Protein AF-A0A537A6H0-F1 (afdb_monomer)

Nearest PDB structures (foldseek):
  7uwa-assembly1_m  TM=2.023E-01  e=3.540E+00  Citrus x limon
  7uwb-assembly1_j  TM=1.567E-01  e=5.713E+00  Citrus x limon

Solvent-accessible surface area (backbone atoms only — not comparable to full-atom values): 31037 Å² total; per-residue (Å²): 108,60,69,57,49,54,50,51,46,51,52,50,48,48,51,48,50,40,52,50,55,52,45,34,66,75,49,52,60,67,88,73,90,65,68,58,65,52,47,48,55,19,22,54,45,29,37,54,50,21,52,48,56,31,43,65,77,47,83,60,53,74,57,53,49,36,68,70,50,66,87,26,59,57,60,73,65,72,59,59,68,70,57,49,31,54,49,40,32,53,52,52,42,53,46,44,23,51,52,46,44,41,28,66,72,37,71,75,44,24,33,33,48,44,47,40,41,37,38,64,60,68,27,47,58,51,58,43,24,47,35,42,68,48,53,38,50,53,53,51,52,52,51,51,53,39,66,66,37,19,46,58,36,68,16,50,50,55,36,52,53,52,39,51,52,31,40,37,48,20,26,26,29,45,67,68,60,69,72,57,43,58,58,47,45,62,47,35,43,33,24,55,42,36,47,37,25,40,18,44,49,63,83,38,35,74,23,39,43,35,50,42,40,30,52,59,15,58,74,72,72,32,59,62,60,49,91,75,57,81,72,89,50,42,17,36,74,48,61,74,51,82,73,36,48,32,48,74,44,42,75,42,43,44,79,69,62,55,99,80,66,72,47,78,73,74,83,79,58,80,83,68,74,62,83,83,61,75,78,66,74,70,78,68,48,70,53,48,50,50,24,49,53,49,31,52,54,40,50,54,49,52,45,67,54,44,40,70,53,52,52,53,51,52,50,46,28,70,74,33,76,52,34,46,59,34,72,51,41,62,49,49,36,58,48,49,52,54,44,42,63,48,69,60,62,48,89,74,70,41,49,53,34,58,74,10,28,58,40,26,50,52,14,47,52,43,24,50,54,18,59,76,67,70,36,64,68,45,30,44,51,16,52,44,38,29,52,50,11,37,46,23,13,23,24,6,72,75,42,28,66,74,43,36,77,52,58,53,47,56,57,68,58,47,89,62,65,68,76,50,38,67,60,32,30,51,52,44,49,53,47,43,51,53,46,33,59,76,69,72,46,57,67,52,78,58,91,59,34,40,32,49,72,94,46,80,46,71,57,45,78,88,62,20,23,51,34,39,22,46,43,30,21,50,51,22,33,56,51,16,63,71,35,37,88,49,65,68,56,17,49,51,34,14,51,49,19,28,50,49,12,48,53,32,35,49,54,38,55,45,49,51,55,50,51,24,62,78,63,78,43,82,76,54,75,68,61,53,54,53,46,48,45,54,31,50,50,50,44,50,53,52,51,53,54,55,57,72,70,58,78,57,64,84,72,70,89,69,85,79,80,82,75,84,89,74,89,89,63,81,76,63,52,43,36,53,53,56,33,47,62,51,42,68,72,71,94

Foldseek 3Di:
DVLVLVLVLLCLLLVLLLVLLVVCQQAFQDDDPDQVLQQLQQLVLQLLLLVLLQCLVPVADLLRLLVPADAFQLVVVVDDPVVLLVVLLVVVQLVQLVLLLCCLVPLLSVLFCLLLQQDQAFALSSLSRTHSVNSNVVRVVSSVVCNHGSRHSVSVSVNSSLLSSLSSALRHSHDDDPVVCVVCLQFFRHVLQVVQCQAQDVLSVSASSGRGTSVSRVVVVRGDDSVPRDRPTGGHQPQNDSVSSHNVNSNCRSVVDDPPPHDPPDPPDPPPVPPPPPRLDDNQDPLRVQLSVLLVVLLVLLCVLLVVLVVVLSVCCSPPLLQVCLSVLSSLLSVLVSSCPRPLPPPQRAQADQPLLVQLLVLLVQLLVCVVVVNSLSNLVSSLSSSLSSNCRSRPDVNSVQSVLSSVSSNLSRPPLVVCQLVLLVLLQVLLVVLCVVVVFDWDDDRQWIDTPPDIDGSDSSLSLSSQLSNLLSVQLSLQSSFESDPVSSNVSSVVSNVLSSVLSSVLSNVQVVVCVVVVHHDDVVVSVSSVSVSVSVSSVVSSVVSVPDHGDDRDPDDDDDDDDDDDDPCSSVSSVSSSVSSVVSD

pLDDT: mean 84.79, std 14.66, range [31.36, 98.56]

Radius of gyration: 25.73 Å; Cα contacts (8 Å, |Δi|>4): 819; chains: 1; bounding box: 64×64×72 Å

Sequence (587 aa):
MTEEFETLYQLVFFTAAVALVLMERVRAWQRQPVRMARRWTSNIGLFLIGTVVTAVIIPVGIYAFAQRQPPGLMSELALPFAAQLVLTFLLLDFWRYWEHRWFHQVRLLWRFHLVHHSDTEIDVTTSERHHPLEFLLGTTAILVLIGTLGLPAQGIAVYLLAATVVTLYSHANLRLPASLDRRLGRLVVTPAVHAVHHSASQAQTDSNYGSVLTVWDRLFGTYVDPATARIRHFGLGYFHAPKDTGLVRVLQQPFLYRRDLRYRERDDGPVERDASVPSATRPMTERGRNALVGGLLGCVLVTLAMWPTLLELTSVWRSSEAYQYAWLVVPMVVYLLGWHYRQAGVPLDPQPDFSGVFVVLVAAACWGAAALMNIDVGRQFALALALQGVAMSTLGWRSYWRLFPTLALLFLMIPSGDLLQPALRLLTVEAIELFATAAHLPHSVEGFVVFIGAHRYIVVDECSGLAYVTLATFLGYCFGLLLYRSLSKVAALALFGAFLGVVCNVMRVNAIVLIDWLRDSQMDLTAHGNIQWIALFTILALLFYVLSRLRPDETPAVPVAAAPEQPYSLRRLAPVVAGLSMLLTVG

Mean predicted aligned error: 8.46 Å

Structure (mmCIF, N/CA/C/O backbone):
data_AF-A0A537A6H0-F1
#
_entry.id   AF-A0A537A6H0-F1
#
loop_
_atom_site.group_PDB
_atom_site.id
_atom_site.type_symbol
_atom_site.label_atom_id
_atom_site.label_alt_id
_atom_site.label_comp_id
_atom_site.label_asym_id
_atom_site.label_entity_id
_atom_site.label_seq_id
_atom_site.pdbx_PDB_ins_code
_atom_site.Cartn_x
_atom_site.Cartn_y
_atom_site.Cartn_z
_atom_site.occupancy
_atom_site.B_iso_or_equiv
_atom_site.auth_seq_id
_atom_site.auth_comp_id
_atom_site.auth_asym_id
_atom_site.auth_atom_id
_atom_site.pdbx_PDB_model_num
ATOM 1 N N . MET A 1 1 ? -11.079 2.388 -18.810 1.00 71.75 1 MET A N 1
ATOM 2 C CA . MET A 1 1 ? -11.852 1.617 -17.809 1.00 71.75 1 MET A CA 1
ATOM 3 C C . MET A 1 1 ? -10.975 0.887 -16.796 1.00 71.75 1 MET A C 1
ATOM 5 O O . MET A 1 1 ? -10.999 1.287 -15.644 1.00 71.75 1 MET A O 1
ATOM 9 N N . THR A 1 2 ? -10.192 -0.143 -17.159 1.00 83.62 2 THR A N 1
ATOM 10 C CA . THR A 1 2 ? -9.395 -0.914 -16.170 1.00 83.62 2 THR A CA 1
ATOM 11 C C . THR A 1 2 ? -8.423 -0.053 -15.388 1.00 83.62 2 THR A C 1
ATOM 13 O O . THR A 1 2 ? -8.506 0.019 -14.172 1.00 83.62 2 THR A O 1
ATOM 16 N N . GLU A 1 3 ? -7.550 0.661 -16.079 1.00 81.38 3 GLU A N 1
ATOM 17 C CA . GLU A 1 3 ? -6.560 1.482 -15.399 1.00 81.38 3 GLU A CA 1
ATOM 18 C C . GLU A 1 3 ? -7.185 2.644 -14.588 1.00 81.38 3 GLU A C 1
ATOM 20 O O . GLU A 1 3 ? -6.674 3.024 -13.534 1.00 81.38 3 GLU A O 1
ATOM 25 N N . GLU A 1 4 ? -8.310 3.207 -15.054 1.00 86.75 4 GLU A N 1
ATOM 26 C CA . GLU A 1 4 ? -9.067 4.237 -14.320 1.00 86.75 4 GLU A CA 1
ATOM 27 C C . GLU A 1 4 ? -9.617 3.680 -13.008 1.00 86.75 4 GLU A C 1
ATOM 29 O O . GLU A 1 4 ? -9.518 4.337 -11.972 1.00 86.75 4 GLU A O 1
ATOM 34 N N . PHE A 1 5 ? -10.145 2.454 -13.042 1.00 90.56 5 PHE A N 1
ATOM 35 C CA . PHE A 1 5 ? -10.594 1.758 -11.846 1.00 90.56 5 PHE A CA 1
ATOM 36 C C . PHE A 1 5 ? -9.437 1.480 -10.881 1.00 90.56 5 PHE A C 1
ATOM 38 O O . PHE A 1 5 ? -9.573 1.783 -9.701 1.00 90.56 5 PHE A O 1
ATOM 45 N N . GLU A 1 6 ? -8.296 0.975 -11.362 1.00 86.94 6 GLU A N 1
ATOM 46 C CA . GLU A 1 6 ? -7.123 0.721 -10.509 1.00 86.94 6 GLU A CA 1
ATOM 47 C C . GLU A 1 6 ? -6.662 2.001 -9.793 1.00 86.94 6 GLU A C 1
ATOM 49 O O . GLU A 1 6 ? -6.375 1.990 -8.598 1.00 86.94 6 GLU A O 1
ATOM 54 N N . THR A 1 7 ? -6.687 3.139 -10.492 1.00 85.06 7 THR A N 1
ATOM 55 C CA . THR A 1 7 ? -6.344 4.444 -9.897 1.00 85.06 7 THR A CA 1
ATOM 56 C C . THR A 1 7 ? -7.343 4.865 -8.833 1.00 85.06 7 THR A C 1
ATOM 58 O O . THR A 1 7 ? -6.954 5.312 -7.755 1.00 85.06 7 THR A O 1
ATOM 61 N N . LEU A 1 8 ? -8.638 4.722 -9.120 1.00 91.00 8 LEU A N 1
ATOM 62 C CA . LEU A 1 8 ? -9.687 5.021 -8.152 1.00 91.00 8 LEU A CA 1
ATOM 63 C C . LEU A 1 8 ? -9.554 4.128 -6.912 1.00 91.00 8 LEU A C 1
ATOM 65 O O . LEU A 1 8 ? -9.661 4.621 -5.792 1.00 91.00 8 LEU A O 1
ATOM 69 N N . TYR A 1 9 ? -9.283 2.837 -7.107 1.00 91.81 9 TYR A N 1
ATOM 70 C CA . TYR A 1 9 ? -9.078 1.878 -6.028 1.00 91.81 9 TYR A CA 1
ATOM 71 C C . TYR A 1 9 ? -7.876 2.259 -5.159 1.00 91.81 9 TYR A C 1
ATOM 73 O O . TYR A 1 9 ? -8.019 2.357 -3.941 1.00 91.81 9 TYR A O 1
ATOM 81 N N . GLN A 1 10 ? -6.723 2.554 -5.768 1.00 88.81 10 GLN A N 1
ATOM 82 C CA . GLN A 1 10 ? -5.527 3.020 -5.060 1.00 88.81 10 GLN A CA 1
ATOM 83 C C . GLN A 1 10 ? -5.805 4.308 -4.278 1.00 88.81 10 GLN A C 1
ATOM 85 O O . GLN A 1 10 ? -5.492 4.389 -3.089 1.00 88.81 10 GLN A O 1
ATOM 90 N N . LEU A 1 11 ? -6.451 5.294 -4.905 1.00 89.50 11 LEU A N 1
ATOM 91 C CA . LEU A 1 11 ? -6.796 6.554 -4.255 1.00 89.50 11 LEU A CA 1
ATOM 92 C C . LEU A 1 11 ? -7.689 6.327 -3.031 1.00 89.50 11 LEU A C 1
ATOM 94 O O . LEU A 1 11 ? -7.421 6.890 -1.970 1.00 89.50 11 LEU A O 1
ATOM 98 N N . VAL A 1 12 ? -8.729 5.501 -3.161 1.00 93.81 12 VAL A N 1
ATOM 99 C CA . VAL A 1 12 ? -9.641 5.164 -2.061 1.00 93.81 12 VAL A CA 1
ATOM 100 C C . VAL A 1 12 ? -8.904 4.418 -0.954 1.00 93.81 12 VAL A C 1
ATOM 102 O O . VAL A 1 12 ? -9.006 4.823 0.204 1.00 93.81 12 VAL A O 1
ATOM 105 N N . PHE A 1 13 ? -8.124 3.392 -1.295 1.00 92.81 13 PHE A N 1
ATOM 106 C CA . PHE A 1 13 ? -7.348 2.602 -0.341 1.00 92.81 13 PHE A CA 1
ATOM 107 C C . PHE A 1 13 ? -6.389 3.478 0.470 1.00 92.81 13 PHE A C 1
ATOM 109 O O . PHE A 1 13 ? -6.474 3.527 1.699 1.00 92.81 13 PHE A O 1
ATOM 116 N N . PHE A 1 14 ? -5.510 4.228 -0.200 1.00 89.56 14 PHE A N 1
ATOM 117 C CA . PHE A 1 14 ? -4.485 5.019 0.481 1.00 89.56 14 PHE A CA 1
ATOM 118 C C . PHE A 1 14 ? -5.076 6.194 1.256 1.00 89.56 14 PHE A C 1
ATOM 120 O O . PHE A 1 14 ? -4.621 6.484 2.364 1.00 89.56 14 PHE A O 1
ATOM 127 N N . THR A 1 15 ? -6.126 6.830 0.730 1.00 89.56 15 THR A N 1
ATOM 128 C CA . THR A 1 15 ? -6.819 7.920 1.429 1.00 89.56 15 THR A CA 1
ATOM 129 C C . THR A 1 15 ? -7.538 7.407 2.675 1.00 89.56 15 THR A C 1
ATOM 131 O O . THR A 1 15 ? -7.410 8.012 3.741 1.00 89.56 15 THR A O 1
ATOM 134 N N . ALA A 1 16 ? -8.251 6.278 2.579 1.00 93.69 16 ALA A N 1
ATOM 135 C CA . ALA A 1 16 ? -8.919 5.651 3.717 1.00 93.69 16 ALA A CA 1
ATOM 136 C C . ALA A 1 16 ? -7.905 5.193 4.774 1.00 93.69 16 ALA A C 1
ATOM 138 O O . ALA A 1 16 ? -8.075 5.503 5.954 1.00 93.69 16 ALA A O 1
ATOM 139 N N . ALA A 1 17 ? -6.817 4.537 4.361 1.00 91.06 17 ALA A N 1
ATOM 140 C CA . ALA A 1 17 ? -5.753 4.099 5.259 1.00 91.06 17 ALA A CA 1
ATOM 141 C C . ALA A 1 17 ? -5.116 5.286 5.999 1.00 91.06 17 ALA A C 1
ATOM 143 O O . ALA A 1 17 ? -5.022 5.271 7.227 1.00 91.06 17 ALA A O 1
ATOM 144 N N . VAL A 1 18 ? -4.744 6.355 5.282 1.00 88.88 18 VAL A N 1
ATOM 145 C CA . VAL A 1 18 ? -4.198 7.583 5.884 1.00 88.88 18 VAL A CA 1
ATOM 146 C C . VAL A 1 18 ? -5.191 8.202 6.865 1.00 88.88 18 VAL A C 1
ATOM 148 O O . VAL A 1 18 ? -4.820 8.497 8.003 1.00 88.88 18 VAL A O 1
ATOM 151 N N . ALA A 1 19 ? -6.450 8.375 6.459 1.00 90.25 19 ALA A N 1
ATOM 152 C CA . ALA A 1 19 ? -7.479 8.970 7.303 1.00 90.25 19 ALA A CA 1
ATOM 153 C C . ALA A 1 19 ? -7.689 8.165 8.593 1.00 90.25 19 ALA A C 1
ATOM 155 O O . ALA A 1 19 ? -7.696 8.737 9.684 1.00 90.25 19 ALA A O 1
ATOM 156 N N . LEU A 1 20 ? -7.797 6.839 8.494 1.00 90.75 20 LEU A N 1
ATOM 157 C CA . LEU A 1 20 ? -8.015 5.970 9.646 1.00 90.75 20 LEU A CA 1
ATOM 158 C C . LEU A 1 20 ? -6.798 5.936 10.572 1.00 90.75 20 LEU A C 1
ATOM 160 O O . LEU A 1 20 ? -6.969 6.099 11.779 1.00 90.75 20 LEU A O 1
ATOM 164 N N . VAL A 1 21 ? -5.575 5.846 10.038 1.00 86.00 21 VAL A N 1
ATOM 165 C CA . VAL A 1 21 ? -4.351 5.927 10.854 1.00 86.00 21 VAL A CA 1
ATOM 166 C C . VAL A 1 21 ? -4.297 7.260 11.604 1.00 86.00 21 VAL A C 1
ATOM 168 O O . VAL A 1 21 ? -3.993 7.279 12.798 1.00 86.00 21 VAL A O 1
ATOM 171 N N . LEU A 1 22 ? -4.629 8.381 10.950 1.00 83.44 22 LEU A N 1
ATOM 172 C CA . LEU A 1 22 ? -4.720 9.690 11.606 1.00 83.44 22 LEU A CA 1
ATOM 173 C C . LEU A 1 22 ? -5.781 9.693 12.714 1.00 83.44 22 LEU A C 1
ATOM 175 O O . LEU A 1 22 ? -5.514 10.175 13.817 1.00 83.44 22 LEU A O 1
ATOM 179 N N . MET A 1 23 ? -6.961 9.122 12.468 1.00 84.44 23 MET A N 1
ATOM 180 C CA . MET A 1 23 ? -8.025 9.021 13.471 1.00 84.44 23 MET A CA 1
ATOM 181 C C . MET A 1 23 ? -7.599 8.180 14.681 1.00 84.44 23 MET A C 1
ATOM 183 O O . MET A 1 23 ? -7.820 8.607 15.818 1.00 84.44 23 MET A O 1
ATOM 187 N N . GLU A 1 24 ? -6.924 7.047 14.472 1.00 82.69 24 GLU A N 1
ATOM 188 C CA . GLU A 1 24 ? -6.348 6.226 15.547 1.00 82.69 24 GLU A CA 1
ATOM 189 C C . GLU A 1 24 ? -5.327 7.019 16.373 1.00 82.69 24 GLU A C 1
ATOM 191 O O . GLU A 1 24 ? -5.193 6.826 17.588 1.00 82.69 24 GLU A O 1
ATOM 196 N N . ARG A 1 25 ? -4.610 7.968 15.749 1.00 73.44 25 ARG A N 1
ATOM 197 C CA . ARG A 1 25 ? -3.672 8.836 16.477 1.00 73.44 25 ARG A CA 1
ATOM 198 C C . ARG A 1 25 ? -4.387 9.812 17.401 1.00 73.44 25 ARG A C 1
ATOM 200 O O . ARG A 1 25 ? -3.869 10.077 18.489 1.00 73.44 25 ARG A O 1
ATOM 207 N N . VAL A 1 26 ? -5.558 10.311 17.010 1.00 72.12 26 VAL A N 1
ATOM 208 C CA . VAL A 1 26 ? -6.340 11.258 17.818 1.00 72.12 26 VAL A CA 1
ATOM 209 C C . VAL A 1 26 ? -7.152 10.542 18.899 1.00 72.12 26 VAL A C 1
ATOM 211 O O . VAL A 1 26 ? -7.203 11.022 20.032 1.00 72.12 26 VAL A O 1
ATOM 214 N N . ARG A 1 27 ? -7.795 9.412 18.572 1.00 73.25 27 ARG A N 1
ATOM 215 C CA . ARG A 1 27 ? -8.742 8.705 19.455 1.00 73.25 27 ARG A CA 1
ATOM 216 C C . ARG A 1 27 ? -8.605 7.181 19.371 1.00 73.25 27 ARG A C 1
ATOM 218 O O . ARG A 1 27 ? -9.544 6.494 18.981 1.00 73.25 27 ARG A O 1
ATOM 225 N N . ALA A 1 28 ? -7.453 6.660 19.789 1.00 75.38 28 ALA A N 1
ATOM 226 C CA . ALA A 1 28 ? -7.258 5.217 19.932 1.00 75.38 28 ALA A CA 1
ATOM 227 C C . ALA A 1 28 ? -8.234 4.624 20.963 1.00 75.38 28 ALA A C 1
ATOM 229 O O . ALA A 1 28 ? -8.355 5.146 22.076 1.00 75.38 28 ALA A O 1
ATOM 230 N N . TRP A 1 29 ? -8.900 3.524 20.610 1.00 72.38 29 TRP A N 1
ATOM 231 C CA . TRP A 1 29 ? -9.768 2.788 21.528 1.00 72.38 29 TRP A CA 1
ATOM 232 C C . TRP A 1 29 ? -8.960 2.017 22.574 1.00 72.38 29 TRP A C 1
ATOM 234 O O . TRP A 1 29 ? -9.229 2.134 23.773 1.00 72.38 29 TRP A O 1
ATOM 244 N N . GLN A 1 30 ? -7.972 1.244 22.131 1.00 66.19 30 GLN A N 1
ATOM 245 C CA . GLN A 1 30 ? -7.162 0.383 22.982 1.00 66.19 30 GLN A CA 1
ATOM 246 C C . GLN A 1 30 ? -5.690 0.798 22.984 1.00 66.19 30 GLN A C 1
ATOM 248 O O . GLN A 1 30 ? -5.160 1.369 22.026 1.00 66.19 30 GLN A O 1
ATOM 253 N N . ARG A 1 31 ? -5.032 0.537 24.116 1.00 64.75 31 ARG A N 1
ATOM 254 C CA . ARG A 1 31 ? -3.602 0.796 24.299 1.00 64.75 31 ARG A CA 1
ATOM 255 C C . ARG A 1 31 ? -2.819 -0.319 23.626 1.00 64.75 31 ARG A C 1
ATOM 257 O O . ARG A 1 31 ? -3.068 -1.465 23.953 1.00 64.75 31 ARG A O 1
ATOM 264 N N . GLN A 1 32 ? -1.831 0.046 22.813 1.00 62.31 32 GLN A N 1
ATOM 265 C CA . GLN A 1 32 ? -0.916 -0.902 22.181 1.00 62.31 32 GLN A CA 1
ATOM 266 C C . GLN A 1 32 ? 0.415 -0.972 22.958 1.00 62.31 32 GLN A C 1
ATOM 268 O O . GLN A 1 32 ? 1.260 -0.090 22.783 1.00 62.31 32 GLN A O 1
ATOM 273 N N . PRO A 1 33 ? 0.617 -1.956 23.856 1.00 51.16 33 PRO A N 1
ATOM 274 C CA . PRO A 1 33 ? 1.877 -2.193 24.570 1.00 51.16 33 PRO A CA 1
ATOM 275 C C . PRO A 1 33 ? 3.054 -2.621 23.679 1.00 51.16 33 PRO A C 1
ATOM 277 O O . PRO A 1 33 ? 4.206 -2.495 24.096 1.00 51.16 33 PRO A O 1
ATOM 280 N N . VAL A 1 34 ? 2.806 -3.139 22.473 1.00 56.81 34 VAL A N 1
ATOM 281 C CA . VAL A 1 34 ? 3.866 -3.669 21.600 1.00 56.81 34 VAL A CA 1
ATOM 282 C C . VAL A 1 34 ? 4.639 -2.544 20.894 1.00 56.81 34 VAL A C 1
ATOM 284 O O . VAL A 1 34 ? 4.089 -1.508 20.512 1.00 56.81 34 VAL A O 1
ATOM 287 N N . ARG A 1 35 ? 5.944 -2.761 20.669 1.00 61.41 35 ARG A N 1
ATOM 288 C CA . ARG A 1 35 ? 6.779 -1.914 19.798 1.00 61.41 35 ARG A CA 1
ATOM 289 C C . ARG A 1 35 ? 6.194 -1.899 18.379 1.00 61.41 35 ARG A C 1
ATOM 291 O O . ARG A 1 35 ? 6.427 -2.839 17.617 1.00 61.41 35 ARG A O 1
ATOM 298 N N . MET A 1 36 ? 5.470 -0.835 18.017 1.00 62.31 36 MET A N 1
ATOM 299 C CA . MET A 1 36 ? 4.779 -0.725 16.720 1.00 62.31 36 MET A CA 1
ATOM 300 C C . MET A 1 36 ? 5.713 -0.939 15.522 1.00 62.31 36 MET A C 1
ATOM 302 O O . MET A 1 36 ? 5.257 -1.493 14.529 1.00 62.31 36 MET A O 1
ATOM 306 N N . ALA A 1 37 ? 7.000 -0.574 15.614 1.00 61.09 37 ALA A N 1
ATOM 307 C CA . ALA A 1 37 ? 7.970 -0.781 14.538 1.00 61.09 37 ALA A CA 1
ATOM 308 C C . ALA A 1 3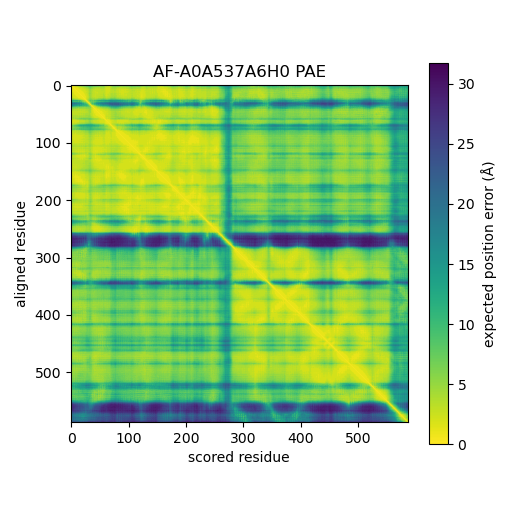7 ? 8.030 -2.243 14.085 1.00 61.09 37 ALA A C 1
ATOM 310 O O . ALA A 1 37 ? 7.923 -2.513 12.897 1.00 61.09 37 ALA A O 1
ATOM 311 N N . ARG A 1 38 ? 8.122 -3.202 15.017 1.00 68.69 38 ARG A N 1
ATOM 312 C CA . ARG A 1 38 ? 8.224 -4.632 14.676 1.00 68.69 38 ARG A CA 1
ATOM 313 C C . ARG A 1 38 ? 6.925 -5.209 14.103 1.00 68.69 38 ARG A C 1
ATOM 315 O O . ARG A 1 38 ? 6.953 -6.141 13.302 1.00 68.69 38 ARG A O 1
ATOM 322 N N . ARG A 1 39 ? 5.788 -4.678 14.547 1.00 77.38 39 ARG A N 1
ATOM 323 C CA . ARG A 1 39 ? 4.469 -5.132 14.104 1.00 77.38 39 ARG A CA 1
ATOM 324 C C . ARG A 1 39 ? 4.182 -4.635 12.690 1.00 77.38 39 ARG A C 1
ATOM 326 O O . ARG A 1 39 ? 3.891 -5.434 11.812 1.00 77.38 39 ARG A O 1
ATOM 333 N N . TRP A 1 40 ? 4.402 -3.348 12.439 1.00 76.62 40 TRP A N 1
ATOM 334 C CA . TRP A 1 40 ? 4.214 -2.758 11.116 1.00 76.62 40 TRP A CA 1
ATOM 335 C C . TRP A 1 40 ? 5.220 -3.282 10.091 1.00 76.62 40 TRP A C 1
ATOM 337 O O . TRP A 1 40 ? 4.825 -3.516 8.955 1.00 76.62 40 TRP A O 1
ATOM 347 N N . THR A 1 41 ? 6.482 -3.547 10.470 1.00 76.44 41 THR A N 1
ATOM 348 C CA . THR A 1 41 ? 7.429 -4.203 9.548 1.00 76.44 41 THR A CA 1
ATOM 349 C C . THR A 1 41 ? 6.914 -5.565 9.086 1.00 76.44 41 THR A C 1
ATOM 351 O O . THR A 1 41 ? 7.103 -5.930 7.930 1.00 76.44 41 THR A O 1
ATOM 354 N N . SER A 1 42 ? 6.241 -6.304 9.968 1.00 84.62 42 SER A N 1
ATOM 355 C CA . SER A 1 42 ? 5.688 -7.618 9.649 1.00 84.62 42 SER A CA 1
ATOM 356 C C . SER A 1 42 ? 4.384 -7.519 8.862 1.00 84.62 42 SER A C 1
ATOM 358 O O . SER A 1 42 ? 4.240 -8.237 7.883 1.00 84.62 42 SER A O 1
ATOM 360 N N . ASN A 1 43 ? 3.479 -6.606 9.219 1.00 88.94 43 ASN A N 1
ATOM 361 C CA . ASN A 1 43 ? 2.202 -6.425 8.519 1.00 88.94 43 ASN A CA 1
ATOM 362 C C . ASN A 1 43 ? 2.421 -5.877 7.097 1.00 88.94 43 ASN A C 1
ATOM 364 O O . ASN A 1 43 ? 1.952 -6.468 6.131 1.00 88.94 43 ASN A O 1
ATOM 368 N N . ILE A 1 44 ? 3.234 -4.824 6.944 1.00 82.38 44 ILE A N 1
ATOM 369 C CA . ILE A 1 44 ? 3.603 -4.282 5.624 1.00 82.38 44 ILE A CA 1
ATOM 370 C C . ILE A 1 44 ? 4.438 -5.300 4.839 1.00 82.38 44 ILE A C 1
ATOM 372 O O . ILE A 1 44 ? 4.252 -5.459 3.637 1.00 82.38 44 ILE A O 1
ATOM 376 N N . GLY A 1 45 ? 5.347 -6.019 5.506 1.00 83.81 45 GLY A N 1
ATOM 377 C CA . GLY A 1 45 ? 6.123 -7.082 4.870 1.00 83.81 45 GLY A CA 1
ATOM 378 C C . GLY A 1 45 ? 5.238 -8.192 4.302 1.00 83.81 45 GLY A C 1
ATOM 379 O O . GLY A 1 45 ? 5.441 -8.601 3.163 1.00 83.81 45 GLY A O 1
ATOM 380 N N . LEU A 1 46 ? 4.230 -8.644 5.053 1.00 90.81 46 LEU A N 1
ATOM 381 C CA . LEU A 1 46 ? 3.246 -9.620 4.582 1.00 90.81 46 LEU A CA 1
ATOM 382 C C . LEU A 1 46 ? 2.434 -9.092 3.400 1.00 90.81 46 LEU A C 1
ATOM 384 O O . LEU A 1 46 ? 2.317 -9.805 2.409 1.00 90.81 46 LEU A O 1
ATOM 388 N N . PHE A 1 47 ? 1.947 -7.852 3.474 1.00 89.62 47 PHE A N 1
ATOM 389 C CA . PHE A 1 47 ? 1.224 -7.204 2.380 1.00 89.62 47 PHE A CA 1
ATOM 390 C C . PHE A 1 47 ? 2.042 -7.175 1.081 1.00 89.62 47 PHE A C 1
ATOM 392 O O . PHE A 1 47 ? 1.575 -7.621 0.031 1.00 89.62 47 PHE A O 1
ATOM 399 N N . LEU A 1 48 ? 3.297 -6.711 1.152 1.00 85.56 48 LEU A N 1
ATOM 400 C CA . LEU A 1 48 ? 4.186 -6.630 -0.010 1.00 85.56 48 LEU A CA 1
ATOM 401 C C . LEU A 1 48 ? 4.505 -8.020 -0.574 1.00 85.56 48 LEU A C 1
ATOM 403 O O . LEU A 1 48 ? 4.398 -8.235 -1.778 1.00 85.56 48 LEU A O 1
ATOM 407 N N . ILE A 1 49 ? 4.854 -8.981 0.288 1.00 88.56 49 ILE A N 1
ATOM 408 C CA . ILE A 1 49 ? 5.151 -10.358 -0.131 1.00 88.56 49 ILE A CA 1
ATOM 409 C C . ILE A 1 49 ? 3.909 -11.010 -0.749 1.00 88.56 49 ILE A C 1
ATOM 411 O O . ILE A 1 49 ? 4.013 -11.633 -1.801 1.00 88.56 49 ILE A O 1
ATOM 415 N N . GLY A 1 50 ? 2.738 -10.859 -0.127 1.00 90.50 50 GLY A N 1
ATOM 416 C CA . GLY A 1 50 ? 1.472 -11.391 -0.625 1.00 90.50 50 GLY A CA 1
ATOM 417 C C . GLY A 1 50 ? 1.098 -10.815 -1.987 1.00 90.50 50 GLY A C 1
ATOM 418 O O . GLY A 1 50 ? 0.733 -11.574 -2.887 1.00 90.50 50 GLY A O 1
ATOM 419 N N . THR A 1 51 ? 1.255 -9.502 -2.162 1.00 86.69 51 THR A N 1
ATOM 420 C CA . THR A 1 51 ? 1.009 -8.812 -3.436 1.00 86.69 51 THR A CA 1
ATOM 421 C C . THR A 1 51 ? 1.928 -9.337 -4.532 1.00 86.69 51 THR A C 1
ATOM 423 O O . THR A 1 51 ? 1.446 -9.710 -5.597 1.00 86.69 51 THR A O 1
ATOM 426 N N . VAL A 1 52 ? 3.233 -9.451 -4.263 1.00 85.69 52 VAL A N 1
ATOM 427 C CA . VAL A 1 52 ? 4.197 -9.965 -5.247 1.00 85.69 52 VAL A CA 1
ATOM 428 C C . VAL A 1 52 ? 3.920 -11.428 -5.594 1.00 85.69 52 VAL A C 1
ATOM 430 O O . VAL A 1 52 ? 3.860 -11.768 -6.770 1.00 85.69 52 VAL A O 1
ATOM 433 N N . VAL A 1 53 ? 3.706 -12.298 -4.600 1.00 88.75 53 VAL A N 1
ATOM 434 C CA . VAL A 1 53 ? 3.393 -13.720 -4.838 1.00 88.75 53 VAL A CA 1
ATOM 435 C C . VAL A 1 53 ? 2.135 -13.865 -5.692 1.00 88.75 53 VAL A C 1
ATOM 437 O O . VAL A 1 53 ? 2.118 -14.655 -6.635 1.00 88.75 53 VAL A O 1
ATOM 440 N N . THR A 1 54 ? 1.098 -13.083 -5.393 1.00 87.75 54 THR A N 1
ATOM 441 C CA . THR A 1 54 ? -0.153 -13.114 -6.154 1.00 87.75 54 THR A CA 1
ATOM 442 C C . THR A 1 54 ? 0.050 -12.581 -7.568 1.00 87.75 54 THR A C 1
ATOM 444 O O . THR A 1 54 ? -0.400 -13.232 -8.499 1.00 87.75 54 THR A O 1
ATOM 447 N N . ALA A 1 55 ? 0.784 -11.481 -7.761 1.00 84.88 55 ALA A N 1
ATOM 448 C CA . ALA A 1 55 ? 1.058 -10.917 -9.085 1.00 84.88 55 ALA A CA 1
ATOM 449 C C . ALA A 1 55 ? 1.878 -11.858 -9.987 1.00 84.88 55 ALA A C 1
ATOM 451 O O . ALA A 1 55 ? 1.625 -11.926 -11.186 1.00 84.88 55 ALA A O 1
ATOM 452 N N . VAL A 1 56 ? 2.821 -12.621 -9.416 1.00 84.44 56 VAL A N 1
ATOM 453 C CA . VAL A 1 56 ? 3.597 -13.641 -10.150 1.00 84.44 56 VAL A CA 1
ATOM 454 C C . VAL A 1 56 ? 2.703 -14.777 -10.645 1.00 84.44 56 VAL A C 1
ATOM 456 O O . VAL A 1 56 ? 2.872 -15.257 -11.762 1.00 84.44 56 VAL A O 1
ATOM 459 N N . ILE A 1 57 ? 1.785 -15.251 -9.799 1.00 87.19 57 ILE A N 1
ATOM 460 C CA . ILE A 1 57 ? 0.971 -16.442 -10.088 1.00 87.19 57 ILE A CA 1
ATOM 461 C C . ILE A 1 57 ? -0.288 -16.074 -10.885 1.00 87.19 57 ILE A C 1
ATOM 463 O O . ILE A 1 57 ? -0.744 -16.845 -11.727 1.00 87.19 57 ILE A O 1
ATOM 467 N N . ILE A 1 58 ? -0.844 -14.893 -10.627 1.00 88.50 58 ILE A N 1
ATOM 468 C CA . ILE A 1 58 ? -2.075 -14.357 -11.203 1.00 88.50 58 ILE A CA 1
ATOM 469 C C . ILE A 1 58 ? -1.759 -12.958 -11.762 1.00 88.50 58 ILE A C 1
ATOM 471 O O . ILE A 1 58 ? -2.028 -11.949 -11.105 1.00 88.50 58 ILE A O 1
ATOM 475 N N . PRO A 1 59 ? -1.209 -12.860 -12.987 1.00 86.25 59 PRO A N 1
ATOM 476 C CA . PRO A 1 59 ? -0.790 -11.591 -13.590 1.00 86.25 59 PRO A CA 1
ATOM 477 C C . PRO A 1 59 ? -1.979 -10.809 -14.180 1.00 86.25 59 PRO A C 1
ATOM 479 O O . PRO A 1 59 ? -1.903 -10.218 -15.258 1.00 86.25 59 PRO A O 1
ATOM 482 N N . VAL A 1 60 ? -3.131 -10.846 -13.507 1.00 86.88 60 VAL A N 1
ATOM 483 C CA . VAL A 1 60 ? -4.350 -10.147 -13.911 1.00 86.88 60 VAL A CA 1
ATOM 484 C C . VAL A 1 60 ? -5.132 -9.702 -12.678 1.00 86.88 60 VAL A C 1
ATOM 486 O O . VAL A 1 60 ? -5.461 -10.503 -11.806 1.00 86.88 60 VAL A O 1
ATOM 489 N N . GLY A 1 61 ? -5.446 -8.407 -12.608 1.00 89.06 61 GLY A N 1
ATOM 490 C CA . GLY A 1 61 ? -6.291 -7.858 -11.548 1.00 89.06 61 GLY A CA 1
ATOM 491 C C . GLY A 1 61 ? -7.736 -8.351 -11.653 1.00 89.06 61 GLY A C 1
ATOM 492 O O . GLY A 1 61 ? -8.226 -8.642 -12.745 1.00 89.06 61 GLY A O 1
ATOM 493 N N . ILE A 1 62 ? -8.449 -8.397 -10.525 1.00 93.00 62 ILE A N 1
ATOM 494 C CA . ILE A 1 62 ? -9.828 -8.911 -10.442 1.00 93.00 62 ILE A CA 1
ATOM 495 C C . ILE A 1 62 ? -10.770 -8.178 -11.411 1.00 93.00 62 ILE A C 1
ATOM 497 O O . ILE A 1 62 ? -11.521 -8.810 -12.156 1.00 93.00 62 ILE A O 1
ATOM 501 N N . TYR A 1 63 ? -10.701 -6.846 -11.452 1.00 93.56 63 TYR A N 1
ATOM 502 C CA . TYR A 1 63 ? -11.519 -6.045 -12.364 1.00 93.56 63 TYR A CA 1
ATOM 503 C C . TYR A 1 63 ? -11.121 -6.253 -13.832 1.00 93.56 63 TYR A C 1
ATOM 505 O O . TYR A 1 63 ? -11.981 -6.405 -14.699 1.00 93.56 63 TYR A O 1
ATOM 513 N N . ALA A 1 64 ? -9.816 -6.316 -14.116 1.00 92.81 64 ALA A N 1
ATOM 514 C CA . ALA A 1 64 ? -9.301 -6.583 -15.458 1.00 92.81 64 ALA A CA 1
ATOM 515 C C . ALA A 1 64 ? -9.742 -7.957 -15.982 1.00 92.81 64 ALA A C 1
ATOM 517 O O . ALA A 1 64 ? -10.099 -8.084 -17.152 1.00 92.81 64 ALA A O 1
ATOM 518 N N . PHE A 1 65 ? -9.744 -8.971 -15.114 1.00 93.94 65 PHE A N 1
ATOM 519 C CA . PHE A 1 65 ? -10.242 -10.302 -15.427 1.00 93.94 65 PHE A CA 1
ATOM 520 C C . PHE A 1 65 ? -11.729 -10.258 -15.775 1.00 93.94 65 PHE A C 1
ATOM 522 O O . PHE A 1 65 ? -12.106 -10.755 -16.833 1.00 93.94 65 PHE A O 1
ATOM 529 N N . ALA A 1 66 ? -12.549 -9.609 -14.942 1.00 93.38 66 ALA A N 1
ATOM 530 C CA . ALA A 1 66 ? -13.989 -9.481 -15.160 1.00 93.38 66 ALA A CA 1
ATOM 531 C C . ALA A 1 66 ? -14.339 -8.781 -16.482 1.00 93.38 66 ALA A C 1
ATOM 533 O O . ALA A 1 66 ? -15.237 -9.216 -17.192 1.00 93.38 66 ALA A O 1
ATOM 534 N N . GLN A 1 67 ? -13.594 -7.736 -16.849 1.00 93.12 67 GLN A N 1
ATOM 535 C CA . GLN A 1 67 ? -13.777 -7.004 -18.110 1.00 93.12 67 GLN A CA 1
ATOM 536 C C . GLN A 1 67 ? -13.514 -7.853 -19.359 1.00 93.12 67 GLN A C 1
ATOM 538 O O . GLN A 1 67 ? -14.007 -7.528 -20.435 1.00 93.12 67 GLN A O 1
ATOM 543 N N . ARG A 1 68 ? -12.697 -8.903 -19.230 1.00 91.44 68 ARG A N 1
ATOM 544 C CA . ARG A 1 68 ? -12.346 -9.816 -20.325 1.00 91.44 68 ARG A CA 1
ATOM 545 C C . ARG A 1 68 ? -13.249 -11.048 -20.373 1.00 91.44 68 ARG A C 1
ATOM 547 O O . ARG A 1 68 ? -13.118 -11.835 -21.307 1.00 91.44 68 ARG A O 1
ATOM 554 N N . GLN A 1 69 ? -14.115 -11.246 -19.377 1.00 87.31 69 GLN A N 1
ATOM 555 C CA . GLN A 1 69 ? -15.006 -12.401 -19.353 1.00 87.31 69 GLN A CA 1
ATOM 556 C C . GLN A 1 69 ? -16.117 -12.256 -20.400 1.00 87.31 69 GLN A C 1
ATOM 558 O O . GLN A 1 69 ? -16.629 -11.150 -20.605 1.00 87.31 69 GLN A O 1
ATOM 563 N N . PRO A 1 70 ? -16.532 -13.362 -21.043 1.00 84.62 70 PRO A N 1
ATOM 564 C CA . PRO A 1 70 ? -17.764 -13.367 -21.815 1.00 84.62 70 PRO A CA 1
ATOM 565 C C . PRO A 1 70 ? -18.975 -13.124 -20.893 1.00 84.62 70 PRO A C 1
ATOM 567 O O . PRO A 1 70 ? -18.886 -13.346 -19.680 1.00 84.62 70 PRO A O 1
ATOM 570 N N . PRO A 1 71 ? -20.127 -12.700 -21.442 1.00 80.50 71 PRO A N 1
ATOM 571 C CA . PRO A 1 71 ? -21.376 -12.675 -20.687 1.00 80.50 71 PRO A CA 1
ATOM 572 C C . PRO A 1 71 ? -21.661 -14.065 -20.096 1.00 80.50 71 PRO A C 1
ATOM 574 O O . PRO A 1 71 ? -21.592 -15.060 -20.815 1.00 80.50 71 PRO A O 1
ATOM 577 N N . GLY A 1 72 ? -21.941 -14.140 -18.792 1.00 83.25 72 GLY A N 1
ATOM 578 C CA . GLY A 1 72 ? -22.288 -15.396 -18.112 1.00 83.25 72 GLY A CA 1
ATOM 579 C C . GLY A 1 72 ? -23.707 -15.388 -17.552 1.00 83.25 72 GLY A C 1
ATOM 580 O O . GLY A 1 72 ? -24.540 -14.582 -17.971 1.00 83.25 72 GLY A O 1
ATOM 581 N N . LEU A 1 73 ? -23.968 -16.247 -16.562 1.00 86.44 73 LEU A N 1
ATOM 582 C CA . LEU A 1 73 ? -25.296 -16.467 -15.969 1.00 86.44 73 LEU A CA 1
ATOM 583 C C . LEU A 1 73 ? -26.012 -15.173 -15.553 1.00 86.44 73 LEU A C 1
ATOM 585 O O . LEU A 1 73 ? -27.219 -15.051 -15.741 1.00 86.44 73 LEU A O 1
ATOM 589 N N . MET A 1 74 ? -25.289 -14.177 -15.028 1.00 87.88 74 MET A N 1
ATOM 590 C CA . MET A 1 74 ? -25.884 -12.889 -14.642 1.00 87.88 74 MET A CA 1
ATOM 591 C C . MET A 1 74 ? -26.547 -12.160 -15.822 1.00 87.88 74 MET A C 1
ATOM 593 O O . MET A 1 74 ? -27.576 -11.506 -15.650 1.00 87.88 74 MET A O 1
ATOM 597 N N . SER A 1 75 ? -25.972 -12.277 -17.021 1.00 83.12 75 SER A N 1
ATOM 598 C CA . SER A 1 75 ? -26.502 -11.647 -18.232 1.00 83.12 75 SER A CA 1
ATOM 599 C C . SER A 1 75 ? -27.769 -12.336 -18.752 1.00 83.12 75 SER A C 1
ATOM 601 O O . SER A 1 75 ? -28.643 -11.669 -19.304 1.00 83.12 75 SER A O 1
ATOM 603 N N . GLU A 1 76 ? -27.920 -13.640 -18.498 1.00 87.50 76 GLU A N 1
ATOM 604 C CA . GLU A 1 76 ? -29.090 -14.433 -18.900 1.00 87.50 76 GLU A CA 1
ATOM 605 C C . GLU A 1 76 ? -30.341 -14.105 -18.076 1.00 87.50 76 GLU A C 1
ATOM 607 O O . GLU A 1 76 ? -31.462 -14.263 -18.555 1.00 87.50 76 GLU A O 1
ATOM 612 N N . LEU A 1 77 ? -30.173 -13.589 -16.852 1.00 88.44 77 LEU A N 1
ATOM 613 C CA . LEU A 1 77 ? -31.288 -13.231 -15.968 1.00 88.44 77 LEU A CA 1
ATOM 614 C C . LEU A 1 77 ? -32.110 -12.030 -16.468 1.00 88.44 77 LEU A C 1
ATOM 616 O O . LEU A 1 77 ? -33.141 -11.717 -15.872 1.00 88.44 77 LEU A O 1
ATOM 620 N N . ALA A 1 78 ? -31.650 -11.333 -17.516 1.00 88.38 78 ALA A N 1
ATOM 621 C CA . ALA A 1 78 ? -32.314 -10.175 -18.123 1.00 88.38 78 ALA A CA 1
ATOM 622 C C . ALA A 1 78 ? -32.742 -9.087 -17.110 1.00 88.38 78 ALA A C 1
ATOM 624 O O . ALA A 1 78 ? -33.701 -8.344 -17.325 1.00 88.38 78 ALA A O 1
ATOM 625 N N . LEU A 1 79 ? -32.026 -8.980 -15.985 1.00 92.38 79 LEU A N 1
ATOM 626 C CA . LEU A 1 79 ? -32.307 -7.999 -14.942 1.00 92.38 79 LEU A CA 1
ATOM 627 C C . LEU A 1 79 ? -31.881 -6.593 -15.388 1.00 92.38 79 LEU A C 1
ATOM 629 O O . LEU A 1 79 ? -30.861 -6.455 -16.074 1.00 92.38 79 LEU A O 1
ATOM 633 N N . PRO A 1 80 ? -32.567 -5.530 -14.924 1.00 94.88 80 PRO A N 1
ATOM 634 C CA . PRO A 1 80 ? -32.071 -4.168 -15.076 1.00 94.88 80 PRO A CA 1
ATOM 635 C C . PRO A 1 80 ? -30.649 -4.043 -14.523 1.00 94.88 80 PRO A C 1
ATOM 637 O O . PRO A 1 80 ? -30.340 -4.606 -13.471 1.00 94.88 80 PRO A O 1
ATOM 640 N N . PHE A 1 81 ? -29.793 -3.263 -15.185 1.00 91.75 81 PHE A N 1
ATOM 641 C CA . PHE A 1 81 ? -28.375 -3.155 -14.822 1.00 91.75 81 PHE A CA 1
ATOM 642 C C . PHE A 1 81 ? -28.156 -2.814 -13.338 1.00 91.75 81 PHE A C 1
ATOM 644 O O . PHE A 1 81 ? -27.345 -3.450 -12.673 1.00 91.75 81 PHE A O 1
ATOM 651 N N . ALA A 1 82 ? -28.952 -1.899 -12.773 1.00 95.00 82 ALA A N 1
ATOM 652 C CA . ALA A 1 82 ? -28.891 -1.562 -11.348 1.00 95.00 82 ALA A CA 1
ATOM 653 C C . ALA A 1 82 ? -29.127 -2.778 -10.427 1.00 95.00 82 ALA A C 1
ATOM 655 O O . ALA A 1 82 ? -28.441 -2.928 -9.416 1.00 95.00 82 ALA A O 1
ATOM 656 N N . ALA A 1 83 ? -30.052 -3.672 -10.787 1.00 95.44 83 ALA A N 1
ATOM 657 C CA . ALA A 1 83 ? -30.304 -4.898 -10.035 1.00 95.44 83 ALA A CA 1
ATOM 658 C C . ALA A 1 83 ? -29.136 -5.889 -10.162 1.00 95.44 83 ALA A C 1
ATOM 660 O O . ALA A 1 83 ? -28.782 -6.525 -9.172 1.00 95.44 83 ALA A O 1
ATOM 661 N N . GLN A 1 84 ? -28.481 -5.964 -11.328 1.00 93.75 84 GLN A N 1
ATOM 662 C CA . GLN A 1 84 ? -27.263 -6.768 -11.498 1.00 93.75 84 GLN A CA 1
ATOM 663 C C . GLN A 1 84 ? -26.118 -6.261 -10.613 1.00 93.75 84 GLN A C 1
ATOM 665 O O . GLN A 1 84 ? -25.412 -7.072 -10.015 1.00 93.75 84 GLN A O 1
ATOM 670 N N . LEU A 1 85 ? -25.943 -4.939 -10.479 1.00 94.81 85 LEU A N 1
ATOM 671 C CA . LEU A 1 85 ? -24.923 -4.357 -9.596 1.00 94.81 85 LEU A CA 1
ATOM 672 C C . LEU A 1 85 ? -25.172 -4.721 -8.130 1.00 94.81 85 LEU A C 1
ATOM 674 O O . LEU A 1 85 ? -24.260 -5.188 -7.450 1.00 94.81 85 LEU A O 1
ATOM 678 N N . VAL A 1 86 ? -26.411 -4.550 -7.656 1.00 96.38 86 VAL A N 1
ATOM 679 C CA . VAL A 1 86 ? -26.796 -4.895 -6.278 1.00 96.38 86 VAL A CA 1
ATOM 680 C C . VAL A 1 86 ? -26.641 -6.393 -6.029 1.00 96.38 86 VAL A C 1
ATOM 682 O O . VAL A 1 86 ? -26.071 -6.788 -5.016 1.00 96.38 86 VAL A O 1
ATOM 685 N N . LEU A 1 87 ? -27.095 -7.237 -6.957 1.00 96.31 87 LEU A N 1
ATOM 686 C CA . LEU A 1 87 ? -26.975 -8.685 -6.819 1.00 96.31 87 LEU A CA 1
ATOM 687 C C . LEU A 1 87 ? -25.509 -9.132 -6.831 1.00 96.31 87 LEU A C 1
ATOM 689 O O . LEU A 1 87 ? -25.124 -9.948 -6.003 1.00 96.31 87 LEU A O 1
ATOM 693 N N . THR A 1 88 ? -24.676 -8.551 -7.698 1.00 96.25 88 THR A N 1
ATOM 694 C CA . THR A 1 88 ? -23.223 -8.793 -7.718 1.00 96.25 88 THR A CA 1
ATOM 695 C C . THR A 1 88 ? -22.592 -8.443 -6.377 1.00 96.25 88 THR A C 1
ATOM 697 O O . THR A 1 88 ? -21.869 -9.257 -5.813 1.00 96.25 88 THR A O 1
ATOM 700 N N . PHE A 1 89 ? -22.910 -7.267 -5.832 1.00 97.81 89 PHE A N 1
ATOM 701 C CA . PHE A 1 89 ? -22.421 -6.844 -4.524 1.00 97.81 89 PHE A CA 1
ATOM 702 C C . PHE A 1 89 ? -22.801 -7.843 -3.424 1.00 97.81 89 PHE A C 1
ATOM 704 O O . PHE A 1 89 ? -21.946 -8.270 -2.652 1.00 97.81 89 PHE A O 1
ATOM 711 N N . LEU A 1 90 ? -24.076 -8.239 -3.365 1.00 97.88 90 LEU A N 1
ATOM 712 C CA . LEU A 1 90 ? -24.574 -9.166 -2.349 1.00 97.88 90 LEU A CA 1
ATOM 713 C C . LEU A 1 90 ? -23.978 -10.568 -2.501 1.00 97.88 90 LEU A C 1
ATOM 715 O O . LEU A 1 90 ? -23.643 -11.180 -1.493 1.00 97.88 90 LEU A O 1
ATOM 719 N N . LEU A 1 91 ? -23.819 -11.068 -3.730 1.00 97.19 91 LEU A N 1
ATOM 720 C CA . LEU A 1 91 ? -23.208 -12.373 -3.999 1.00 97.19 91 LEU A CA 1
ATOM 721 C C . LEU A 1 91 ? -21.736 -12.406 -3.588 1.00 97.19 91 LEU A C 1
ATOM 723 O O . LEU A 1 91 ? -21.300 -13.381 -2.980 1.00 97.19 91 LEU A O 1
ATOM 727 N N . LEU A 1 92 ? -20.981 -11.347 -3.887 1.00 97.94 92 LEU A N 1
ATOM 728 C CA . LEU A 1 92 ? -19.580 -11.250 -3.482 1.00 97.94 92 LEU A CA 1
ATOM 729 C C . LEU A 1 92 ? -19.446 -11.131 -1.961 1.00 97.94 92 LEU A C 1
ATOM 731 O O . LEU A 1 92 ? -18.638 -11.843 -1.374 1.00 97.94 92 LEU A O 1
ATOM 735 N N . ASP A 1 93 ? -20.266 -10.310 -1.301 1.00 98.50 93 ASP A N 1
ATOM 736 C CA . ASP A 1 93 ? -20.228 -10.200 0.162 1.00 98.50 93 ASP A CA 1
ATOM 737 C C . ASP A 1 93 ? -20.650 -11.504 0.859 1.00 98.50 93 ASP A C 1
ATOM 739 O O . ASP A 1 93 ? -20.030 -11.929 1.834 1.00 98.50 93 ASP A O 1
ATOM 743 N N . PHE A 1 94 ? -21.663 -12.184 0.314 1.00 98.44 94 PHE A N 1
ATOM 744 C CA . PHE A 1 94 ? -22.089 -13.508 0.760 1.00 98.44 94 PHE A CA 1
ATOM 745 C C . PHE A 1 94 ? -20.979 -14.549 0.601 1.00 98.44 94 PHE A C 1
ATOM 747 O O . PHE A 1 94 ? -20.729 -15.334 1.517 1.00 98.44 94 PHE A O 1
ATOM 754 N N . TRP A 1 95 ? -20.293 -14.549 -0.546 1.00 98.06 95 TRP A N 1
ATOM 755 C CA . TRP A 1 95 ? -19.138 -15.410 -0.779 1.00 98.06 95 TRP A CA 1
ATOM 756 C C . TRP A 1 95 ? -18.046 -15.150 0.256 1.00 98.06 95 TRP A C 1
ATOM 758 O O . TRP A 1 95 ? -17.562 -16.090 0.882 1.00 98.06 95 TRP A O 1
ATOM 768 N N . ARG A 1 96 ? -17.704 -13.880 0.494 1.00 97.75 96 ARG A N 1
ATOM 769 C CA . ARG A 1 96 ? -16.670 -13.502 1.463 1.00 97.75 96 ARG A CA 1
ATOM 770 C C . ARG A 1 96 ? -17.025 -13.903 2.893 1.00 97.75 96 ARG A C 1
ATOM 772 O O . ARG A 1 96 ? -16.134 -14.341 3.614 1.00 97.75 96 ARG A O 1
ATOM 779 N N . TYR A 1 97 ? -18.299 -13.846 3.286 1.00 98.56 97 TYR A N 1
ATOM 780 C CA . TYR A 1 97 ? -18.758 -14.398 4.567 1.00 98.56 97 TYR A CA 1
ATOM 781 C C . TYR A 1 97 ? -18.455 -15.902 4.690 1.00 98.56 97 TYR A C 1
ATOM 783 O O . TYR A 1 97 ? -17.894 -16.348 5.693 1.00 98.56 97 TYR A O 1
ATOM 791 N N . TRP A 1 98 ? -18.811 -16.695 3.674 1.00 98.38 98 TRP A N 1
ATOM 792 C CA . TRP A 1 98 ? -18.597 -18.145 3.700 1.00 98.38 98 TRP A CA 1
ATOM 793 C C . TRP A 1 98 ? -17.131 -18.527 3.621 1.00 98.38 98 TRP A C 1
ATOM 795 O O . TRP A 1 98 ? -16.692 -19.396 4.370 1.00 98.38 98 TRP A O 1
ATOM 805 N N . GLU A 1 99 ? -16.378 -17.855 2.760 1.00 97.94 99 GLU A N 1
ATOM 806 C CA . GLU A 1 99 ? -14.939 -18.025 2.655 1.00 97.94 99 GLU A CA 1
ATOM 807 C C . GLU A 1 99 ? -14.276 -17.791 4.013 1.00 97.94 99 GLU A C 1
ATOM 809 O O . GLU A 1 99 ? -13.585 -18.675 4.519 1.00 97.94 99 GLU A O 1
ATOM 814 N N . HIS A 1 100 ? -14.565 -16.661 4.658 1.00 98.06 100 HIS A N 1
ATOM 815 C CA . HIS A 1 100 ? -14.034 -16.335 5.976 1.00 98.06 100 HIS A CA 1
ATOM 816 C C . HIS A 1 100 ? -14.421 -17.384 7.029 1.00 98.06 100 HIS A C 1
ATOM 818 O O . HIS A 1 100 ? -13.575 -17.890 7.770 1.00 98.06 100 HIS A O 1
ATOM 824 N N . ARG A 1 101 ? -15.685 -17.818 7.037 1.00 98.19 101 ARG A N 1
ATOM 825 C CA . ARG A 1 101 ? -16.146 -18.894 7.918 1.00 98.19 101 ARG A CA 1
ATOM 826 C C . ARG A 1 101 ? -15.417 -20.218 7.658 1.00 98.19 101 ARG A C 1
ATOM 828 O O . ARG A 1 101 ? -15.072 -20.918 8.611 1.00 98.19 101 ARG A O 1
ATOM 835 N N . TRP A 1 102 ? -15.136 -20.579 6.406 1.00 98.06 102 TRP A N 1
ATOM 836 C CA . TRP A 1 102 ? -14.343 -21.769 6.079 1.00 98.06 102 TRP A CA 1
ATOM 837 C C . TRP A 1 102 ? -12.892 -21.639 6.535 1.00 98.06 102 TRP A C 1
ATOM 839 O O . TRP A 1 102 ? -12.331 -22.630 7.007 1.00 98.06 102 TRP A O 1
ATOM 849 N N . PHE A 1 103 ? -12.308 -20.439 6.478 1.00 97.44 103 PHE A N 1
ATOM 850 C CA . PHE A 1 103 ? -10.989 -20.174 7.051 1.00 97.44 103 PHE A CA 1
ATOM 851 C C . PHE A 1 103 ? -10.929 -20.435 8.561 1.00 97.44 103 PHE A C 1
ATOM 853 O O . PHE A 1 103 ? -9.886 -20.857 9.047 1.00 97.44 103 PHE A O 1
ATOM 860 N N . HIS A 1 104 ? -12.038 -20.316 9.292 1.00 96.31 104 HIS A N 1
ATOM 861 C CA . HIS A 1 104 ? -12.108 -20.715 10.703 1.00 96.31 104 HIS A CA 1
ATOM 862 C C . HIS A 1 104 ? -12.401 -22.201 10.912 1.00 96.31 104 HIS A C 1
ATOM 864 O O . HIS A 1 104 ? -11.817 -22.849 11.780 1.00 96.31 104 HIS A O 1
ATOM 870 N N . GLN A 1 105 ? -13.315 -22.767 10.126 1.00 94.94 105 GLN A N 1
ATOM 871 C CA . GLN A 1 105 ? -13.829 -24.116 10.371 1.00 94.94 105 GLN A CA 1
ATOM 872 C C . GLN A 1 105 ? -12.940 -25.223 9.788 1.00 94.94 105 GLN A C 1
ATOM 874 O O . GLN A 1 105 ? -12.847 -26.319 10.348 1.00 94.94 105 GLN A O 1
ATOM 879 N N . VAL A 1 106 ? -12.267 -24.961 8.664 1.00 95.81 106 VAL A N 1
ATOM 880 C CA . VAL A 1 106 ? -11.393 -25.932 8.002 1.00 95.81 106 VAL A CA 1
ATOM 881 C C . VAL A 1 106 ? -9.980 -25.791 8.551 1.00 95.81 106 VAL A C 1
ATOM 883 O O . VAL A 1 106 ? -9.287 -24.808 8.304 1.00 95.81 106 VAL A O 1
ATOM 886 N N . ARG A 1 107 ? -9.499 -26.833 9.239 1.00 92.00 107 ARG A N 1
ATOM 887 C CA . ARG A 1 107 ? -8.193 -26.837 9.927 1.00 92.00 107 ARG A CA 1
ATOM 888 C C . ARG A 1 107 ? -7.015 -26.390 9.054 1.00 92.00 107 ARG A C 1
ATOM 890 O O . ARG A 1 107 ? -6.088 -25.767 9.566 1.00 92.00 107 ARG A O 1
ATOM 897 N N . LEU A 1 108 ? -7.001 -26.767 7.774 1.00 94.56 108 LEU A N 1
ATOM 898 C CA . LEU A 1 108 ? -5.926 -26.376 6.860 1.00 94.56 108 LEU A CA 1
ATOM 899 C C . LEU A 1 108 ? -5.973 -24.878 6.540 1.00 94.56 108 LEU A C 1
ATOM 901 O O . LEU A 1 108 ? -4.928 -24.241 6.529 1.00 94.56 108 LEU A O 1
ATOM 905 N N . LEU A 1 109 ? -7.164 -24.324 6.325 1.00 96.19 109 LEU A N 1
ATOM 906 C CA . LEU A 1 109 ? -7.347 -22.906 6.029 1.00 96.19 109 LEU A CA 1
ATOM 907 C C . LEU A 1 109 ? -7.041 -22.049 7.265 1.00 96.19 109 LEU A C 1
ATOM 909 O O . LEU A 1 109 ? -6.293 -21.076 7.167 1.00 96.19 109 LEU A O 1
ATOM 913 N N . TRP A 1 110 ? -7.467 -22.505 8.447 1.00 95.44 110 TRP A N 1
ATOM 914 C CA . TRP A 1 110 ? -7.161 -21.855 9.725 1.00 95.44 110 TRP A CA 1
ATOM 915 C C . TRP A 1 110 ? -5.665 -21.677 9.969 1.00 95.44 110 TRP A C 1
ATOM 917 O O . TRP A 1 110 ? -5.247 -20.688 10.556 1.00 95.44 110 TRP A O 1
ATOM 927 N N . ARG A 1 111 ? -4.819 -22.600 9.495 1.00 94.81 111 ARG A N 1
ATOM 928 C CA . ARG A 1 111 ? -3.361 -22.455 9.630 1.00 94.81 111 ARG A CA 1
ATOM 929 C C . ARG A 1 111 ? -2.821 -21.192 8.985 1.00 94.81 111 ARG A C 1
ATOM 931 O O . ARG A 1 111 ? -1.828 -20.665 9.467 1.00 94.81 111 ARG A O 1
ATOM 938 N N . PHE A 1 112 ? -3.430 -20.749 7.898 1.00 96.25 112 PHE A N 1
ATOM 939 C CA . PHE A 1 112 ? -3.029 -19.521 7.234 1.00 96.25 112 PHE A CA 1
ATOM 940 C C . PHE A 1 112 ? -3.732 -18.328 7.868 1.00 96.25 112 PHE A C 1
ATOM 942 O O . PHE A 1 112 ? -3.054 -17.386 8.259 1.00 96.25 112 PHE A O 1
ATOM 949 N N . HIS A 1 113 ? -5.034 -18.446 8.127 1.00 96.75 113 HIS A N 1
ATOM 950 C CA . HIS A 1 113 ? -5.814 -17.366 8.726 1.00 96.75 113 HIS A CA 1
ATOM 951 C C . HIS A 1 113 ? -5.424 -17.036 10.174 1.00 96.75 113 HIS A C 1
ATOM 953 O O . HIS A 1 113 ? -5.534 -15.897 10.610 1.00 96.75 113 HIS A O 1
ATOM 959 N N . LEU A 1 114 ? -4.850 -17.973 10.935 1.00 93.75 114 LEU A N 1
ATOM 960 C CA . LEU A 1 114 ? -4.320 -17.670 12.270 1.00 93.75 114 LEU A CA 1
ATOM 961 C C . LEU A 1 114 ? -3.181 -16.645 12.230 1.00 93.75 114 LEU A C 1
ATOM 963 O O . LEU A 1 114 ? -2.886 -16.042 13.257 1.00 93.75 114 LEU A O 1
ATOM 967 N N . VAL A 1 115 ? -2.532 -16.444 11.073 1.00 95.00 115 VAL A N 1
ATOM 968 C CA . VAL A 1 115 ? -1.548 -15.371 10.885 1.00 95.00 115 VAL A CA 1
ATOM 969 C C . VAL A 1 115 ? -2.212 -14.014 11.018 1.00 95.00 115 VAL A C 1
ATOM 971 O O . VAL A 1 115 ? -1.573 -13.111 11.525 1.00 95.00 115 VAL A O 1
ATOM 974 N N . HIS A 1 116 ? -3.474 -13.871 10.633 1.00 95.50 116 HIS A N 1
ATOM 975 C CA . HIS A 1 116 ? -4.258 -12.668 10.862 1.00 95.50 116 HIS A CA 1
ATOM 976 C C . HIS A 1 116 ? -4.561 -12.499 12.359 1.00 95.50 116 HIS A C 1
ATOM 978 O O . HIS A 1 116 ? -4.144 -11.518 12.977 1.00 95.50 116 HIS A O 1
ATOM 984 N N . HIS A 1 117 ? -5.129 -13.536 12.980 1.00 93.88 117 HIS A N 1
ATOM 985 C CA . HIS A 1 117 ? -5.540 -13.542 14.391 1.00 93.88 117 HIS A CA 1
ATOM 986 C C . HIS A 1 117 ? -4.412 -13.606 15.423 1.00 93.88 117 HIS A C 1
ATOM 988 O O . HIS A 1 117 ? -4.656 -13.399 16.611 1.00 93.88 117 HIS A O 1
ATOM 994 N N . SER A 1 118 ? -3.172 -13.904 15.034 1.00 91.06 118 SER A N 1
ATOM 995 C CA . SER A 1 118 ? -2.039 -13.888 15.970 1.00 91.06 118 SER A CA 1
ATOM 996 C C . SER A 1 118 ? -1.607 -12.467 16.350 1.00 91.06 118 SER A C 1
ATOM 998 O O . SER A 1 118 ? -0.570 -12.299 16.993 1.00 91.06 118 SER A O 1
ATOM 1000 N N . ASP A 1 119 ? -2.350 -11.443 15.914 1.00 88.62 119 ASP A N 1
ATOM 1001 C CA . ASP A 1 119 ? -1.976 -10.057 16.132 1.00 88.62 119 ASP A CA 1
ATOM 1002 C C . ASP A 1 119 ? -2.435 -9.709 17.532 1.00 88.62 119 ASP A C 1
ATOM 1004 O O . ASP A 1 119 ? -3.617 -9.783 17.861 1.00 88.62 119 ASP A O 1
ATOM 1008 N N . THR A 1 120 ? -1.484 -9.383 18.396 1.00 84.81 120 THR A N 1
ATOM 1009 C CA . THR A 1 120 ? -1.784 -9.113 19.804 1.00 84.81 120 THR A CA 1
ATOM 1010 C C . THR A 1 120 ? -2.451 -7.754 19.992 1.00 84.81 120 THR A C 1
ATOM 1012 O O . THR A 1 120 ? -2.858 -7.413 21.096 1.00 84.81 120 THR A O 1
ATOM 1015 N N . GLU A 1 121 ? -2.533 -6.970 18.918 1.00 84.19 121 GLU A N 1
ATOM 1016 C CA . GLU A 1 121 ? -3.155 -5.659 18.835 1.00 84.19 121 GLU A CA 1
ATOM 1017 C C . GLU A 1 121 ? -3.892 -5.545 17.504 1.00 84.19 121 GLU A C 1
ATOM 1019 O O . GLU A 1 121 ? -3.460 -6.113 16.505 1.00 84.19 121 GLU A O 1
ATOM 1024 N N . ILE A 1 122 ? -4.945 -4.736 17.471 1.00 87.38 122 ILE A N 1
ATOM 1025 C CA . ILE A 1 122 ? -5.671 -4.429 16.241 1.00 87.38 122 ILE A CA 1
ATOM 1026 C C . ILE A 1 122 ? -5.454 -2.955 15.903 1.00 87.38 122 ILE A C 1
ATOM 1028 O O . ILE A 1 122 ? -5.554 -2.087 16.776 1.00 87.38 122 ILE A O 1
ATOM 1032 N N . ASP A 1 123 ? -5.110 -2.682 14.650 1.00 89.38 123 ASP A N 1
ATOM 1033 C CA . ASP A 1 123 ? -5.190 -1.367 14.008 1.00 89.38 123 ASP A CA 1
ATOM 1034 C C . ASP A 1 123 ? -5.362 -1.535 12.496 1.00 89.38 123 ASP A C 1
ATOM 1036 O O . ASP A 1 123 ? -5.382 -2.659 11.991 1.00 89.38 123 ASP A O 1
ATOM 1040 N N . VAL A 1 124 ? -5.441 -0.418 11.767 1.00 90.50 124 VAL A N 1
ATOM 1041 C CA . VAL A 1 124 ? -5.561 -0.408 10.300 1.00 90.50 124 VAL A CA 1
ATOM 1042 C C . VAL A 1 124 ? -4.585 -1.377 9.628 1.00 90.50 124 VAL A C 1
ATOM 1044 O O . VAL A 1 124 ? -4.954 -1.999 8.644 1.00 90.50 124 VAL A O 1
ATOM 1047 N N . THR A 1 125 ? -3.367 -1.582 10.140 1.00 88.88 125 THR A N 1
ATOM 1048 C CA . THR A 1 125 ? -2.402 -2.488 9.488 1.00 88.88 125 THR A CA 1
ATOM 1049 C C . THR A 1 125 ? -2.705 -3.970 9.672 1.00 88.88 125 THR A C 1
ATOM 1051 O O . THR A 1 125 ? -2.214 -4.781 8.891 1.00 88.88 125 THR A O 1
ATOM 1054 N N . THR A 1 126 ? -3.503 -4.343 10.676 1.00 92.38 126 THR A N 1
ATOM 1055 C CA . THR A 1 126 ? -3.971 -5.725 10.865 1.00 92.38 126 THR A CA 1
ATOM 1056 C C . THR A 1 126 ? -4.847 -6.176 9.698 1.00 92.38 126 THR A C 1
ATOM 1058 O O . THR A 1 126 ? -4.825 -7.357 9.361 1.00 92.38 126 THR A O 1
ATOM 1061 N N . SER A 1 127 ? -5.537 -5.242 9.031 1.00 92.81 127 SER A N 1
ATOM 1062 C CA . SER A 1 127 ? -6.349 -5.536 7.842 1.00 92.81 127 SER A CA 1
ATOM 1063 C C . SER A 1 127 ? -5.554 -6.161 6.689 1.00 92.81 127 SER A C 1
ATOM 1065 O O . SER A 1 127 ? -6.114 -6.919 5.913 1.00 92.81 127 SER A O 1
ATOM 1067 N N . GLU A 1 128 ? -4.245 -5.900 6.617 1.00 91.00 128 GLU A N 1
ATOM 1068 C CA . GLU A 1 128 ? -3.353 -6.424 5.575 1.00 91.00 128 GLU A CA 1
ATOM 1069 C C . GLU A 1 128 ? -2.435 -7.547 6.091 1.00 91.00 128 GLU A C 1
ATOM 1071 O O . GLU A 1 128 ? -1.487 -7.977 5.429 1.00 91.00 128 GLU A O 1
ATOM 1076 N N . ARG A 1 129 ? -2.688 -8.045 7.307 1.00 93.56 129 ARG A N 1
ATOM 1077 C CA . ARG A 1 129 ? -1.877 -9.078 7.959 1.00 93.56 129 ARG A CA 1
ATOM 1078 C C . ARG A 1 129 ? -2.338 -10.481 7.560 1.00 93.56 129 ARG A C 1
ATOM 1080 O O . ARG A 1 129 ? -2.770 -11.261 8.402 1.00 93.56 129 ARG A O 1
ATOM 1087 N N . HIS A 1 130 ? -2.212 -10.814 6.282 1.00 94.81 130 HIS A N 1
ATOM 1088 C CA . HIS A 1 130 ? -2.574 -12.132 5.755 1.00 94.81 130 HIS A CA 1
ATOM 1089 C C . HIS A 1 130 ? -1.346 -12.914 5.299 1.00 94.81 130 HIS A C 1
ATOM 1091 O O . HIS A 1 130 ? -0.347 -12.352 4.843 1.00 94.81 130 HIS A O 1
ATOM 1097 N N . HIS A 1 131 ? -1.400 -14.240 5.413 1.00 96.12 131 HIS A N 1
ATOM 1098 C CA . HIS A 1 131 ? -0.348 -15.074 4.844 1.00 96.12 131 HIS A CA 1
ATOM 1099 C C . HIS A 1 131 ? -0.415 -15.022 3.301 1.00 96.12 131 HIS A C 1
ATOM 1101 O O . HIS A 1 131 ? -1.515 -15.101 2.753 1.00 96.12 131 HIS A O 1
ATOM 1107 N N . PRO A 1 132 ? 0.711 -14.989 2.557 1.00 95.25 132 PRO A N 1
ATOM 1108 C CA . PRO A 1 132 ? 0.684 -14.928 1.087 1.00 95.25 132 PRO A CA 1
ATOM 1109 C C . PRO A 1 132 ? -0.171 -16.018 0.421 1.00 95.25 132 PRO A C 1
ATOM 1111 O O . PRO A 1 132 ? -0.868 -15.761 -0.553 1.00 95.25 132 PRO A O 1
ATOM 1114 N N . LEU A 1 133 ? -0.165 -17.233 0.981 1.00 95.81 133 LEU A N 1
ATOM 1115 C CA . LEU A 1 133 ? -0.997 -18.342 0.489 1.00 95.81 133 LEU A CA 1
ATOM 1116 C C . LEU A 1 133 ? -2.499 -18.148 0.739 1.00 95.81 133 LEU A C 1
ATOM 1118 O O . LEU A 1 133 ? -3.300 -18.628 -0.053 1.00 95.81 133 LEU A O 1
ATOM 1122 N N . GLU A 1 134 ? -2.887 -17.459 1.813 1.00 95.88 134 GLU A N 1
ATOM 1123 C CA . GLU A 1 134 ? -4.291 -17.101 2.047 1.00 95.88 134 GLU A CA 1
ATOM 1124 C C . GLU A 1 134 ? -4.753 -16.079 1.012 1.00 95.88 134 GLU A C 1
ATOM 1126 O O . GLU A 1 134 ? -5.809 -16.255 0.407 1.00 95.88 134 GLU A O 1
ATOM 1131 N N . PHE A 1 135 ? -3.924 -15.066 0.747 1.00 93.88 135 PHE A N 1
ATOM 1132 C CA . PHE A 1 135 ? -4.241 -14.047 -0.245 1.00 93.88 135 PHE A CA 1
ATOM 1133 C C . PHE A 1 135 ? -4.355 -14.630 -1.663 1.00 93.88 135 PHE A C 1
ATOM 1135 O O . PHE A 1 135 ? -5.324 -14.351 -2.373 1.00 93.88 135 PHE A O 1
ATOM 1142 N N . LEU A 1 136 ? -3.428 -15.517 -2.042 1.00 95.12 136 LEU A N 1
ATOM 1143 C CA . LEU A 1 136 ? -3.469 -16.238 -3.315 1.00 95.12 136 LEU A CA 1
ATOM 1144 C C . LEU A 1 136 ? -4.720 -17.118 -3.441 1.00 95.12 136 LEU A C 1
ATOM 1146 O O . LEU A 1 136 ? -5.380 -17.111 -4.483 1.00 95.12 136 LEU A O 1
ATOM 1150 N N . LEU A 1 137 ? -5.048 -17.879 -2.392 1.00 95.94 137 LEU A N 1
ATOM 1151 C CA . LEU A 1 137 ? -6.208 -18.767 -2.390 1.00 95.94 137 LEU A CA 1
ATOM 1152 C C . LEU A 1 137 ? -7.508 -17.971 -2.527 1.00 95.94 137 LEU A C 1
ATOM 1154 O O . LEU A 1 137 ? -8.327 -18.308 -3.379 1.00 95.94 137 LEU A O 1
ATOM 1158 N N . GLY A 1 138 ? -7.666 -16.895 -1.750 1.00 95.00 138 GLY A N 1
ATOM 1159 C CA . GLY A 1 138 ? -8.859 -16.054 -1.818 1.00 95.00 138 GLY A CA 1
ATOM 1160 C C . GLY A 1 138 ? -9.011 -15.350 -3.167 1.00 95.00 138 GLY A C 1
ATOM 1161 O O . GLY A 1 138 ? -10.100 -15.324 -3.739 1.00 95.00 138 GLY A O 1
ATOM 1162 N N . THR A 1 139 ? -7.902 -14.865 -3.740 1.00 95.38 139 THR A N 1
ATOM 1163 C CA . THR A 1 139 ? -7.894 -14.273 -5.089 1.00 95.38 139 THR A CA 1
ATOM 1164 C C . THR A 1 139 ? -8.258 -15.307 -6.156 1.00 95.38 139 THR A C 1
ATOM 1166 O O . THR A 1 139 ? -9.053 -15.034 -7.048 1.00 95.38 139 THR A O 1
ATOM 1169 N N . THR A 1 140 ? -7.743 -16.532 -6.059 1.00 96.19 140 THR A N 1
ATOM 1170 C CA . THR A 1 140 ? -8.107 -17.603 -6.999 1.00 96.19 140 THR A CA 1
ATOM 1171 C C . THR A 1 140 ? -9.596 -17.928 -6.902 1.00 96.19 140 THR A C 1
ATOM 1173 O O . THR A 1 140 ? -10.283 -18.024 -7.918 1.00 96.19 140 THR A O 1
ATOM 1176 N N . ALA A 1 141 ? -10.116 -18.063 -5.683 1.00 95.62 141 ALA A N 1
ATOM 1177 C CA . ALA A 1 141 ? -11.497 -18.458 -5.463 1.00 95.62 141 ALA A CA 1
ATOM 1178 C C . ALA A 1 141 ? -12.496 -17.391 -5.945 1.00 95.62 141 ALA A C 1
ATOM 1180 O O . ALA A 1 141 ? -13.474 -17.727 -6.615 1.00 95.62 141 ALA A O 1
ATOM 1181 N N . ILE A 1 142 ? -12.219 -16.103 -5.697 1.00 95.19 142 ILE A N 1
ATOM 1182 C CA . ILE A 1 142 ? -13.070 -15.014 -6.198 1.00 95.19 142 ILE A CA 1
ATOM 1183 C C . ILE A 1 142 ? -13.022 -14.904 -7.730 1.00 95.19 142 ILE A C 1
ATOM 1185 O O . ILE A 1 142 ? -14.055 -14.658 -8.349 1.00 95.19 142 ILE A O 1
ATOM 1189 N N . LEU A 1 143 ? -11.869 -15.145 -8.369 1.00 95.00 143 LEU A N 1
ATOM 1190 C CA . LEU A 1 143 ? -11.769 -15.165 -9.834 1.00 95.00 143 LEU A CA 1
ATOM 1191 C C . LEU A 1 143 ? -12.569 -16.318 -10.448 1.00 95.00 143 LEU A C 1
ATOM 1193 O O . LEU A 1 143 ? -13.264 -16.112 -11.442 1.00 95.00 143 LEU A O 1
ATOM 1197 N N . VAL A 1 144 ? -12.532 -17.507 -9.838 1.00 93.94 144 VAL A N 1
ATOM 1198 C CA . VAL A 1 144 ? -13.371 -18.644 -10.253 1.00 93.94 144 VAL A CA 1
ATOM 1199 C C . VAL A 1 144 ? -14.855 -18.295 -10.123 1.00 93.94 144 VAL A C 1
ATOM 1201 O O . VAL A 1 144 ? -15.625 -18.546 -11.050 1.00 93.94 144 VAL A O 1
ATOM 1204 N N . LEU A 1 145 ? -15.270 -17.661 -9.023 1.00 93.50 145 LEU A N 1
ATOM 1205 C CA . LEU A 1 145 ? -16.653 -17.210 -8.843 1.00 93.50 145 LEU A CA 1
ATOM 1206 C C . LEU A 1 145 ? -17.073 -16.198 -9.922 1.00 93.50 145 LEU A C 1
ATOM 1208 O O . LEU A 1 145 ? -18.137 -16.331 -10.524 1.00 93.50 145 LEU A O 1
ATOM 1212 N N . ILE A 1 146 ? -16.228 -15.203 -10.199 1.00 94.12 146 ILE A N 1
ATOM 1213 C CA . ILE A 1 146 ? -16.486 -14.187 -11.227 1.00 94.12 146 ILE A CA 1
ATOM 1214 C C . ILE A 1 146 ? -16.600 -14.829 -12.612 1.00 94.12 146 ILE A C 1
ATOM 1216 O O . ILE A 1 146 ? -17.544 -14.523 -13.339 1.00 94.12 146 ILE A O 1
ATOM 1220 N N . GLY A 1 147 ? -15.670 -15.720 -12.967 1.00 92.00 147 GLY A N 1
ATOM 1221 C CA . GLY A 1 147 ? -15.652 -16.390 -14.268 1.00 92.00 147 GLY A CA 1
ATOM 1222 C C . GLY A 1 147 ? -16.831 -17.342 -14.469 1.00 92.00 147 GLY A C 1
ATOM 1223 O O . GLY A 1 147 ? -17.378 -17.418 -15.561 1.00 92.00 147 GLY A O 1
ATOM 1224 N N . THR A 1 148 ? -17.270 -18.031 -13.412 1.00 89.88 148 THR A N 1
ATOM 1225 C CA . THR A 1 148 ? -18.409 -18.965 -13.487 1.00 89.88 148 THR A CA 1
ATOM 1226 C C . THR A 1 148 ? -19.758 -18.254 -13.570 1.00 89.88 148 THR A C 1
ATOM 1228 O O . THR A 1 148 ? -20.637 -18.696 -14.306 1.00 89.88 148 THR A O 1
ATOM 1231 N N . LEU A 1 149 ? -19.941 -17.150 -12.841 1.00 92.06 149 LEU A N 1
ATOM 1232 C CA . LEU A 1 149 ? -21.212 -16.418 -12.814 1.00 92.06 149 LEU A CA 1
ATOM 1233 C C . LEU A 1 149 ? -21.314 -15.317 -13.882 1.00 92.06 149 LEU A C 1
ATOM 1235 O O . LEU A 1 149 ? -22.414 -14.822 -14.143 1.00 92.06 149 LEU A O 1
ATOM 1239 N N . G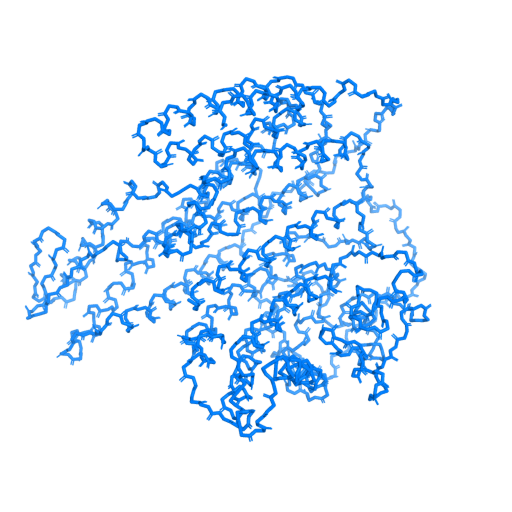LY A 1 150 ? -20.191 -14.919 -14.487 1.00 92.00 150 GLY A N 1
ATOM 1240 C CA . GLY A 1 150 ? -20.118 -13.812 -15.443 1.00 92.00 150 GLY A CA 1
ATOM 1241 C C . GLY A 1 150 ? -20.594 -12.493 -14.838 1.00 92.00 150 GLY A C 1
ATOM 1242 O O . GLY A 1 150 ? -21.468 -11.830 -15.395 1.00 92.00 150 GLY A O 1
ATOM 1243 N N . LEU A 1 151 ? -20.078 -12.151 -13.654 1.00 93.12 151 LEU A N 1
ATOM 1244 C CA . LEU A 1 151 ? -20.498 -10.958 -12.916 1.00 93.12 151 LEU A CA 1
ATOM 1245 C C . LEU A 1 151 ? -20.042 -9.671 -13.635 1.00 93.12 151 LEU A C 1
ATOM 1247 O O . LEU A 1 151 ? -18.880 -9.587 -14.039 1.00 93.12 151 LEU A O 1
ATOM 1251 N N . PRO A 1 152 ? -20.899 -8.636 -13.757 1.00 92.94 152 PRO A N 1
ATOM 1252 C CA . PRO A 1 152 ? -20.531 -7.378 -14.396 1.00 92.94 152 PRO A CA 1
ATOM 1253 C C . PRO A 1 152 ? -19.379 -6.701 -13.651 1.00 92.94 152 PRO A C 1
ATOM 1255 O O . PRO A 1 152 ? -19.440 -6.481 -12.435 1.00 92.94 152 PRO A O 1
ATOM 1258 N N . ALA A 1 153 ? -18.350 -6.296 -14.396 1.00 94.19 153 ALA A N 1
ATOM 1259 C CA . ALA A 1 153 ? -17.152 -5.664 -13.850 1.00 94.19 153 ALA A CA 1
ATOM 1260 C C . ALA A 1 153 ? -17.466 -4.430 -12.989 1.00 94.19 153 ALA A C 1
ATOM 1262 O O . ALA A 1 153 ? -16.825 -4.205 -11.966 1.00 94.19 153 ALA A O 1
ATOM 1263 N N . GLN A 1 154 ? -18.489 -3.651 -13.349 1.00 94.00 154 GLN A N 1
ATOM 1264 C CA . GLN A 1 154 ? -18.918 -2.476 -12.589 1.00 94.00 154 GLN A CA 1
ATOM 1265 C C . GLN A 1 154 ? -19.472 -2.852 -11.205 1.00 94.00 154 GLN A C 1
ATOM 1267 O O . GLN A 1 154 ? -19.234 -2.132 -10.239 1.00 94.00 154 GLN A O 1
ATOM 1272 N N . GLY A 1 155 ? -20.170 -3.986 -11.079 1.00 95.06 155 GLY A N 1
ATOM 1273 C CA . GLY A 1 155 ? -20.667 -4.474 -9.788 1.00 95.06 155 GLY A CA 1
ATOM 1274 C C . GLY A 1 155 ? -19.522 -4.932 -8.889 1.00 95.06 155 GLY A C 1
ATOM 1275 O O . GLY A 1 155 ? -19.491 -4.612 -7.702 1.00 95.06 155 GLY A O 1
ATOM 1276 N N . ILE A 1 156 ? -18.531 -5.599 -9.486 1.00 96.50 156 ILE A N 1
ATOM 1277 C CA . ILE A 1 156 ? -17.291 -5.993 -8.810 1.00 96.50 156 ILE A CA 1
ATOM 1278 C C . ILE A 1 156 ? -16.516 -4.752 -8.353 1.00 96.50 156 ILE A C 1
ATOM 1280 O O . ILE A 1 156 ? -16.073 -4.706 -7.211 1.00 96.50 156 ILE A O 1
ATOM 1284 N N . ALA A 1 157 ? -16.399 -3.720 -9.194 1.00 96.62 157 ALA A N 1
ATOM 1285 C CA . ALA A 1 157 ? -15.739 -2.465 -8.838 1.00 96.62 157 ALA A CA 1
ATOM 1286 C C . ALA A 1 157 ? -16.375 -1.802 -7.608 1.00 96.62 157 ALA A C 1
ATOM 1288 O O . ALA A 1 157 ? -15.667 -1.437 -6.670 1.00 96.62 157 ALA A O 1
ATOM 1289 N N . VAL A 1 158 ? -17.708 -1.689 -7.584 1.00 97.00 158 VAL A N 1
ATOM 1290 C CA . VAL A 1 158 ? -18.443 -1.144 -6.430 1.00 97.00 158 VAL A CA 1
ATOM 1291 C C . VAL A 1 158 ? -18.181 -1.976 -5.173 1.00 97.00 158 VAL A C 1
ATOM 1293 O O . VAL A 1 158 ? -17.931 -1.410 -4.109 1.00 97.00 158 VAL A O 1
ATOM 1296 N N . TYR A 1 159 ? -18.192 -3.307 -5.295 1.00 97.94 159 TYR A N 1
ATOM 1297 C CA . TYR A 1 159 ? -17.894 -4.197 -4.177 1.00 97.94 159 TYR A CA 1
ATOM 1298 C C . TYR A 1 159 ? -16.465 -4.018 -3.655 1.00 97.94 159 TYR A C 1
ATOM 1300 O O . TYR A 1 159 ? -16.290 -3.808 -2.460 1.00 97.94 159 TYR A O 1
ATOM 1308 N N . LEU A 1 160 ? -15.454 -4.040 -4.528 1.00 97.25 160 LEU A N 1
ATOM 1309 C CA . LEU A 1 160 ? -14.047 -3.902 -4.144 1.00 97.25 160 LEU A CA 1
ATOM 1310 C C . LEU A 1 160 ? -13.782 -2.571 -3.429 1.00 97.25 160 LEU A C 1
ATOM 1312 O O . LEU A 1 160 ? -13.105 -2.557 -2.404 1.00 97.25 160 LEU A O 1
ATOM 1316 N N . LEU A 1 161 ? -14.353 -1.464 -3.918 1.00 97.62 161 LEU A N 1
ATOM 1317 C CA . LEU A 1 161 ? -14.223 -0.152 -3.275 1.00 97.62 161 LEU A CA 1
ATOM 1318 C C . LEU A 1 161 ? -14.871 -0.129 -1.883 1.00 97.62 161 LEU A C 1
ATOM 1320 O O . LEU A 1 161 ? -14.273 0.371 -0.932 1.00 97.62 161 LEU A O 1
ATOM 1324 N N . ALA A 1 162 ? -16.075 -0.686 -1.740 1.00 97.81 162 ALA A N 1
ATOM 1325 C CA . ALA A 1 162 ? -16.750 -0.754 -0.447 1.00 97.81 162 ALA A CA 1
ATOM 1326 C C . ALA A 1 162 ? -16.020 -1.683 0.535 1.00 97.81 162 ALA A C 1
ATOM 1328 O O . ALA A 1 162 ? -15.806 -1.310 1.689 1.00 97.81 162 ALA A O 1
ATOM 1329 N N . ALA A 1 163 ? -15.611 -2.865 0.069 1.00 97.56 163 ALA A N 1
ATOM 1330 C CA . ALA A 1 163 ? -14.888 -3.855 0.853 1.00 97.56 163 ALA A CA 1
ATOM 1331 C C . ALA A 1 163 ? -13.557 -3.303 1.357 1.00 97.56 163 ALA A C 1
ATOM 1333 O O . ALA A 1 163 ? -13.294 -3.404 2.548 1.00 97.56 163 ALA A O 1
ATOM 1334 N N . THR A 1 164 ? -12.775 -2.624 0.510 1.00 96.19 164 THR A N 1
ATOM 1335 C CA . THR A 1 164 ? -11.496 -2.034 0.936 1.00 96.19 164 THR A CA 1
ATOM 1336 C C . THR A 1 164 ? -11.692 -1.027 2.074 1.00 96.19 164 THR A C 1
ATOM 1338 O O . THR A 1 164 ? -11.018 -1.094 3.100 1.00 96.19 164 THR A O 1
ATOM 1341 N N . VAL A 1 165 ? -12.689 -0.139 1.960 1.00 97.44 165 VAL A N 1
ATOM 1342 C CA . VAL A 1 165 ? -12.969 0.864 2.997 1.00 97.44 165 VAL A CA 1
ATOM 1343 C C . VAL A 1 165 ? -13.445 0.200 4.285 1.00 97.44 165 VAL A C 1
ATOM 1345 O O . VAL A 1 165 ? -12.972 0.560 5.364 1.00 97.44 165 VAL A O 1
ATOM 1348 N N . VAL A 1 166 ? -14.370 -0.760 4.196 1.00 97.75 166 VAL A N 1
ATOM 1349 C CA . VAL A 1 166 ? -14.936 -1.415 5.381 1.00 97.75 166 VAL A CA 1
ATOM 1350 C C . VAL A 1 166 ? -13.922 -2.328 6.060 1.00 97.75 166 VAL A C 1
ATOM 1352 O O . VAL A 1 166 ? -13.876 -2.326 7.282 1.00 97.75 166 VAL A O 1
ATOM 1355 N N . THR A 1 167 ? -13.057 -3.018 5.319 1.00 96.50 167 THR A N 1
ATOM 1356 C CA . THR A 1 167 ? -11.980 -3.846 5.876 1.00 96.50 167 THR A CA 1
ATOM 1357 C C . THR A 1 167 ? -10.930 -3.003 6.600 1.00 96.50 167 THR A C 1
ATOM 1359 O O . THR A 1 167 ? -10.572 -3.329 7.733 1.00 96.50 167 THR A O 1
ATOM 1362 N N . LEU A 1 168 ? -10.489 -1.877 6.024 1.00 95.94 168 LEU A N 1
ATOM 1363 C CA . LEU A 1 168 ? -9.600 -0.939 6.724 1.00 95.94 168 LEU A CA 1
ATOM 1364 C C . LEU A 1 168 ? -10.277 -0.365 7.978 1.00 95.94 168 LEU A C 1
ATOM 1366 O O . LEU A 1 168 ? -9.668 -0.269 9.044 1.00 95.94 168 LEU A O 1
ATOM 1370 N N . TYR A 1 169 ? -11.552 0.013 7.859 1.00 96.25 169 TYR A N 1
ATOM 1371 C CA . TYR A 1 169 ? -12.329 0.603 8.944 1.00 96.25 169 TYR A CA 1
ATOM 1372 C C . TYR A 1 169 ? -12.601 -0.384 10.083 1.00 96.25 169 TYR A C 1
ATOM 1374 O O . TYR A 1 169 ? -12.431 -0.013 11.239 1.00 96.25 169 TYR A O 1
ATOM 1382 N N . SER A 1 170 ? -12.990 -1.626 9.792 1.00 96.50 170 SER A N 1
ATOM 1383 C CA . SER A 1 170 ? -13.332 -2.643 10.793 1.00 96.50 170 SER A CA 1
ATOM 1384 C C . SER A 1 170 ? -12.129 -3.082 11.632 1.00 96.50 170 SER A C 1
ATOM 1386 O O . SER A 1 170 ? -12.301 -3.514 12.768 1.00 96.50 170 SER A O 1
ATOM 1388 N N . HIS A 1 171 ? -10.913 -2.911 11.115 1.00 95.62 171 HIS A N 1
ATOM 1389 C CA . HIS A 1 171 ? -9.670 -3.126 11.856 1.00 95.62 171 HIS A CA 1
ATOM 1390 C C . HIS A 1 171 ? -9.136 -1.863 12.521 1.00 95.62 171 HIS A C 1
ATOM 1392 O O . HIS A 1 171 ? -8.174 -1.928 13.278 1.00 95.62 171 HIS A O 1
ATOM 1398 N N . ALA A 1 172 ? -9.713 -0.693 12.262 1.00 92.38 172 ALA A N 1
ATOM 1399 C CA . ALA A 1 172 ? -9.205 0.520 12.871 1.00 92.38 172 ALA A CA 1
ATOM 1400 C C . ALA A 1 172 ? -9.367 0.451 14.400 1.00 92.38 172 ALA A C 1
ATOM 1402 O O . ALA A 1 172 ? -10.425 0.089 14.919 1.00 92.38 172 ALA A O 1
ATOM 1403 N N . ASN A 1 173 ? -8.339 0.864 15.141 1.00 89.88 173 ASN A N 1
ATOM 1404 C CA . ASN A 1 173 ? -8.326 0.979 16.598 1.00 89.88 173 ASN A CA 1
ATOM 1405 C C . ASN A 1 173 ? -9.175 2.176 17.066 1.00 89.88 173 ASN A C 1
ATOM 1407 O O . ASN A 1 173 ? -8.697 3.109 17.720 1.00 89.88 173 ASN A O 1
ATOM 1411 N N . LEU A 1 174 ? -10.450 2.170 16.694 1.00 88.56 174 LEU A N 1
ATOM 1412 C CA . LEU A 1 174 ? -11.417 3.234 16.896 1.00 88.56 174 LEU A CA 1
ATOM 1413 C C . LEU A 1 174 ? -12.620 2.699 17.662 1.00 88.56 174 LEU A C 1
ATOM 1415 O O . LEU A 1 174 ? -13.068 1.575 17.462 1.00 88.56 174 LEU A O 1
ATOM 1419 N N . ARG A 1 175 ? -13.190 3.546 18.523 1.00 83.56 175 ARG A N 1
ATOM 1420 C CA . ARG A 1 175 ? -14.464 3.264 19.186 1.00 83.56 175 ARG A CA 1
ATOM 1421 C C . ARG A 1 175 ? -15.464 4.345 18.844 1.00 83.56 175 ARG A C 1
ATOM 1423 O O . ARG A 1 175 ? -15.292 5.505 19.219 1.00 83.56 175 ARG A O 1
ATOM 1430 N N . LEU A 1 176 ? -16.529 3.948 18.162 1.00 87.38 176 LEU A N 1
ATOM 1431 C CA . LEU A 1 176 ? -17.672 4.818 17.951 1.00 87.38 176 LEU A CA 1
ATOM 1432 C C . LEU A 1 176 ? -18.474 5.006 19.251 1.00 87.38 176 LEU A C 1
ATOM 1434 O O . LEU A 1 176 ? -18.463 4.133 20.127 1.00 87.38 176 LEU A O 1
ATOM 1438 N N . PRO A 1 177 ? -19.225 6.115 19.386 1.00 89.75 177 PRO A N 1
ATOM 1439 C CA . PRO A 1 177 ? -20.257 6.226 20.410 1.00 89.75 177 PRO A CA 1
ATOM 1440 C C . PRO A 1 177 ? -21.220 5.034 20.332 1.00 89.75 177 PRO A C 1
ATOM 1442 O O . PRO A 1 177 ? -21.669 4.674 19.246 1.00 89.75 177 PRO A O 1
ATOM 1445 N N . ALA A 1 178 ? -21.575 4.446 21.477 1.00 87.44 178 ALA A N 1
ATOM 1446 C CA . ALA A 1 178 ? -22.305 3.174 21.531 1.00 87.44 178 ALA A CA 1
ATOM 1447 C C . ALA A 1 178 ? -23.641 3.176 20.761 1.00 87.44 178 ALA A C 1
ATOM 1449 O O . ALA A 1 178 ? -24.034 2.161 20.192 1.00 87.44 178 ALA A O 1
ATOM 1450 N N . SER A 1 179 ? -24.348 4.309 20.725 1.00 91.06 179 SER A N 1
ATOM 1451 C CA . SER A 1 179 ? -25.599 4.450 19.971 1.00 91.06 179 SER A CA 1
ATOM 1452 C C . SER A 1 179 ? -25.383 4.437 18.456 1.00 91.06 179 SER A C 1
ATOM 1454 O O . SER A 1 179 ? -26.200 3.867 17.734 1.00 91.06 179 SER A O 1
ATOM 1456 N N . LEU A 1 180 ? -24.294 5.048 17.982 1.00 92.12 180 LEU A N 1
ATOM 1457 C CA . LEU A 1 180 ? -23.923 5.073 16.571 1.00 92.12 180 LEU A CA 1
ATOM 1458 C C . LEU A 1 180 ? -23.411 3.701 16.130 1.00 92.12 180 LEU A C 1
ATOM 1460 O O . LEU A 1 180 ? -23.894 3.179 15.130 1.00 92.12 180 LEU A O 1
ATOM 1464 N N . ASP A 1 181 ? -22.519 3.097 16.919 1.00 91.81 181 ASP A N 1
ATOM 1465 C CA . ASP A 1 181 ? -21.996 1.751 16.669 1.00 91.81 181 ASP A CA 1
ATOM 1466 C C . ASP A 1 181 ? -23.129 0.725 16.554 1.00 91.81 181 ASP A C 1
ATOM 1468 O O . ASP A 1 181 ? -23.216 0.000 15.571 1.00 91.81 181 ASP A O 1
ATOM 1472 N N . ARG A 1 182 ? -24.096 0.753 17.483 1.00 90.88 182 ARG A N 1
ATOM 1473 C CA . ARG A 1 182 ? -25.261 -0.144 17.454 1.00 90.88 182 ARG A CA 1
ATOM 1474 C C . ARG A 1 182 ? -26.141 0.046 16.219 1.00 90.88 182 ARG A C 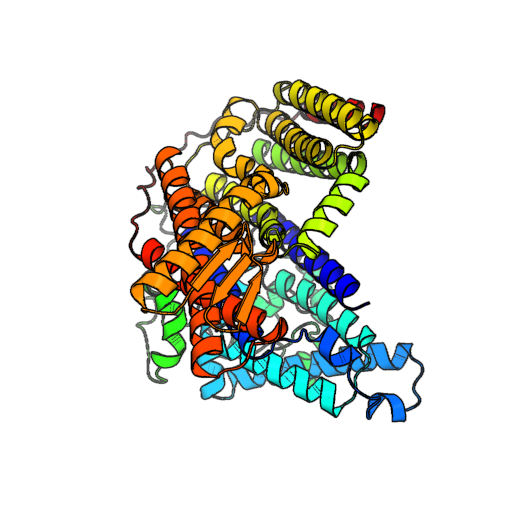1
ATOM 1476 O O . ARG A 1 182 ? -26.762 -0.912 15.770 1.00 90.88 182 ARG A O 1
ATOM 1483 N N . ARG A 1 183 ? -26.275 1.272 15.704 1.00 93.69 183 ARG A N 1
ATOM 1484 C CA . ARG A 1 183 ? -27.077 1.544 14.498 1.00 93.69 183 ARG A CA 1
ATOM 1485 C C . ARG A 1 183 ? -26.348 1.071 13.246 1.00 93.69 183 ARG A C 1
ATOM 1487 O O . ARG A 1 183 ? -26.961 0.382 12.439 1.00 93.69 183 ARG A O 1
ATOM 1494 N N . LEU A 1 184 ? -25.062 1.400 13.120 1.00 94.56 184 LEU A N 1
ATOM 1495 C CA . LEU A 1 184 ? -24.232 0.996 11.984 1.00 94.56 184 LEU A CA 1
ATOM 1496 C C . LEU A 1 184 ? -24.018 -0.524 11.954 1.00 94.56 184 LEU A C 1
ATOM 1498 O O . LEU A 1 184 ? -24.253 -1.142 10.920 1.00 94.56 184 LEU A O 1
ATOM 1502 N N . GLY A 1 185 ? -23.727 -1.139 13.104 1.00 92.75 185 GLY A N 1
ATOM 1503 C CA . GLY A 1 185 ? -23.522 -2.582 13.290 1.00 92.75 185 GLY A CA 1
ATOM 1504 C C . GLY A 1 185 ? -24.730 -3.470 12.963 1.00 92.75 185 GLY A C 1
ATOM 1505 O O . GLY A 1 185 ? -24.622 -4.698 12.918 1.00 92.75 185 GLY A O 1
ATOM 1506 N N . ARG A 1 186 ? -25.908 -2.884 12.709 1.00 93.12 186 ARG A N 1
ATOM 1507 C CA . ARG A 1 186 ? -27.061 -3.624 12.164 1.00 93.12 186 ARG A CA 1
ATOM 1508 C C . ARG A 1 186 ? -26.861 -4.037 10.714 1.00 93.12 186 ARG A C 1
ATOM 1510 O O . ARG A 1 186 ? -27.448 -5.040 10.323 1.00 93.12 186 ARG A O 1
ATOM 1517 N N . LEU A 1 187 ? -26.087 -3.259 9.960 1.00 95.88 187 LEU A N 1
ATOM 1518 C CA . LEU A 1 187 ? -25.890 -3.455 8.531 1.00 95.88 187 LEU A CA 1
ATOM 1519 C C . LEU A 1 187 ? -24.420 -3.653 8.175 1.00 95.88 187 LEU A C 1
ATOM 1521 O O . LEU A 1 187 ? -24.133 -4.567 7.421 1.00 95.88 187 LEU A O 1
ATOM 1525 N N . VAL A 1 188 ? -23.513 -2.833 8.712 1.00 97.56 188 VAL A N 1
ATOM 1526 C CA . VAL A 1 188 ? -22.089 -2.793 8.341 1.00 97.56 188 VAL A CA 1
ATOM 1527 C C . VAL A 1 188 ? -21.226 -3.349 9.468 1.00 97.56 188 VAL A C 1
ATOM 1529 O O . VAL A 1 188 ? -21.524 -3.138 10.644 1.00 97.56 188 VAL A O 1
ATOM 1532 N N . VAL A 1 189 ? -20.142 -4.039 9.124 1.00 98.00 189 VAL A N 1
ATOM 1533 C CA . VAL A 1 189 ? -19.152 -4.529 10.092 1.00 98.00 189 VAL A CA 1
ATOM 1534 C C . VAL A 1 189 ? -18.364 -3.344 10.668 1.00 98.00 189 VAL A C 1
ATOM 1536 O O . VAL A 1 189 ? -17.625 -2.665 9.959 1.00 98.00 189 VAL A O 1
ATOM 1539 N N . THR A 1 190 ? -18.541 -3.057 11.962 1.00 97.06 190 THR A N 1
ATOM 1540 C CA . THR A 1 190 ? -17.851 -1.954 12.662 1.00 97.06 190 THR A CA 1
ATOM 1541 C C . THR A 1 190 ? -16.590 -2.441 13.391 1.00 97.06 190 THR A C 1
ATOM 1543 O O . THR A 1 190 ? -16.476 -3.642 13.653 1.00 97.06 190 THR A O 1
ATOM 1546 N N . PRO A 1 191 ? -15.678 -1.533 13.812 1.00 95.44 191 PRO A N 1
ATOM 1547 C CA . PRO A 1 191 ? -14.546 -1.873 14.671 1.00 95.44 191 PRO A CA 1
ATOM 1548 C C . PRO A 1 191 ? -14.917 -2.706 15.892 1.00 95.44 191 PRO A C 1
ATOM 1550 O O . PRO A 1 191 ? -14.217 -3.646 16.251 1.00 95.44 191 PRO A O 1
ATOM 1553 N N . ALA A 1 192 ? -16.037 -2.380 16.541 1.00 94.19 192 ALA A N 1
ATOM 1554 C CA . ALA A 1 192 ? -16.467 -3.097 17.730 1.00 94.19 192 ALA A CA 1
ATOM 1555 C C . ALA A 1 192 ? -16.922 -4.523 17.389 1.00 94.19 192 ALA A C 1
ATOM 1557 O O . ALA A 1 192 ? -16.540 -5.455 18.090 1.00 94.19 192 ALA A O 1
ATOM 1558 N N . VAL A 1 193 ? -17.693 -4.695 16.307 1.00 96.44 193 VAL A N 1
ATOM 1559 C CA . VAL A 1 193 ? -18.150 -6.011 15.826 1.00 96.44 193 VAL A CA 1
ATOM 1560 C C . VAL A 1 193 ? -16.957 -6.900 15.475 1.00 96.44 193 VAL A C 1
ATOM 1562 O O . VAL A 1 193 ? -16.886 -8.039 15.938 1.00 96.44 193 VAL A O 1
ATOM 1565 N N . HIS A 1 194 ? -15.999 -6.375 14.711 1.00 96.88 194 HIS A N 1
ATOM 1566 C CA . HIS A 1 194 ? -14.854 -7.154 14.250 1.00 96.88 194 HIS A CA 1
ATOM 1567 C C . HIS A 1 194 ? -13.803 -7.393 15.348 1.00 96.88 194 HIS A C 1
ATOM 1569 O O . HIS A 1 194 ? -13.172 -8.443 15.396 1.00 96.88 194 HIS A O 1
ATOM 1575 N N . ALA A 1 195 ? -13.673 -6.492 16.323 1.00 95.00 195 ALA A N 1
ATOM 1576 C CA . ALA A 1 195 ? -12.822 -6.739 17.484 1.00 95.00 195 ALA A CA 1
ATOM 1577 C C . ALA A 1 195 ? -13.295 -7.934 18.331 1.00 95.00 195 ALA A C 1
ATOM 1579 O O . ALA A 1 195 ? -12.467 -8.615 18.930 1.00 95.00 195 ALA A O 1
ATOM 1580 N N . VAL A 1 196 ? -14.604 -8.223 18.384 1.00 95.56 196 VAL A N 1
ATOM 1581 C CA . VAL A 1 196 ? -15.098 -9.455 19.031 1.00 95.56 196 VAL A CA 1
ATOM 1582 C C . VAL A 1 196 ? -14.534 -10.684 18.325 1.00 95.56 196 VAL A C 1
ATOM 1584 O O . VAL A 1 196 ? -14.024 -11.582 18.986 1.00 95.56 196 VAL A O 1
ATOM 1587 N N . HIS A 1 197 ? -14.550 -10.679 16.997 1.00 96.81 197 HIS A N 1
ATOM 1588 C CA . HIS A 1 197 ? -13.996 -11.740 16.165 1.00 96.81 197 HIS A CA 1
ATOM 1589 C C . HIS A 1 197 ? -12.471 -11.906 16.322 1.00 96.81 197 HIS A C 1
ATOM 1591 O O . HIS A 1 197 ? -11.938 -13.005 16.265 1.00 96.81 197 HIS A O 1
ATOM 1597 N N . HIS A 1 198 ? -11.736 -10.840 16.622 1.00 94.62 198 HIS A N 1
ATOM 1598 C CA . HIS A 1 198 ? -10.300 -10.936 16.928 1.00 94.62 198 HIS A CA 1
ATOM 1599 C C . HIS A 1 198 ? -9.970 -11.250 18.391 1.00 94.62 198 HIS A C 1
ATOM 1601 O O . HIS A 1 198 ? -8.799 -11.334 18.771 1.00 94.62 198 HIS A O 1
ATOM 1607 N N . SER A 1 199 ? -10.983 -11.411 19.242 1.00 91.75 199 SER A N 1
ATOM 1608 C CA . SER A 1 199 ? -10.784 -11.800 20.635 1.00 91.75 199 SER A CA 1
ATOM 1609 C C . SER A 1 199 ? -10.029 -13.122 20.726 1.00 91.75 199 SER A C 1
ATOM 1611 O O . SER A 1 199 ? -10.256 -14.031 19.935 1.00 91.75 199 SER A O 1
ATOM 1613 N N . ALA A 1 200 ? -9.182 -13.268 21.742 1.00 87.56 200 ALA A N 1
ATOM 1614 C CA . ALA A 1 200 ? -8.476 -14.520 22.007 1.00 87.56 200 ALA A CA 1
ATOM 1615 C C . ALA A 1 200 ? -9.394 -15.670 22.474 1.00 87.56 200 ALA A C 1
ATOM 1617 O O . ALA A 1 200 ? -8.974 -16.826 22.524 1.00 87.56 200 ALA A O 1
ATOM 1618 N N . SER A 1 201 ? -10.636 -15.364 22.867 1.00 88.88 201 SER A N 1
ATOM 1619 C CA . SER A 1 201 ? -11.619 -16.374 23.265 1.00 88.88 201 SER A CA 1
ATOM 1620 C C . SER A 1 201 ? -12.223 -17.036 22.034 1.00 88.88 201 SER A C 1
ATOM 1622 O O . SER A 1 201 ? -12.973 -16.376 21.324 1.00 88.88 201 SER A O 1
ATOM 1624 N N . GLN A 1 202 ? -12.007 -18.343 21.848 1.00 88.56 202 GLN A N 1
ATOM 1625 C CA . GLN A 1 202 ? -12.489 -19.087 20.673 1.00 88.56 202 GLN A CA 1
ATOM 1626 C C . GLN A 1 202 ? -13.987 -18.882 20.384 1.00 88.56 202 GLN A C 1
ATOM 1628 O O . GLN A 1 202 ? -14.377 -18.748 19.233 1.00 88.56 202 GLN A O 1
ATOM 1633 N N . ALA A 1 203 ? -14.834 -18.803 21.418 1.00 89.38 203 ALA A N 1
ATOM 1634 C CA . ALA A 1 203 ? -16.275 -18.580 21.248 1.00 89.38 203 ALA A CA 1
ATOM 1635 C C . ALA A 1 203 ? -16.621 -17.197 20.661 1.00 89.38 203 ALA A C 1
ATOM 1637 O O . ALA A 1 203 ? -17.696 -17.016 20.102 1.00 89.38 203 ALA A O 1
ATOM 1638 N N . GLN A 1 204 ? -15.732 -16.216 20.832 1.00 94.19 204 GLN A N 1
ATOM 1639 C CA . GLN A 1 204 ? -15.819 -14.902 20.198 1.00 94.19 204 GLN A CA 1
ATOM 1640 C C . GLN A 1 204 ? -15.053 -14.894 18.866 1.00 94.19 204 GLN A C 1
ATOM 1642 O O . GLN A 1 204 ? -15.544 -14.309 17.907 1.00 94.19 204 GLN A O 1
ATOM 1647 N N . THR A 1 205 ? -13.912 -15.589 18.780 1.00 93.94 205 THR A N 1
ATOM 1648 C CA . THR A 1 205 ? -13.133 -15.742 17.543 1.00 93.94 205 THR A CA 1
ATOM 1649 C C . THR A 1 205 ? -13.957 -16.351 16.414 1.00 93.94 205 THR A C 1
ATOM 1651 O O . THR A 1 205 ? -13.949 -15.865 15.290 1.00 93.94 205 THR A O 1
ATOM 1654 N N . ASP A 1 206 ? -14.740 -17.381 16.729 1.00 96.12 206 ASP A N 1
ATOM 1655 C CA . ASP A 1 206 ? -15.612 -18.071 15.782 1.00 96.12 206 ASP A CA 1
ATOM 1656 C C . ASP A 1 206 ? -16.999 -17.413 15.683 1.00 96.12 206 ASP A C 1
ATOM 1658 O O . ASP A 1 206 ? -18.041 -18.058 15.817 1.00 96.12 206 ASP A O 1
ATOM 1662 N N . SER A 1 207 ? -17.015 -16.098 15.478 1.00 97.62 207 SER A N 1
ATOM 1663 C CA . SER A 1 207 ? -18.230 -15.297 15.300 1.00 97.62 207 SER A CA 1
ATOM 1664 C C . SER A 1 207 ? -17.971 -14.097 14.386 1.00 97.62 207 SER A C 1
ATOM 1666 O O . SER A 1 207 ? -16.818 -13.818 14.072 1.00 97.62 207 SER A O 1
ATOM 1668 N N . ASN A 1 208 ? -19.021 -13.371 13.986 1.00 98.19 208 ASN A N 1
ATOM 1669 C CA . ASN A 1 208 ? -18.922 -12.111 13.232 1.00 98.19 208 ASN A CA 1
ATOM 1670 C C . ASN A 1 208 ? -18.027 -12.200 11.969 1.00 98.19 208 ASN A C 1
ATOM 1672 O O . ASN A 1 208 ? -17.111 -11.397 11.792 1.00 98.19 208 ASN A O 1
ATOM 1676 N N . TYR A 1 209 ? -18.292 -13.178 11.098 1.00 98.31 209 TYR A N 1
ATOM 1677 C CA . TYR A 1 209 ? -17.512 -13.472 9.888 1.00 98.31 209 TYR A CA 1
ATOM 1678 C C . TYR A 1 209 ? -17.782 -12.523 8.710 1.00 98.31 209 TYR A C 1
ATOM 1680 O O . TYR A 1 209 ? -17.109 -12.623 7.683 1.00 98.31 209 TYR A O 1
ATOM 1688 N N . GLY A 1 210 ? -18.779 -11.641 8.803 1.00 97.25 210 GLY A N 1
ATOM 1689 C CA . GLY A 1 210 ? -19.126 -10.696 7.745 1.00 97.25 210 GLY A CA 1
ATOM 1690 C C . GLY A 1 210 ? -17.923 -9.878 7.270 1.00 97.25 210 GLY A C 1
ATOM 1691 O O . GLY A 1 210 ? -17.074 -9.479 8.066 1.00 97.25 210 GLY A O 1
ATOM 1692 N N . SER A 1 211 ? -17.860 -9.623 5.959 1.00 94.19 211 SER A N 1
ATOM 1693 C CA . SER A 1 211 ? -16.803 -8.808 5.351 1.00 94.19 211 SER A CA 1
ATOM 1694 C C . SER A 1 211 ? -17.220 -7.340 5.288 1.00 94.19 211 SER A C 1
ATOM 1696 O O . SER A 1 211 ? -16.602 -6.506 5.947 1.00 94.19 211 SER A O 1
ATOM 1698 N N . VAL A 1 212 ? -18.297 -7.027 4.558 1.00 98.12 212 VAL A N 1
ATOM 1699 C CA . VAL A 1 212 ? -18.895 -5.687 4.538 1.00 98.12 212 VAL A CA 1
ATOM 1700 C C . VAL A 1 212 ? -20.145 -5.637 5.402 1.00 98.12 212 VAL A C 1
ATOM 1702 O O . VAL A 1 212 ? -20.294 -4.722 6.219 1.00 98.12 212 VAL A O 1
ATOM 1705 N N . LEU A 1 213 ? -21.043 -6.614 5.234 1.00 98.50 213 LEU A N 1
ATOM 1706 C CA . LEU A 1 213 ? -22.342 -6.619 5.895 1.00 98.50 213 LEU A CA 1
ATOM 1707 C C . LEU A 1 213 ? -22.404 -7.588 7.081 1.00 98.50 213 LEU A C 1
ATOM 1709 O O . LEU A 1 213 ? -21.949 -8.725 7.004 1.00 98.50 213 LEU A O 1
ATOM 1713 N N . THR A 1 214 ? -23.084 -7.182 8.157 1.00 98.19 214 THR A N 1
ATOM 1714 C CA . THR A 1 214 ? -23.404 -8.067 9.300 1.00 98.19 214 THR A CA 1
ATOM 1715 C C . THR A 1 214 ? -24.664 -8.906 9.074 1.00 98.19 214 THR A C 1
ATOM 1717 O O . THR A 1 214 ? -25.051 -9.707 9.925 1.00 98.19 214 THR A O 1
ATOM 1720 N N . VAL A 1 215 ? -25.338 -8.730 7.933 1.00 98.00 215 VAL A N 1
ATOM 1721 C CA . VAL A 1 215 ? -26.600 -9.414 7.604 1.00 98.00 215 VAL A CA 1
ATOM 1722 C C . VAL A 1 215 ? -26.415 -10.930 7.577 1.00 98.00 215 VAL A C 1
ATOM 1724 O O . VAL A 1 215 ? -27.252 -11.653 8.115 1.00 98.00 215 VAL A O 1
ATOM 1727 N N . TRP A 1 216 ? -25.302 -11.412 7.025 1.00 98.38 216 TRP A N 1
ATOM 1728 C CA . TRP A 1 216 ? -25.006 -12.842 6.938 1.00 98.38 216 TRP A CA 1
ATOM 1729 C C . TRP A 1 216 ? -24.781 -13.466 8.311 1.00 98.38 216 TRP A C 1
ATOM 1731 O O . TRP A 1 216 ? -25.334 -14.524 8.599 1.00 98.38 216 TRP A O 1
ATOM 1741 N N . ASP A 1 217 ? -24.080 -12.769 9.206 1.00 98.44 217 ASP A N 1
ATOM 1742 C CA . ASP A 1 217 ? -23.909 -13.228 10.582 1.00 98.44 217 ASP A CA 1
ATOM 1743 C C . ASP A 1 217 ? -25.234 -13.380 11.321 1.00 98.44 217 ASP A C 1
ATOM 1745 O O . ASP A 1 217 ? -25.425 -14.308 12.105 1.00 98.44 217 ASP A O 1
ATOM 1749 N N . ARG A 1 218 ? -26.178 -12.474 11.067 1.00 97.56 218 ARG A N 1
ATOM 1750 C CA . ARG A 1 218 ? -27.516 -12.543 11.661 1.00 97.56 218 ARG A CA 1
ATOM 1751 C C . ARG A 1 218 ? -28.331 -13.676 11.055 1.00 97.56 218 ARG A C 1
ATOM 1753 O O . ARG A 1 218 ? -28.984 -14.404 11.795 1.00 97.56 218 ARG A O 1
ATOM 1760 N N . LEU A 1 219 ? -28.273 -13.829 9.733 1.00 98.06 219 LEU A N 1
ATOM 1761 C CA . LEU A 1 219 ? -29.003 -14.862 9.005 1.00 98.06 219 LEU A CA 1
ATOM 1762 C C . LEU A 1 219 ? -28.549 -16.272 9.408 1.00 98.06 219 LEU A C 1
ATOM 1764 O O . LEU A 1 219 ? -29.380 -17.155 9.586 1.00 98.06 219 LEU A O 1
ATOM 1768 N N . PHE A 1 220 ? -27.243 -16.471 9.588 1.00 98.19 220 PHE A N 1
ATOM 1769 C CA . PHE A 1 220 ? -26.653 -17.770 9.918 1.00 98.19 220 PHE A CA 1
ATOM 1770 C C . PHE A 1 220 ? -26.342 -17.960 11.409 1.00 98.19 220 PHE A C 1
ATOM 1772 O O . PHE A 1 220 ? -25.696 -18.945 11.773 1.00 98.19 220 PHE A O 1
ATOM 1779 N N . GLY A 1 221 ? -26.793 -17.042 12.270 1.00 97.25 221 GLY A N 1
ATOM 1780 C CA . GLY A 1 221 ? -26.677 -17.166 13.725 1.00 97.25 221 GLY A CA 1
ATOM 1781 C C . GLY A 1 221 ? -25.248 -17.082 14.272 1.00 97.25 221 GLY A C 1
ATOM 1782 O O . GLY A 1 221 ? -24.980 -17.633 15.334 1.00 97.25 221 GLY A O 1
ATOM 1783 N N . THR A 1 222 ? -24.331 -16.414 13.567 1.00 97.88 222 THR A N 1
ATOM 1784 C CA . THR A 1 222 ? -22.935 -16.189 13.992 1.00 97.88 222 THR A CA 1
ATOM 1785 C C . THR A 1 222 ? -22.691 -14.783 14.543 1.00 97.88 222 THR A C 1
ATOM 1787 O O . THR A 1 222 ? -21.566 -14.464 14.917 1.00 97.88 222 THR A O 1
ATOM 1790 N N . TYR A 1 223 ? -23.725 -13.937 14.624 1.00 98.00 223 TYR A N 1
ATOM 1791 C CA . TYR A 1 223 ? -23.603 -12.583 15.168 1.00 98.00 223 TYR A CA 1
ATOM 1792 C C . TYR A 1 223 ? -23.477 -12.582 16.698 1.00 98.00 223 TYR A C 1
ATOM 1794 O O . TYR A 1 223 ? -24.393 -13.006 17.405 1.00 98.00 223 TYR A O 1
ATOM 1802 N N . VAL A 1 224 ? -22.397 -11.997 17.211 1.00 96.94 224 VAL A N 1
ATOM 1803 C CA . VAL A 1 224 ? -22.186 -11.717 18.636 1.00 96.94 224 VAL A CA 1
ATOM 1804 C C . VAL A 1 224 ? -22.171 -10.207 18.859 1.00 96.94 224 VAL A C 1
ATOM 1806 O O . VAL A 1 224 ? -21.386 -9.477 18.253 1.00 96.94 224 VAL A O 1
ATOM 1809 N N . ASP A 1 225 ? -23.037 -9.731 19.760 1.00 94.62 225 ASP A N 1
ATOM 1810 C CA . ASP A 1 225 ? -23.180 -8.302 20.044 1.00 94.62 225 ASP A CA 1
ATOM 1811 C C . ASP A 1 225 ? -21.962 -7.758 20.819 1.00 94.62 225 ASP A C 1
ATOM 1813 O O . ASP A 1 225 ? -21.752 -8.155 21.978 1.00 94.62 225 ASP A O 1
ATOM 1817 N N . PRO A 1 226 ? -21.204 -6.794 20.254 1.00 92.25 226 PRO A N 1
ATOM 1818 C CA . PRO A 1 226 ? -20.059 -6.190 20.929 1.00 92.25 226 PRO A CA 1
ATOM 1819 C C . PRO A 1 226 ? -20.411 -5.461 22.232 1.00 92.25 226 PRO A C 1
ATOM 1821 O O . PRO A 1 226 ? -19.535 -5.262 23.070 1.00 92.25 226 PRO A O 1
ATOM 1824 N N . ALA A 1 227 ? -21.674 -5.079 22.454 1.00 88.94 227 ALA A N 1
ATOM 1825 C CA . ALA A 1 227 ? -22.102 -4.484 23.721 1.00 88.94 227 ALA A CA 1
ATOM 1826 C C . ALA A 1 227 ? -22.106 -5.490 24.887 1.00 88.94 227 ALA A C 1
ATOM 1828 O O . ALA A 1 227 ? -22.019 -5.086 26.048 1.00 88.94 227 ALA A O 1
ATOM 1829 N N . THR A 1 228 ? -22.218 -6.784 24.583 1.00 89.38 228 THR A N 1
ATOM 1830 C CA . THR A 1 228 ? -22.276 -7.871 25.575 1.00 89.38 228 THR A CA 1
ATOM 1831 C C . THR A 1 228 ? -20.991 -8.694 25.615 1.00 89.38 228 THR A C 1
ATOM 1833 O O . THR A 1 228 ? -20.650 -9.259 26.657 1.00 89.38 228 THR A O 1
ATOM 1836 N N . ALA A 1 229 ? -20.245 -8.720 24.509 1.00 89.38 229 ALA A N 1
ATOM 1837 C CA . ALA A 1 229 ? -18.960 -9.387 24.420 1.00 89.38 229 ALA A CA 1
ATOM 1838 C C . ALA A 1 229 ? -17.918 -8.722 25.334 1.00 89.38 229 ALA A C 1
ATOM 1840 O O . ALA A 1 229 ? -17.687 -7.513 25.299 1.00 89.38 229 ALA A O 1
ATOM 1841 N N . ARG A 1 230 ? -17.247 -9.536 26.154 1.00 87.12 230 ARG A N 1
ATOM 1842 C CA . ARG A 1 230 ? -16.107 -9.103 26.970 1.00 87.12 230 ARG A CA 1
ATOM 1843 C C . ARG A 1 230 ? -14.819 -9.571 26.308 1.00 87.12 230 ARG A C 1
ATOM 1845 O O . ARG A 1 230 ? -14.449 -10.735 26.455 1.00 87.12 230 ARG A O 1
ATOM 1852 N N . ILE A 1 231 ? -14.156 -8.664 25.598 1.00 86.50 231 ILE A N 1
ATOM 1853 C CA . ILE A 1 231 ? -12.835 -8.902 25.010 1.00 86.50 231 ILE A CA 1
ATOM 1854 C C . ILE A 1 231 ? -11.793 -8.716 26.117 1.00 86.50 231 ILE A C 1
ATOM 1856 O O . ILE A 1 231 ? -11.678 -7.626 26.678 1.00 86.50 231 ILE A O 1
ATOM 1860 N N . ARG A 1 232 ? -11.062 -9.782 26.467 1.00 80.00 232 ARG A N 1
ATOM 1861 C CA . ARG A 1 232 ? -9.993 -9.721 27.485 1.00 80.00 232 ARG A CA 1
ATOM 1862 C C . ARG A 1 232 ? -8.668 -9.244 26.893 1.00 80.00 232 ARG A C 1
ATOM 1864 O O . ARG A 1 232 ? -7.991 -8.423 27.504 1.00 80.00 232 ARG A O 1
ATOM 1871 N N . HIS A 1 233 ? -8.301 -9.788 25.738 1.00 82.44 233 HIS A N 1
ATOM 1872 C CA . HIS A 1 233 ? -7.098 -9.465 24.976 1.00 82.44 233 HIS A CA 1
ATOM 1873 C C . HIS A 1 233 ? -7.263 -9.937 23.524 1.00 82.44 233 HIS A C 1
ATOM 1875 O O . HIS A 1 233 ? -8.132 -10.766 23.236 1.00 82.44 233 HIS A O 1
ATOM 1881 N N . PHE A 1 234 ? -6.427 -9.399 22.636 1.00 87.25 234 PHE A N 1
ATOM 1882 C CA . PHE A 1 234 ? -6.278 -9.853 21.255 1.00 87.25 234 PHE A CA 1
ATOM 1883 C C . PHE A 1 234 ? -5.072 -10.782 21.118 1.00 87.25 234 PHE A C 1
ATOM 1885 O O . PHE A 1 234 ? -4.225 -10.863 22.014 1.00 87.25 234 PHE A O 1
ATOM 1892 N N . GLY A 1 235 ? -4.996 -11.468 19.983 1.00 81.69 235 GLY A N 1
ATOM 1893 C CA . GLY A 1 235 ? -3.948 -12.433 19.698 1.00 81.69 235 GLY A CA 1
ATOM 1894 C C . GLY A 1 235 ? -4.269 -13.807 20.277 1.00 81.69 235 GLY A C 1
ATOM 1895 O O . GLY A 1 235 ? -4.580 -13.964 21.460 1.00 81.69 235 GLY A O 1
ATOM 1896 N N . LEU A 1 236 ? -4.162 -14.830 19.439 1.00 80.00 236 LEU A N 1
ATOM 1897 C CA . LEU A 1 236 ? -4.351 -16.226 19.838 1.00 80.00 236 LEU A CA 1
ATOM 1898 C C . LEU A 1 236 ? -3.362 -16.622 20.926 1.00 80.00 236 LEU A C 1
ATOM 1900 O O . LEU A 1 236 ? -2.190 -16.315 20.789 1.00 80.00 236 LEU A O 1
ATOM 1904 N N . GLY A 1 237 ? -3.798 -17.368 21.950 1.00 68.25 237 GLY A N 1
ATOM 1905 C CA . GLY A 1 237 ? -2.992 -17.811 23.106 1.00 68.25 237 GLY A CA 1
ATOM 1906 C C . GLY A 1 237 ? -1.646 -18.498 22.801 1.00 68.25 237 GLY A C 1
ATOM 1907 O O . GLY A 1 237 ? -0.867 -18.745 23.714 1.00 68.25 237 GLY A O 1
ATOM 1908 N N . TYR A 1 238 ? -1.335 -18.772 21.537 1.00 72.62 238 TYR A N 1
ATOM 1909 C CA . TYR A 1 238 ? -0.071 -19.283 21.019 1.00 72.62 238 TYR A CA 1
ATOM 1910 C C . TYR A 1 238 ? 0.536 -18.287 20.002 1.00 72.62 238 TYR A C 1
ATOM 1912 O O . TYR A 1 238 ? -0.186 -17.674 19.230 1.00 72.62 238 TYR A O 1
ATOM 1920 N N . PHE A 1 239 ? 1.874 -18.162 19.961 1.00 79.31 239 PHE A N 1
ATOM 1921 C CA . PHE A 1 239 ? 2.633 -17.155 19.175 1.00 79.31 239 PHE A CA 1
ATOM 1922 C C . PHE A 1 239 ? 2.594 -15.705 19.704 1.00 79.31 239 PHE A C 1
ATOM 1924 O O . PHE A 1 239 ? 2.628 -14.748 18.935 1.00 79.31 239 PHE A O 1
ATOM 1931 N N . HIS A 1 240 ? 2.610 -15.542 21.029 1.00 74.38 240 HIS A N 1
ATOM 1932 C CA . HIS A 1 240 ? 2.584 -14.236 21.710 1.00 74.38 240 HIS A CA 1
ATOM 1933 C C . HIS A 1 240 ? 3.950 -13.634 22.046 1.00 74.38 240 HIS A C 1
ATOM 1935 O O . HIS A 1 240 ? 4.040 -12.476 22.458 1.00 74.38 240 HIS A O 1
ATOM 1941 N N . ALA A 1 241 ? 5.035 -14.408 21.962 1.00 74.94 241 ALA A N 1
ATOM 1942 C CA . ALA A 1 241 ? 6.326 -13.893 22.393 1.00 74.94 241 ALA A CA 1
ATOM 1943 C C . ALA A 1 241 ? 6.785 -12.775 21.442 1.00 74.94 241 ALA A C 1
ATOM 1945 O O . ALA A 1 241 ? 6.519 -12.850 20.243 1.00 74.94 241 ALA A O 1
ATOM 1946 N N . PRO A 1 242 ? 7.576 -11.786 21.900 1.00 73.12 242 PRO A N 1
ATOM 1947 C CA . PRO A 1 242 ? 8.086 -10.741 21.016 1.00 73.12 242 PRO A CA 1
ATOM 1948 C C . PRO A 1 242 ? 8.785 -11.296 19.772 1.00 73.12 242 PRO A C 1
ATOM 1950 O O . PRO A 1 242 ? 8.711 -10.688 18.716 1.00 73.12 242 PRO A O 1
ATOM 1953 N N . LYS A 1 243 ? 9.435 -12.466 19.863 1.00 76.69 243 LYS A N 1
ATOM 1954 C CA . LYS A 1 243 ? 10.047 -13.149 18.711 1.00 76.69 243 LYS A CA 1
ATOM 1955 C C . LYS A 1 243 ? 9.038 -13.563 17.627 1.00 76.69 243 LYS A C 1
ATOM 1957 O O . LYS A 1 243 ? 9.402 -13.577 16.453 1.00 76.69 243 LYS A O 1
ATOM 1962 N N . ASP A 1 244 ? 7.806 -13.869 18.023 1.00 80.94 244 ASP A N 1
ATOM 1963 C CA . ASP A 1 244 ? 6.747 -14.409 17.173 1.00 80.94 244 ASP A CA 1
ATOM 1964 C C . ASP A 1 244 ? 6.069 -13.359 16.290 1.00 80.94 244 ASP A C 1
ATOM 1966 O O . ASP A 1 244 ? 5.453 -13.712 15.289 1.00 80.94 244 ASP A O 1
ATOM 1970 N N . THR A 1 245 ? 6.290 -12.075 16.584 1.00 79.56 245 THR A N 1
ATOM 1971 C CA . THR A 1 245 ? 5.757 -10.940 15.820 1.00 79.56 245 THR A CA 1
ATOM 1972 C C . THR A 1 245 ? 6.690 -10.446 14.717 1.00 79.56 245 THR A C 1
ATOM 1974 O O . THR A 1 245 ? 6.397 -9.432 14.102 1.00 79.56 245 THR A O 1
ATOM 1977 N N . GLY A 1 246 ? 7.845 -11.088 14.489 1.00 81.62 246 GLY A N 1
ATOM 1978 C CA . GLY A 1 246 ? 8.745 -10.724 13.384 1.00 81.62 246 GLY A CA 1
ATOM 1979 C C . GLY A 1 246 ? 8.361 -11.408 12.071 1.00 81.62 246 GLY A C 1
ATOM 1980 O O . GLY A 1 246 ? 8.008 -12.582 12.096 1.00 81.62 246 GLY A O 1
ATOM 1981 N N . LEU A 1 247 ? 8.519 -10.716 10.940 1.00 85.56 247 LEU A N 1
ATOM 1982 C CA . LEU A 1 247 ? 8.087 -11.153 9.603 1.00 85.56 247 LEU A CA 1
ATOM 1983 C C . LEU A 1 247 ? 8.401 -12.623 9.283 1.00 85.56 247 LEU A C 1
ATOM 1985 O O . LEU A 1 247 ? 7.500 -13.391 8.959 1.00 85.56 247 LEU A O 1
ATOM 1989 N N . VAL A 1 248 ? 9.661 -13.041 9.451 1.00 86.00 248 VAL A N 1
ATOM 1990 C CA . VAL A 1 248 ? 10.093 -14.432 9.202 1.00 86.00 248 VAL A CA 1
ATOM 1991 C C . VAL A 1 248 ? 9.298 -15.424 10.046 1.00 86.00 248 VAL A C 1
ATOM 1993 O O . VAL A 1 248 ? 8.886 -16.477 9.571 1.00 86.00 248 VAL A O 1
ATOM 1996 N N . ARG A 1 249 ? 9.080 -15.092 11.318 1.00 87.62 249 ARG A N 1
ATOM 1997 C CA . ARG A 1 249 ? 8.397 -15.973 12.255 1.00 87.62 249 ARG A CA 1
ATOM 1998 C C . ARG A 1 249 ? 6.904 -16.033 11.966 1.00 87.62 249 ARG A C 1
ATOM 2000 O O . ARG A 1 249 ? 6.344 -17.119 12.043 1.00 87.62 249 ARG A O 1
ATOM 2007 N N . VAL A 1 250 ? 6.303 -14.909 11.580 1.00 90.50 250 VAL A N 1
ATOM 2008 C CA . VAL A 1 250 ? 4.897 -14.824 11.171 1.00 90.50 250 VAL A CA 1
ATOM 2009 C C . VAL A 1 250 ? 4.634 -15.681 9.923 1.00 90.50 250 VAL A C 1
ATOM 2011 O O . VAL A 1 250 ? 3.710 -16.487 9.936 1.00 90.50 250 VAL A O 1
ATOM 2014 N N . LEU A 1 251 ? 5.511 -15.630 8.911 1.00 92.06 251 LEU A N 1
ATOM 2015 C CA . LEU A 1 251 ? 5.450 -16.510 7.729 1.00 92.06 251 LEU A CA 1
ATOM 2016 C C . LEU A 1 251 ? 5.565 -18.008 8.072 1.00 92.06 251 LEU A C 1
ATOM 2018 O O . LEU A 1 251 ? 5.061 -18.860 7.348 1.00 92.06 251 LEU A O 1
ATOM 2022 N N . GLN A 1 252 ? 6.217 -18.356 9.184 1.00 92.69 252 GLN A N 1
ATOM 2023 C CA . GLN A 1 252 ? 6.375 -19.746 9.622 1.00 92.69 252 GLN A CA 1
ATOM 2024 C C . GLN A 1 252 ? 5.203 -20.266 10.468 1.00 92.69 252 GLN A C 1
ATOM 2026 O O . GLN A 1 252 ? 5.068 -21.483 10.622 1.00 92.69 252 GLN A O 1
ATOM 2031 N N . GLN A 1 253 ? 4.362 -19.389 11.032 1.00 92.88 253 GLN A N 1
ATOM 2032 C CA . GLN A 1 253 ? 3.285 -19.779 11.955 1.00 92.88 253 GLN A CA 1
ATOM 2033 C C . GLN A 1 253 ? 2.358 -20.885 11.409 1.00 92.88 253 GLN A C 1
ATOM 2035 O O . GLN A 1 253 ? 2.100 -21.825 12.170 1.00 92.88 253 GLN A O 1
ATOM 2040 N N . PRO A 1 254 ? 1.935 -20.887 10.124 1.00 94.06 254 PRO A N 1
ATOM 2041 C CA . PRO A 1 254 ? 1.072 -21.945 9.585 1.00 94.06 254 PRO A CA 1
ATOM 2042 C C . PRO A 1 254 ? 1.668 -23.353 9.699 1.00 94.06 254 PRO A C 1
ATOM 2044 O O . PRO A 1 254 ? 0.957 -24.334 9.943 1.00 94.06 254 PRO A O 1
ATOM 2047 N N . PHE A 1 255 ? 2.990 -23.455 9.555 1.00 93.19 255 PHE A N 1
ATOM 2048 C CA . PHE A 1 255 ? 3.734 -24.716 9.567 1.00 93.19 255 PHE A CA 1
ATOM 2049 C C . PHE A 1 255 ? 4.130 -25.141 10.982 1.00 93.19 255 PHE A C 1
ATOM 2051 O O . PHE A 1 255 ? 4.257 -26.331 11.271 1.00 93.19 255 PHE A O 1
ATOM 2058 N N . LEU A 1 256 ? 4.294 -24.166 11.877 1.00 89.69 256 LEU A N 1
ATOM 2059 C CA . LEU A 1 256 ? 4.602 -24.392 13.285 1.00 89.69 256 LEU A CA 1
ATOM 2060 C C . LEU A 1 256 ? 3.357 -24.724 14.110 1.00 89.69 256 LEU A C 1
ATOM 2062 O O . LEU A 1 256 ? 3.481 -25.360 15.156 1.00 89.69 256 LEU A O 1
ATOM 2066 N N . TYR A 1 257 ? 2.170 -24.317 13.655 1.00 86.50 257 TYR A N 1
ATOM 2067 C CA . TYR A 1 257 ? 0.918 -24.579 14.348 1.00 86.50 257 TYR A CA 1
ATOM 2068 C C . TYR A 1 257 ? 0.634 -26.083 14.482 1.00 86.50 257 TYR A C 1
ATOM 2070 O O . TYR A 1 257 ? 0.553 -26.827 13.493 1.00 86.50 257 TYR A O 1
ATOM 2078 N N . ARG A 1 258 ? 0.396 -26.512 15.725 1.00 78.88 258 ARG A N 1
ATOM 2079 C CA . ARG A 1 258 ? -0.136 -27.824 16.101 1.00 78.88 258 ARG A CA 1
ATOM 2080 C C . ARG A 1 258 ? -1.353 -27.624 17.007 1.00 78.88 258 ARG A C 1
ATOM 2082 O O . ARG A 1 258 ? -1.404 -26.673 17.778 1.00 78.88 258 ARG A O 1
ATOM 2089 N N . ARG A 1 259 ? -2.347 -28.508 16.888 1.00 62.56 259 ARG A N 1
ATOM 2090 C CA . ARG A 1 259 ? -3.667 -28.371 17.539 1.00 62.56 259 ARG A CA 1
ATOM 2091 C C . ARG A 1 259 ? -3.591 -28.463 19.071 1.00 62.56 259 ARG A C 1
ATOM 2093 O O . ARG A 1 259 ? -4.469 -27.974 19.766 1.00 62.56 259 ARG A O 1
ATOM 2100 N N . ASP A 1 260 ? -2.546 -29.103 19.571 1.00 64.06 260 ASP A N 1
ATOM 2101 C CA . ASP A 1 260 ? -2.214 -29.328 20.974 1.00 64.06 260 ASP A CA 1
ATOM 2102 C C . ASP A 1 260 ? -1.312 -28.237 21.573 1.00 64.06 260 ASP A C 1
ATOM 2104 O O . ASP A 1 260 ? -0.980 -28.320 22.755 1.00 64.06 260 ASP A O 1
ATOM 2108 N N . LEU A 1 261 ? -0.929 -27.207 20.800 1.00 63.12 261 LEU A N 1
ATOM 2109 C CA . LEU A 1 261 ? -0.168 -26.066 21.313 1.00 63.12 261 LEU A CA 1
ATOM 2110 C C . LEU A 1 261 ? -0.996 -25.301 22.352 1.00 63.12 261 LEU A C 1
ATOM 2112 O O . LEU A 1 261 ? -1.707 -24.350 22.040 1.00 63.12 261 LEU A O 1
ATOM 2116 N N . ARG A 1 262 ? -0.857 -25.701 23.614 1.00 52.22 262 ARG A N 1
ATOM 2117 C CA . ARG A 1 262 ? -1.220 -24.897 24.774 1.00 52.22 262 ARG A CA 1
ATOM 2118 C C . ARG A 1 262 ? 0.023 -24.133 25.197 1.00 52.22 262 ARG A C 1
ATOM 2120 O O . ARG A 1 262 ? 0.912 -24.689 25.837 1.00 52.22 262 ARG A O 1
ATOM 2127 N N . TYR A 1 263 ? 0.118 -22.868 24.802 1.00 47.97 263 TYR A N 1
ATOM 2128 C CA . TYR A 1 263 ? 1.019 -21.973 25.516 1.00 47.97 263 TYR A CA 1
ATOM 2129 C C . TYR A 1 263 ? 0.422 -21.737 26.903 1.00 47.97 263 TYR A C 1
ATOM 2131 O O . TYR A 1 263 ? -0.800 -21.738 27.054 1.00 47.97 263 TYR A O 1
ATOM 2139 N N . ARG A 1 264 ? 1.280 -21.607 27.918 1.00 47.03 264 ARG A N 1
ATOM 2140 C CA . ARG A 1 264 ? 0.850 -21.343 29.293 1.00 47.03 264 ARG A CA 1
ATOM 2141 C C . ARG A 1 264 ? -0.084 -20.132 29.252 1.00 47.03 264 ARG A C 1
ATOM 2143 O O . ARG A 1 264 ? 0.328 -19.093 28.730 1.00 47.03 264 ARG A O 1
ATOM 2150 N N . GLU A 1 265 ? -1.325 -20.304 29.718 1.00 47.78 265 GLU A N 1
ATOM 2151 C CA . GLU A 1 265 ? -2.240 -19.183 29.922 1.00 47.78 265 GLU A CA 1
ATOM 2152 C C . GLU A 1 265 ? -1.454 -18.088 30.636 1.00 47.78 265 GLU A C 1
ATOM 2154 O O . GLU A 1 265 ? -0.632 -18.361 31.521 1.00 47.78 265 GLU A O 1
ATOM 2159 N N . ARG A 1 266 ? -1.655 -16.847 30.196 1.00 44.75 266 ARG A N 1
ATOM 2160 C CA . ARG A 1 266 ? -1.251 -15.702 30.997 1.00 44.75 266 ARG A CA 1
ATOM 2161 C C . ARG A 1 266 ? -1.827 -15.968 32.390 1.00 44.75 266 ARG A C 1
ATOM 2163 O O . ARG A 1 266 ? -3.000 -16.315 32.480 1.00 44.75 266 ARG A O 1
ATOM 2170 N N . ASP A 1 267 ? -1.006 -15.903 33.438 1.00 42.56 267 ASP A N 1
ATOM 2171 C CA . ASP A 1 267 ? -1.536 -15.895 34.800 1.00 42.56 267 ASP A CA 1
ATOM 2172 C C . ASP A 1 267 ? -2.499 -14.701 34.854 1.00 42.56 267 ASP A C 1
ATOM 2174 O O . ASP A 1 267 ? -2.073 -13.545 34.904 1.00 42.56 267 ASP A O 1
ATOM 2178 N N . ASP A 1 268 ? -3.797 -14.984 34.741 1.00 43.84 268 ASP A N 1
ATOM 2179 C CA . ASP A 1 268 ? -4.909 -14.039 34.824 1.00 43.84 268 ASP A CA 1
ATOM 2180 C C . ASP A 1 268 ? -5.117 -13.652 36.300 1.00 43.84 268 ASP A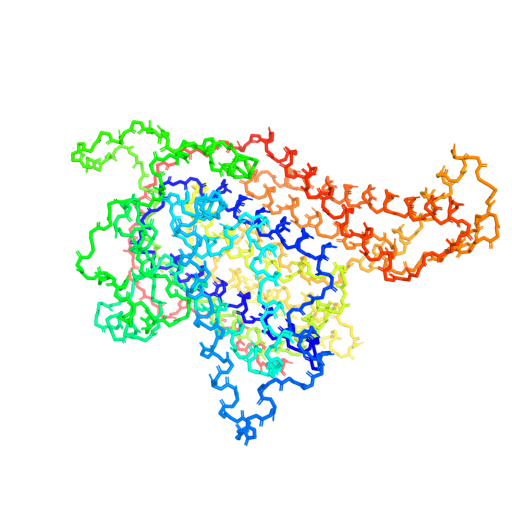 C 1
ATOM 2182 O O . ASP A 1 268 ? -6.237 -13.600 36.816 1.00 43.84 268 ASP A O 1
ATOM 2186 N N . GLY A 1 269 ? -4.021 -13.340 37.001 1.00 40.03 269 GLY A N 1
ATOM 2187 C CA . GLY A 1 269 ? -4.114 -12.449 38.143 1.00 40.03 269 GLY A CA 1
ATOM 2188 C C . GLY A 1 269 ? -4.855 -11.179 37.706 1.00 40.03 269 GLY A C 1
ATOM 2189 O O . GLY A 1 269 ? -4.876 -10.856 36.507 1.00 40.03 269 GLY A O 1
ATOM 2190 N N . PRO A 1 270 ? -5.501 -10.449 38.636 1.00 34.38 270 PRO A N 1
ATOM 2191 C CA . PRO A 1 270 ? -6.046 -9.140 38.304 1.00 34.38 270 PRO A CA 1
ATOM 2192 C C . PRO A 1 270 ? -4.972 -8.395 37.523 1.00 34.38 270 PRO A C 1
ATOM 2194 O O . PRO A 1 270 ? -3.804 -8.451 37.903 1.00 34.38 270 PRO A O 1
ATOM 2197 N N . VAL A 1 271 ? -5.345 -7.782 36.397 1.00 39.62 271 VAL A N 1
ATOM 2198 C CA . VAL A 1 271 ? -4.436 -6.915 35.650 1.00 39.62 271 VAL A CA 1
ATOM 2199 C C . VAL A 1 271 ? -4.078 -5.780 36.602 1.00 39.62 271 VAL A C 1
ATOM 2201 O O . VAL A 1 271 ? -4.723 -4.729 36.604 1.00 39.62 271 VAL A O 1
ATOM 2204 N N . GLU A 1 272 ? -3.084 -5.999 37.460 1.00 34.66 272 GLU A N 1
ATOM 2205 C CA . GLU A 1 272 ? -2.351 -4.934 38.088 1.00 34.66 272 GLU A CA 1
ATOM 2206 C C . GLU A 1 272 ? -1.813 -4.170 36.899 1.00 34.66 272 GLU A C 1
ATOM 2208 O O . GLU A 1 272 ? -1.002 -4.648 36.102 1.00 34.66 272 GLU A O 1
ATOM 2213 N N . ARG A 1 273 ? -2.403 -2.994 36.699 1.00 36.78 273 ARG A N 1
ATOM 2214 C CA . ARG A 1 273 ? -1.784 -1.960 35.899 1.00 36.78 273 ARG A CA 1
ATOM 2215 C C . ARG A 1 273 ? -0.421 -1.786 36.533 1.00 36.78 273 ARG A C 1
ATOM 2217 O O . ARG A 1 273 ? -0.337 -1.135 37.568 1.00 36.78 273 ARG A O 1
ATOM 2224 N N . ASP A 1 274 ? 0.594 -2.418 35.962 1.00 33.12 274 ASP A N 1
ATOM 2225 C CA . ASP A 1 274 ? 1.952 -2.231 36.420 1.00 33.12 274 ASP A CA 1
ATOM 2226 C C . ASP A 1 274 ? 2.259 -0.742 36.249 1.00 33.12 274 ASP A C 1
ATOM 2228 O O . ASP A 1 274 ? 2.468 -0.239 35.142 1.00 33.12 274 ASP A O 1
ATOM 2232 N N . ALA A 1 275 ? 2.160 -0.011 37.358 1.00 36.91 275 ALA A N 1
ATOM 2233 C CA . ALA A 1 275 ? 2.363 1.424 37.412 1.00 36.91 275 ALA A CA 1
ATOM 2234 C C . ALA A 1 275 ? 3.830 1.784 37.126 1.00 36.91 275 ALA A C 1
ATOM 2236 O O . ALA A 1 275 ? 4.137 2.962 36.942 1.00 36.91 275 ALA A O 1
ATOM 2237 N N . SER A 1 276 ? 4.720 0.782 37.070 1.00 31.36 276 SER A N 1
ATOM 2238 C CA . SER A 1 276 ? 6.144 0.937 36.791 1.00 31.36 276 SER A CA 1
ATOM 2239 C C . SER A 1 276 ? 6.494 0.914 35.299 1.00 31.36 276 SER A C 1
ATOM 2241 O O . SER A 1 276 ? 7.558 1.414 34.937 1.00 31.36 276 SER A O 1
ATOM 2243 N N . VAL A 1 277 ? 5.605 0.437 34.411 1.00 35.72 277 VAL A N 1
ATOM 2244 C CA . VAL A 1 277 ? 5.788 0.574 32.955 1.00 35.72 277 VAL A CA 1
ATOM 2245 C C . VAL A 1 277 ? 5.334 1.979 32.544 1.00 35.72 277 VAL A C 1
ATOM 2247 O O . VAL A 1 277 ? 4.132 2.268 32.588 1.00 35.72 277 VAL A O 1
ATOM 2250 N N . PRO A 1 278 ? 6.245 2.883 32.128 1.00 36.16 278 PRO A N 1
ATOM 2251 C CA . PRO A 1 278 ? 5.872 4.246 31.781 1.00 36.16 278 PRO A CA 1
ATOM 2252 C C . PRO A 1 278 ? 4.806 4.241 30.686 1.00 36.16 278 PRO A C 1
ATOM 2254 O O . PRO A 1 278 ? 4.929 3.555 29.670 1.00 36.16 278 PRO A O 1
ATOM 2257 N N . SER A 1 279 ? 3.749 5.023 30.893 1.00 40.53 279 SER A N 1
ATOM 2258 C CA . SER A 1 279 ? 2.627 5.151 29.966 1.00 40.53 279 SER A CA 1
ATOM 2259 C C . SER A 1 279 ? 3.106 5.561 28.561 1.00 40.53 279 SER A C 1
ATOM 2261 O O . SER A 1 279 ? 3.329 6.744 28.304 1.00 40.53 279 SER A O 1
ATOM 2263 N N . ALA A 1 280 ? 3.236 4.617 27.627 1.00 42.69 280 ALA A N 1
ATOM 2264 C CA . ALA A 1 280 ? 3.725 4.906 26.271 1.00 42.69 280 ALA A CA 1
ATOM 2265 C C . ALA A 1 280 ? 2.681 5.584 25.355 1.00 42.69 280 ALA A C 1
ATOM 2267 O O . ALA A 1 280 ? 2.970 5.933 24.213 1.00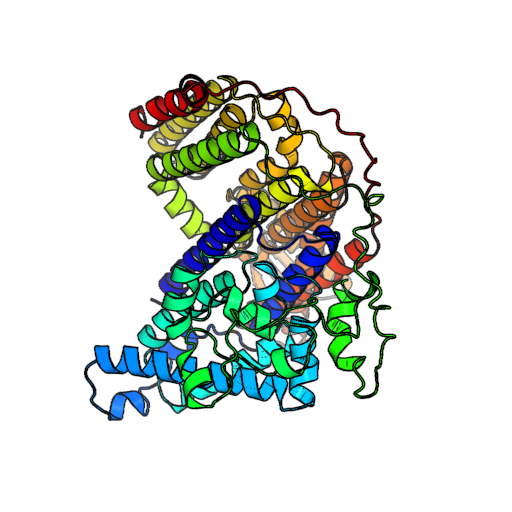 42.69 280 ALA A O 1
ATOM 2268 N N . THR A 1 281 ? 1.448 5.787 25.830 1.00 46.56 281 THR A N 1
ATOM 2269 C CA . THR A 1 281 ? 0.397 6.495 25.084 1.00 46.56 281 THR A CA 1
ATOM 2270 C C . THR A 1 281 ? -0.287 7.523 25.979 1.00 46.56 281 THR A C 1
ATOM 2272 O O . THR A 1 281 ? -1.380 7.309 26.503 1.00 46.56 281 THR A O 1
ATOM 2275 N N . ARG A 1 282 ? 0.369 8.672 26.177 1.00 51.06 282 ARG A N 1
ATOM 2276 C CA . ARG A 1 282 ? -0.349 9.861 26.651 1.00 51.06 282 ARG A CA 1
ATOM 2277 C C . ARG A 1 282 ? -1.293 10.334 25.535 1.00 51.06 282 ARG A C 1
ATOM 2279 O O . ARG A 1 282 ? -0.891 10.299 24.367 1.00 51.06 282 ARG A O 1
ATOM 2286 N N . PRO A 1 283 ? -2.536 10.742 25.854 1.00 56.62 283 PRO A N 1
ATOM 2287 C CA . PRO A 1 283 ? -3.379 11.430 24.886 1.00 56.62 283 PRO A CA 1
ATOM 2288 C C . PRO A 1 283 ? -2.606 12.624 24.319 1.00 56.62 283 PRO A C 1
ATOM 2290 O O . PRO A 1 283 ? -1.832 13.265 25.032 1.00 56.62 283 PRO A O 1
ATOM 2293 N N . MET A 1 284 ? -2.768 12.869 23.019 1.00 66.75 284 MET A N 1
ATOM 2294 C CA . MET A 1 284 ? -2.071 13.952 22.332 1.00 66.75 284 MET A CA 1
ATOM 2295 C C . MET A 1 284 ? -2.349 15.275 23.056 1.00 66.75 284 MET A C 1
ATOM 2297 O O . MET A 1 284 ? -3.504 15.568 23.376 1.00 66.75 284 MET A O 1
ATOM 2301 N N . THR A 1 285 ? -1.298 16.051 23.330 1.00 73.56 285 THR A N 1
ATOM 2302 C CA . THR A 1 285 ? -1.436 17.352 24.001 1.00 73.56 285 THR A CA 1
ATOM 2303 C C . THR A 1 285 ? -2.340 18.270 23.184 1.00 73.56 285 THR A C 1
ATOM 2305 O O . THR A 1 285 ? -2.441 18.125 21.964 1.00 73.56 285 THR A O 1
ATOM 2308 N N . GLU A 1 286 ? -2.980 19.252 23.821 1.00 74.50 286 GLU A N 1
ATOM 2309 C CA . GLU A 1 286 ? -3.812 20.218 23.096 1.00 74.50 286 GLU A CA 1
ATOM 2310 C C . GLU A 1 286 ? -3.023 20.920 21.977 1.00 74.50 286 GLU A C 1
ATOM 2312 O O . GLU A 1 286 ? -3.502 21.022 20.848 1.00 74.50 286 GLU A O 1
ATOM 2317 N N . ARG A 1 287 ? -1.767 21.305 22.245 1.00 76.12 287 ARG A N 1
ATOM 2318 C CA . ARG A 1 287 ? -0.850 21.852 21.228 1.00 76.12 287 ARG A CA 1
ATOM 2319 C C . ARG A 1 287 ? -0.607 20.878 20.076 1.00 76.12 287 ARG A C 1
ATOM 2321 O O . ARG A 1 287 ? -0.683 21.287 18.923 1.00 76.12 287 ARG A O 1
ATOM 2328 N N . GLY A 1 288 ? -0.379 19.597 20.373 1.00 78.06 288 GLY A N 1
ATOM 2329 C CA . GLY A 1 288 ? -0.239 18.548 19.360 1.00 78.06 288 GLY A CA 1
ATOM 2330 C C . GLY A 1 288 ? -1.498 18.379 18.509 1.00 78.06 288 GLY A C 1
ATOM 2331 O O . GLY A 1 288 ? -1.413 18.322 17.286 1.00 78.06 288 GLY A O 1
ATOM 2332 N N . ARG A 1 289 ? -2.680 18.390 19.137 1.00 78.06 289 ARG A N 1
ATOM 2333 C CA . ARG A 1 289 ? -3.970 18.331 18.438 1.00 78.06 289 ARG A CA 1
ATOM 2334 C C . ARG A 1 289 ? -4.173 19.523 17.515 1.00 78.06 289 ARG A C 1
ATOM 2336 O O . ARG A 1 289 ? -4.628 19.345 16.392 1.00 78.06 289 ARG A O 1
ATOM 2343 N N . ASN A 1 290 ? -3.810 20.716 17.965 1.00 77.88 290 ASN A N 1
ATOM 2344 C CA . ASN A 1 290 ? -3.957 21.933 17.176 1.00 77.88 290 ASN A CA 1
ATOM 2345 C C . ASN A 1 290 ? -2.978 21.975 15.999 1.00 77.88 290 ASN A C 1
ATOM 2347 O O . ASN A 1 290 ? -3.380 22.349 14.902 1.00 77.88 290 ASN A O 1
ATOM 2351 N N . ALA A 1 291 ? -1.729 21.543 16.201 1.00 83.19 291 ALA A N 1
ATOM 2352 C CA . ALA A 1 291 ? -0.764 21.390 15.116 1.00 83.19 291 ALA A CA 1
ATOM 2353 C C . ALA A 1 291 ? -1.242 20.362 14.081 1.00 83.19 291 ALA A C 1
ATOM 2355 O O . ALA A 1 291 ? -1.149 20.623 12.887 1.00 83.19 291 ALA A O 1
ATOM 2356 N N . LEU A 1 292 ? -1.829 19.242 14.523 1.00 83.88 292 LEU A N 1
ATOM 2357 C CA . LEU A 1 292 ? -2.418 18.251 13.624 1.00 83.88 292 LEU A CA 1
ATOM 2358 C C . LEU A 1 292 ? -3.582 18.835 12.813 1.00 83.88 292 LEU A C 1
ATOM 2360 O O . LEU A 1 292 ? -3.593 18.707 11.596 1.00 83.88 292 LEU A O 1
ATOM 2364 N N . VAL A 1 293 ? -4.546 19.494 13.464 1.00 83.81 293 VAL A N 1
ATOM 2365 C CA . VAL A 1 293 ? -5.696 20.107 12.774 1.00 83.81 293 VAL A CA 1
ATOM 2366 C C . VAL A 1 293 ? -5.238 21.194 11.799 1.00 83.81 293 VAL A C 1
ATOM 2368 O O . VAL A 1 293 ? -5.685 21.207 10.656 1.00 83.81 293 VAL A O 1
ATOM 2371 N N . GLY A 1 294 ? -4.320 22.070 12.219 1.00 83.31 294 GLY A N 1
ATOM 2372 C CA . GLY A 1 294 ? -3.746 23.104 11.357 1.00 83.31 294 GLY A CA 1
ATOM 2373 C C . GLY A 1 294 ? -2.967 22.519 10.178 1.00 83.31 294 GLY A C 1
ATOM 2374 O O . GLY A 1 294 ? -3.107 23.003 9.060 1.00 83.31 294 GLY A O 1
ATOM 2375 N N . GLY A 1 295 ? -2.206 21.446 10.405 1.00 86.94 295 GLY A N 1
ATOM 2376 C CA . GLY A 1 295 ? -1.490 20.710 9.363 1.00 86.94 295 GLY A CA 1
ATOM 2377 C C . GLY A 1 295 ? -2.436 20.083 8.351 1.00 86.94 295 GLY A C 1
ATOM 2378 O O . GLY A 1 295 ? -2.258 20.287 7.157 1.00 86.94 295 GLY A O 1
ATOM 2379 N N . LEU A 1 296 ? -3.486 19.398 8.812 1.00 86.31 296 LEU A N 1
ATOM 2380 C CA . LEU A 1 296 ? -4.498 18.801 7.937 1.00 86.31 296 LEU A CA 1
ATOM 2381 C C . LEU A 1 296 ? -5.233 19.858 7.113 1.00 86.31 296 LEU A C 1
ATOM 2383 O O . LEU A 1 296 ? -5.375 19.689 5.905 1.00 86.31 296 LEU A O 1
ATOM 2387 N N . LEU A 1 297 ? -5.648 20.961 7.740 1.00 85.56 297 LEU A N 1
ATOM 2388 C CA . LEU A 1 297 ? -6.278 22.074 7.033 1.00 85.56 297 LEU A CA 1
ATOM 2389 C C . LEU A 1 297 ? -5.332 22.664 5.978 1.00 85.56 297 LEU A C 1
ATOM 2391 O O . LEU A 1 297 ? -5.742 22.899 4.845 1.00 85.56 297 LEU A O 1
ATOM 2395 N N . GLY A 1 298 ? -4.060 22.858 6.334 1.00 86.56 298 GLY A N 1
ATOM 2396 C CA . GLY A 1 298 ? -3.045 23.345 5.410 1.00 86.56 298 GLY A CA 1
ATOM 2397 C C . GLY A 1 298 ? -2.813 22.397 4.232 1.00 86.56 298 GLY A C 1
ATOM 2398 O O . GLY A 1 298 ? -2.789 22.849 3.093 1.00 86.56 298 GLY A O 1
ATOM 2399 N N . CYS A 1 299 ? -2.727 21.086 4.476 1.00 88.75 299 CYS A N 1
ATOM 2400 C CA . CYS A 1 299 ? -2.606 20.079 3.421 1.00 88.75 299 CYS A CA 1
ATOM 2401 C C . CYS A 1 299 ? -3.823 20.071 2.489 1.00 88.75 299 CYS A C 1
ATOM 2403 O O . CYS A 1 299 ? -3.643 20.021 1.276 1.00 88.75 299 CYS A O 1
ATOM 2405 N N . VAL A 1 300 ? -5.047 20.154 3.025 1.00 87.44 300 VAL A N 1
ATOM 2406 C CA . VAL A 1 300 ? -6.276 20.243 2.213 1.00 87.44 300 VAL A CA 1
ATOM 2407 C C . VAL A 1 300 ? -6.227 21.463 1.303 1.00 87.44 300 VAL A C 1
ATOM 2409 O O . VAL A 1 300 ? -6.544 21.368 0.124 1.00 87.44 300 VAL A O 1
ATOM 2412 N N . LEU A 1 301 ? -5.786 22.604 1.816 1.00 84.81 301 LEU A N 1
ATOM 2413 C CA . LEU A 1 301 ? -5.747 23.828 1.027 1.00 84.81 301 LEU A CA 1
ATOM 2414 C C . LEU A 1 301 ? -4.622 23.837 -0.010 1.00 84.81 301 LEU A C 1
ATOM 2416 O O . LEU A 1 301 ? -4.866 24.263 -1.131 1.00 84.81 301 LEU A O 1
ATOM 2420 N N . VAL A 1 302 ? -3.436 23.306 0.311 1.00 88.38 302 VAL A N 1
ATOM 2421 C CA . VAL A 1 302 ? -2.387 23.049 -0.693 1.00 88.38 302 VAL A CA 1
ATOM 2422 C C . VAL A 1 302 ? -2.918 22.114 -1.780 1.00 88.38 302 VAL A C 1
ATOM 2424 O O . VAL A 1 302 ? -2.707 22.365 -2.961 1.00 88.38 302 VAL A O 1
ATOM 2427 N N . THR A 1 303 ? -3.668 21.079 -1.389 1.00 87.12 303 THR A N 1
ATOM 2428 C CA . THR A 1 303 ? -4.286 20.134 -2.328 1.00 87.12 303 THR A CA 1
ATOM 2429 C C . THR A 1 303 ? -5.266 20.838 -3.258 1.00 87.12 303 THR A C 1
ATOM 2431 O O . THR A 1 303 ? -5.224 20.607 -4.458 1.00 87.12 303 THR A O 1
ATOM 2434 N N . LEU A 1 304 ? -6.118 21.720 -2.731 1.00 88.19 304 LEU A N 1
ATOM 2435 C CA . LEU A 1 304 ? -7.069 22.488 -3.536 1.00 88.19 304 LEU A CA 1
ATOM 2436 C C . LEU A 1 304 ? -6.370 23.501 -4.453 1.00 88.19 304 LEU A C 1
ATOM 2438 O O . LEU A 1 304 ? -6.735 23.606 -5.619 1.00 88.19 304 LEU A O 1
ATOM 2442 N N . ALA A 1 305 ? -5.356 24.212 -3.954 1.00 87.94 305 ALA A N 1
ATOM 2443 C CA . ALA A 1 305 ? -4.620 25.215 -4.726 1.00 87.94 305 ALA A CA 1
ATOM 2444 C C . ALA A 1 305 ? -3.762 24.591 -5.840 1.00 87.94 305 ALA A C 1
ATOM 2446 O O . ALA A 1 305 ? -3.612 25.167 -6.910 1.00 87.94 305 ALA A O 1
ATOM 2447 N N . MET A 1 306 ? -3.212 23.398 -5.605 1.00 91.94 306 MET A N 1
ATOM 2448 C CA . MET A 1 306 ? -2.264 22.729 -6.505 1.00 91.94 306 MET A CA 1
ATOM 2449 C C . MET A 1 306 ? -2.830 21.415 -7.064 1.00 91.94 306 MET A C 1
ATOM 2451 O O . MET A 1 306 ? -2.079 20.504 -7.426 1.00 91.94 306 MET A O 1
ATOM 2455 N N . TRP A 1 307 ? -4.160 21.303 -7.146 1.00 91.69 307 TRP A N 1
ATOM 2456 C CA . TRP A 1 307 ? -4.849 20.087 -7.586 1.00 91.69 307 TRP A CA 1
ATOM 2457 C C . TRP A 1 307 ? -4.434 19.585 -8.984 1.00 91.69 307 TRP A C 1
ATOM 2459 O O . TRP A 1 307 ? -4.335 18.365 -9.131 1.00 91.69 307 TRP A O 1
ATOM 2469 N N . PRO A 1 308 ? -4.110 20.430 -9.997 1.00 91.00 308 PRO A N 1
ATOM 2470 C CA . PRO A 1 308 ? -3.710 19.919 -11.308 1.00 91.00 308 PRO A CA 1
ATOM 2471 C C . PRO A 1 308 ? -2.369 19.187 -11.228 1.00 91.00 308 PRO A C 1
ATOM 2473 O O . PRO A 1 308 ? -2.204 18.125 -11.818 1.00 91.00 308 PRO A O 1
ATOM 2476 N N . THR A 1 309 ? -1.436 19.712 -10.427 1.00 94.12 309 THR A N 1
ATOM 2477 C CA . THR A 1 309 ? -0.138 19.076 -10.174 1.00 94.12 309 THR A CA 1
ATOM 2478 C C . THR A 1 309 ? -0.304 17.756 -9.432 1.00 94.12 309 THR A C 1
ATOM 2480 O O . THR A 1 309 ? 0.390 16.798 -9.745 1.00 94.12 309 THR A O 1
ATOM 2483 N N . LEU A 1 310 ? -1.237 17.670 -8.481 1.00 91.31 310 LEU A N 1
ATOM 2484 C CA . LEU A 1 310 ? -1.560 16.404 -7.817 1.00 91.31 310 LEU A CA 1
ATOM 2485 C C . LEU A 1 310 ? -2.116 15.363 -8.791 1.00 91.31 310 LEU A C 1
ATOM 2487 O O . LEU A 1 310 ? -1.698 14.210 -8.738 1.00 91.31 310 LEU A O 1
ATOM 2491 N N . LEU A 1 311 ? -3.020 15.754 -9.692 1.00 91.12 311 LEU A N 1
ATOM 2492 C CA . LEU A 1 311 ? -3.547 14.839 -10.706 1.00 91.12 311 LEU A CA 1
ATOM 2493 C C . LEU A 1 311 ? -2.451 14.330 -11.638 1.00 91.12 311 LEU A C 1
ATOM 2495 O O . LEU A 1 311 ? -2.342 13.125 -11.850 1.00 91.12 311 LEU A O 1
ATOM 2499 N N . GLU A 1 312 ? -1.607 15.228 -12.133 1.00 92.00 312 GLU A N 1
ATOM 2500 C CA . GLU A 1 312 ? -0.453 14.883 -12.961 1.00 92.00 312 GLU A CA 1
ATOM 2501 C C . GLU A 1 312 ? 0.490 13.915 -12.231 1.00 92.00 312 GLU A C 1
ATOM 2503 O O . GLU A 1 312 ? 0.841 12.860 -12.754 1.00 92.00 312 GLU A O 1
ATOM 2508 N N . LEU A 1 313 ? 0.810 14.212 -10.972 1.00 92.69 313 LEU A N 1
ATOM 2509 C CA . LEU A 1 313 ? 1.672 13.388 -10.136 1.00 92.69 313 LEU A CA 1
ATOM 2510 C C . LEU A 1 313 ? 1.088 11.981 -9.922 1.00 92.69 313 LEU A C 1
ATOM 2512 O O . LEU A 1 313 ? 1.781 10.986 -10.122 1.00 92.69 313 LEU A O 1
ATOM 2516 N N . THR A 1 314 ? -0.207 11.881 -9.601 1.00 90.81 314 THR A N 1
ATOM 2517 C CA . THR A 1 314 ? -0.890 10.580 -9.470 1.00 90.81 314 THR A CA 1
ATOM 2518 C C . THR A 1 314 ? -0.978 9.821 -10.795 1.00 90.81 314 THR A C 1
ATOM 2520 O O . THR A 1 314 ? -0.915 8.591 -10.799 1.00 90.81 314 THR A O 1
ATOM 2523 N N . SER A 1 315 ? -1.057 10.527 -11.928 1.00 90.62 315 SER A N 1
ATOM 2524 C CA . SER A 1 315 ? -0.991 9.920 -13.259 1.00 90.62 315 SER A CA 1
ATOM 2525 C C . SER A 1 315 ? 0.377 9.286 -13.514 1.00 90.62 315 SER A C 1
ATOM 2527 O O . SER A 1 315 ? 0.444 8.162 -14.017 1.00 90.62 315 SER A O 1
ATOM 2529 N N . VAL A 1 316 ? 1.470 9.947 -13.117 1.00 91.75 316 VAL A N 1
ATOM 2530 C CA . VAL A 1 316 ? 2.824 9.378 -13.217 1.00 91.75 316 VAL A CA 1
ATOM 2531 C C . VAL A 1 316 ? 2.978 8.162 -12.306 1.00 91.75 316 VAL A C 1
ATOM 2533 O O . VAL A 1 316 ? 3.458 7.127 -12.756 1.00 91.75 316 VAL A O 1
ATOM 2536 N N . TRP A 1 317 ? 2.512 8.230 -11.055 1.00 92.25 317 TRP A N 1
ATOM 2537 C CA . TRP A 1 317 ? 2.583 7.090 -10.127 1.00 92.25 317 TRP A CA 1
ATOM 2538 C C . TRP A 1 317 ? 1.833 5.859 -10.633 1.00 92.25 317 TRP A C 1
ATOM 2540 O O . TRP A 1 317 ? 2.212 4.730 -10.337 1.00 92.25 317 TRP A O 1
ATOM 2550 N N . ARG A 1 318 ? 0.749 6.070 -11.380 1.00 85.50 318 ARG A N 1
ATOM 2551 C CA . ARG A 1 318 ? -0.039 5.002 -11.998 1.00 85.50 318 ARG A CA 1
ATOM 2552 C C . ARG A 1 318 ? 0.652 4.420 -13.232 1.00 85.50 318 ARG A C 1
ATOM 2554 O O . ARG A 1 318 ? 0.683 3.204 -13.388 1.00 85.50 318 ARG A O 1
ATOM 2561 N N . SER A 1 319 ? 1.132 5.283 -14.124 1.00 85.38 319 SER A N 1
ATOM 2562 C CA . SER A 1 319 ? 1.603 4.890 -15.461 1.00 85.38 319 SER A CA 1
ATOM 2563 C C . SER A 1 319 ? 3.069 4.464 -15.501 1.00 85.38 319 SER A C 1
ATOM 2565 O O . SER A 1 319 ? 3.447 3.702 -16.383 1.00 85.38 319 SER A O 1
ATOM 2567 N N . SER A 1 320 ? 3.884 4.910 -14.544 1.00 88.44 320 SER A N 1
ATOM 2568 C CA . SER A 1 320 ? 5.303 4.576 -14.474 1.00 88.44 320 SER A CA 1
ATOM 2569 C C . SER A 1 320 ? 5.576 3.554 -13.380 1.00 88.44 320 SER A C 1
ATOM 2571 O O . SER A 1 320 ? 5.436 3.840 -12.187 1.00 88.44 320 SER A O 1
ATOM 2573 N N . GLU A 1 321 ? 6.054 2.373 -13.775 1.00 84.00 321 GLU A N 1
ATOM 2574 C CA . GLU A 1 321 ? 6.519 1.336 -12.844 1.00 84.00 321 GLU A CA 1
ATOM 2575 C C . GLU A 1 321 ? 7.591 1.866 -11.883 1.00 84.00 321 GLU A C 1
ATOM 2577 O O . GLU A 1 321 ? 7.661 1.448 -10.727 1.00 84.00 321 GLU A O 1
ATOM 2582 N N . ALA A 1 322 ? 8.385 2.847 -12.332 1.00 88.38 322 ALA A N 1
ATOM 2583 C CA . ALA A 1 322 ? 9.432 3.462 -11.532 1.00 88.38 322 ALA A CA 1
ATOM 2584 C C . ALA A 1 322 ? 8.914 4.229 -10.310 1.00 88.38 322 ALA A C 1
ATOM 2586 O O . ALA A 1 322 ? 9.663 4.397 -9.346 1.00 88.38 322 ALA A O 1
ATOM 2587 N N . TYR A 1 323 ? 7.651 4.663 -10.327 1.00 91.31 323 TYR A N 1
ATOM 2588 C CA . TYR A 1 323 ? 7.063 5.525 -9.301 1.00 91.31 323 TYR A CA 1
ATOM 2589 C C . TYR A 1 323 ? 5.793 4.962 -8.660 1.00 91.31 323 TYR A C 1
ATOM 2591 O O . TYR A 1 323 ? 5.200 5.632 -7.819 1.00 91.31 323 TYR A O 1
ATOM 2599 N N . GLN A 1 324 ? 5.406 3.716 -8.948 1.00 88.31 324 GLN A N 1
ATOM 2600 C CA . GLN A 1 324 ? 4.269 3.065 -8.276 1.00 88.31 324 GLN A CA 1
ATOM 2601 C C . GLN A 1 324 ? 4.420 3.020 -6.746 1.00 88.31 324 GLN A C 1
ATOM 2603 O O . GLN A 1 324 ? 3.432 3.106 -6.017 1.00 88.31 324 GLN A O 1
ATOM 2608 N N . TYR A 1 325 ? 5.655 2.956 -6.234 1.00 89.06 325 TYR A N 1
ATOM 2609 C CA . TYR A 1 325 ? 5.923 3.007 -4.793 1.00 89.06 325 TYR A CA 1
ATOM 2610 C C . TYR A 1 325 ? 5.497 4.335 -4.146 1.00 89.06 325 TYR A C 1
ATOM 2612 O O . TYR A 1 325 ? 5.291 4.376 -2.932 1.00 89.06 325 TYR A O 1
ATOM 2620 N N . ALA A 1 326 ? 5.374 5.422 -4.918 1.00 93.19 326 ALA A N 1
ATOM 2621 C CA . ALA A 1 326 ? 5.087 6.755 -4.397 1.00 93.19 326 ALA A CA 1
ATOM 2622 C C . ALA A 1 326 ? 3.720 6.829 -3.697 1.00 93.19 326 ALA A C 1
ATOM 2624 O O . ALA A 1 326 ? 3.564 7.578 -2.731 1.00 93.19 326 ALA A O 1
ATOM 2625 N N . TRP A 1 327 ? 2.774 5.964 -4.076 1.00 90.12 327 TRP A N 1
ATOM 2626 C CA . TRP A 1 327 ? 1.513 5.781 -3.358 1.00 90.12 327 TRP A CA 1
ATOM 2627 C C . TRP A 1 327 ? 1.698 5.408 -1.872 1.00 90.12 327 TRP A C 1
ATOM 2629 O O . TRP A 1 327 ? 0.873 5.768 -1.032 1.00 90.12 327 TRP A O 1
ATOM 2639 N N . LEU A 1 328 ? 2.806 4.745 -1.514 1.00 89.31 328 LEU A N 1
ATOM 2640 C CA . LEU A 1 328 ? 3.141 4.367 -0.135 1.00 89.31 328 LEU A CA 1
ATOM 2641 C C . LEU A 1 328 ? 3.777 5.508 0.674 1.00 89.31 328 LEU A C 1
ATOM 2643 O O . LEU A 1 328 ? 3.833 5.420 1.903 1.00 89.31 328 LEU A O 1
ATOM 2647 N N . VAL A 1 329 ? 4.250 6.578 0.025 1.00 92.81 329 VAL A N 1
ATOM 2648 C CA . VAL A 1 329 ? 5.019 7.653 0.676 1.00 92.81 329 VAL A CA 1
ATOM 2649 C C . VAL A 1 329 ? 4.186 8.370 1.734 1.00 92.81 329 VAL A C 1
ATOM 2651 O O . VAL A 1 329 ? 4.614 8.467 2.884 1.00 92.81 329 VAL A O 1
ATOM 2654 N N . VAL A 1 330 ? 2.986 8.842 1.388 1.00 91.12 330 VAL A N 1
ATOM 2655 C CA . VAL A 1 330 ? 2.123 9.586 2.325 1.00 91.12 330 VAL A CA 1
ATOM 2656 C C . VAL A 1 330 ? 1.654 8.716 3.505 1.00 91.12 330 VAL A C 1
ATOM 2658 O O . VAL A 1 330 ? 1.842 9.149 4.648 1.00 91.12 330 VAL A O 1
ATOM 2661 N N . PRO A 1 331 ? 1.126 7.487 3.302 1.00 86.94 331 PRO A N 1
ATOM 2662 C CA . PRO A 1 331 ? 0.826 6.565 4.403 1.00 86.94 331 PRO A CA 1
ATOM 2663 C C . PRO A 1 331 ? 2.017 6.334 5.338 1.00 86.94 331 PRO A C 1
ATOM 2665 O O . PRO A 1 331 ? 1.870 6.357 6.563 1.00 86.94 331 PRO A O 1
ATOM 2668 N N . MET A 1 332 ? 3.213 6.167 4.772 1.00 87.25 332 MET A N 1
ATOM 2669 C CA . MET A 1 332 ? 4.429 5.927 5.539 1.00 87.25 332 MET A CA 1
ATOM 2670 C C . MET A 1 332 ? 4.891 7.164 6.318 1.00 87.25 332 MET A C 1
ATOM 2672 O O . MET A 1 332 ? 5.275 7.046 7.481 1.00 87.25 332 MET A O 1
ATOM 2676 N N . VAL A 1 333 ? 4.795 8.365 5.739 1.00 90.69 333 VAL A N 1
ATOM 2677 C CA . VAL A 1 333 ? 5.046 9.628 6.455 1.00 90.69 333 VAL A CA 1
ATOM 2678 C C . VAL A 1 333 ? 4.115 9.741 7.658 1.00 90.69 333 VAL A C 1
ATOM 2680 O O . VAL A 1 333 ? 4.576 9.956 8.778 1.00 90.69 333 VAL A O 1
ATOM 2683 N N . VAL A 1 334 ? 2.812 9.532 7.461 1.00 87.19 334 VAL A N 1
ATOM 2684 C CA . VAL A 1 334 ? 1.809 9.594 8.535 1.00 87.19 334 VAL A CA 1
ATOM 2685 C C . VAL A 1 334 ? 2.116 8.584 9.642 1.00 87.19 334 VAL A C 1
ATOM 2687 O O . VAL A 1 334 ? 2.048 8.913 10.832 1.00 87.19 334 VAL A O 1
ATOM 2690 N N . TYR A 1 335 ? 2.515 7.368 9.269 1.00 82.31 335 TYR A N 1
ATOM 2691 C CA . TYR A 1 335 ? 2.947 6.356 10.221 1.00 82.31 335 TYR A CA 1
ATOM 2692 C C . TYR A 1 335 ? 4.156 6.792 11.047 1.00 82.31 335 TYR A C 1
ATOM 2694 O O . TYR A 1 335 ? 4.106 6.765 12.281 1.00 82.31 335 TYR A O 1
ATOM 2702 N N . LEU A 1 336 ? 5.230 7.197 10.373 1.00 82.88 336 LEU A N 1
ATOM 2703 C CA . LEU A 1 336 ? 6.505 7.533 10.996 1.00 82.88 336 LEU A CA 1
ATOM 2704 C C . LEU A 1 336 ? 6.398 8.787 11.867 1.00 82.88 336 LEU A C 1
ATOM 2706 O O . LEU A 1 336 ? 7.011 8.847 12.932 1.00 82.88 336 LEU A O 1
ATOM 2710 N N . LEU A 1 337 ? 5.567 9.760 11.488 1.00 82.69 337 LEU A N 1
ATOM 2711 C CA . LEU A 1 337 ? 5.247 10.904 12.344 1.00 82.69 337 LEU A CA 1
ATOM 2712 C C . LEU A 1 337 ? 4.564 10.448 13.643 1.00 82.69 337 LEU A C 1
ATOM 2714 O O . LEU A 1 337 ? 4.948 10.874 14.735 1.00 82.69 337 LEU A O 1
ATOM 2718 N N . GLY A 1 338 ? 3.599 9.528 13.547 1.00 73.62 338 GLY A N 1
ATOM 2719 C CA . GLY A 1 338 ? 2.950 8.927 14.715 1.00 73.62 338 GLY A CA 1
ATOM 2720 C C . GLY A 1 338 ? 3.913 8.115 15.593 1.00 73.62 338 GLY A C 1
ATOM 2721 O O . GLY A 1 338 ? 3.838 8.185 16.824 1.00 73.62 338 GLY A O 1
ATOM 2722 N N . TRP A 1 339 ? 4.837 7.379 14.971 1.00 71.56 339 TRP A N 1
ATOM 2723 C CA . TRP A 1 339 ? 5.900 6.627 15.642 1.00 71.56 339 TRP A CA 1
ATOM 2724 C C . TRP A 1 339 ? 6.831 7.542 16.448 1.00 71.56 339 TRP A C 1
ATOM 2726 O O . TRP A 1 339 ? 7.013 7.337 17.654 1.00 71.56 339 TRP A O 1
ATOM 2736 N N . HIS A 1 340 ? 7.359 8.594 15.813 1.00 72.31 340 HIS A N 1
ATOM 2737 C CA . HIS A 1 340 ? 8.272 9.546 16.445 1.00 72.31 340 HIS A CA 1
ATOM 2738 C C . HIS A 1 340 ? 7.619 10.332 17.586 1.00 72.31 340 HIS A C 1
ATOM 2740 O O . HIS A 1 340 ? 8.276 10.583 18.596 1.00 72.31 340 HIS A O 1
ATOM 2746 N N . TYR A 1 341 ? 6.326 10.657 17.472 1.00 66.38 341 TYR A N 1
ATOM 2747 C CA . TYR A 1 341 ? 5.590 11.361 18.525 1.00 66.38 341 TYR A CA 1
ATOM 2748 C C . TYR A 1 341 ? 5.423 10.536 19.808 1.00 66.38 341 TYR A C 1
ATOM 2750 O O . TYR A 1 341 ? 5.500 11.091 20.902 1.00 66.38 341 TYR A O 1
ATOM 2758 N N . ARG A 1 342 ? 5.184 9.219 19.705 1.00 61.34 342 ARG A N 1
ATOM 2759 C CA . ARG A 1 342 ? 4.837 8.383 20.872 1.00 61.34 342 ARG A CA 1
ATOM 2760 C C . ARG A 1 342 ? 5.989 7.550 21.426 1.00 61.34 342 ARG A C 1
ATOM 2762 O O . ARG A 1 342 ? 6.138 7.477 22.640 1.00 61.34 342 ARG A O 1
ATOM 2769 N N . GLN A 1 343 ? 6.769 6.889 20.568 1.00 55.41 343 GLN A N 1
ATOM 2770 C CA . GLN A 1 343 ? 7.696 5.833 21.010 1.00 55.41 343 GLN A CA 1
ATOM 2771 C C . GLN A 1 343 ? 9.166 6.252 20.996 1.00 55.41 343 GLN A C 1
ATOM 2773 O O . GLN A 1 343 ? 9.950 5.742 21.792 1.00 55.41 343 GLN A O 1
ATOM 2778 N N . ALA A 1 344 ? 9.555 7.215 20.157 1.00 53.72 344 ALA A N 1
ATOM 2779 C CA . ALA A 1 344 ? 10.946 7.665 20.102 1.00 53.72 344 ALA A CA 1
ATOM 2780 C C . ALA A 1 344 ? 11.349 8.561 21.291 1.00 53.72 344 ALA A C 1
ATOM 2782 O O . ALA A 1 344 ? 12.511 8.954 21.388 1.00 53.72 344 ALA A O 1
ATOM 2783 N N . GLY A 1 345 ? 10.428 8.911 22.196 1.00 52.16 345 GLY A N 1
ATOM 2784 C CA . GLY A 1 345 ? 10.736 9.781 23.335 1.00 52.16 345 GLY A CA 1
ATOM 2785 C C . GLY A 1 345 ? 11.261 11.155 22.909 1.00 52.16 345 GLY A C 1
ATOM 2786 O O . GLY A 1 345 ? 11.998 11.780 23.664 1.00 52.16 345 GLY A O 1
ATOM 2787 N N . VAL A 1 346 ? 10.932 11.609 21.692 1.00 55.66 346 VAL A N 1
ATOM 2788 C CA . VAL A 1 346 ? 11.229 12.968 21.238 1.00 55.66 346 VAL A CA 1
ATOM 2789 C C . VAL A 1 346 ? 10.132 13.854 21.822 1.00 55.66 346 VAL A C 1
ATOM 2791 O O . VAL A 1 346 ? 8.999 13.771 21.349 1.00 55.66 346 VAL A O 1
ATOM 2794 N N . PRO A 1 347 ? 10.400 14.684 22.848 1.00 59.38 347 PRO A N 1
ATOM 2795 C CA . PRO A 1 347 ? 9.418 15.654 23.303 1.00 59.38 347 PRO A CA 1
ATOM 2796 C C . PRO A 1 347 ? 9.170 16.638 22.157 1.00 59.38 347 PRO A C 1
ATOM 2798 O O . PRO A 1 347 ? 9.985 17.523 21.878 1.00 59.38 347 PRO A O 1
ATOM 2801 N N . LEU A 1 348 ? 8.069 16.426 21.442 1.00 68.94 348 LEU A N 1
ATOM 2802 C CA . LEU A 1 348 ? 7.547 17.355 20.457 1.00 68.94 348 LEU A CA 1
ATOM 2803 C C . LEU A 1 348 ? 6.608 18.300 21.199 1.00 68.94 348 LEU A C 1
ATOM 2805 O O . LEU A 1 348 ? 5.553 17.890 21.682 1.00 68.94 348 LEU A O 1
ATOM 2809 N N . ASP A 1 349 ? 7.007 19.565 21.283 1.00 76.69 349 ASP A N 1
ATOM 2810 C CA . ASP A 1 349 ? 6.155 20.671 21.718 1.00 76.69 349 ASP A CA 1
ATOM 2811 C C . ASP A 1 349 ? 5.938 21.576 20.500 1.00 76.69 349 ASP A C 1
ATOM 2813 O O . ASP A 1 349 ? 6.758 22.463 20.247 1.00 76.69 349 ASP A O 1
ATOM 2817 N N . PRO A 1 350 ? 4.914 21.301 19.666 1.00 83.25 350 PRO A N 1
ATOM 2818 C CA . PRO A 1 350 ? 4.611 22.138 18.517 1.00 83.25 350 PRO A CA 1
ATOM 2819 C C . PRO A 1 350 ? 4.351 23.581 18.946 1.00 83.25 350 PRO A C 1
ATOM 2821 O O . PRO A 1 350 ? 3.501 23.846 19.802 1.00 83.25 350 PRO A O 1
ATOM 2824 N N . GLN A 1 351 ? 5.085 24.507 18.338 1.00 84.94 351 GLN A N 1
ATOM 2825 C CA . GLN A 1 351 ? 5.017 25.940 18.608 1.00 84.94 351 GLN A CA 1
ATOM 2826 C C . GLN A 1 351 ? 4.797 26.647 17.267 1.00 84.94 351 GLN A C 1
ATOM 2828 O O . GLN A 1 351 ? 5.777 27.045 16.645 1.00 84.94 351 GLN A O 1
ATOM 2833 N N . PRO A 1 352 ? 3.539 26.750 16.790 1.00 84.69 352 PRO A N 1
ATOM 2834 C CA . PRO A 1 352 ? 3.245 27.360 15.500 1.00 84.69 352 PRO A CA 1
ATOM 2835 C C . PRO A 1 352 ? 3.880 28.746 15.376 1.00 84.69 352 PRO A C 1
ATOM 2837 O O . PRO A 1 352 ? 3.722 29.585 16.268 1.00 84.69 352 PRO A O 1
ATOM 2840 N N . ASP A 1 353 ? 4.586 28.978 14.276 1.00 85.50 353 ASP A N 1
ATOM 2841 C CA . ASP A 1 353 ? 5.284 30.226 13.982 1.00 85.50 353 ASP A CA 1
ATOM 2842 C C . ASP A 1 353 ? 5.160 30.572 12.486 1.00 85.50 353 ASP A C 1
ATOM 2844 O O . ASP A 1 353 ? 4.599 29.814 11.695 1.00 85.50 353 ASP A O 1
ATOM 2848 N N . PHE A 1 354 ? 5.642 31.753 12.092 1.00 85.12 354 PHE A N 1
ATOM 2849 C CA . PHE A 1 354 ? 5.554 32.234 10.708 1.00 85.12 354 PHE A CA 1
ATOM 2850 C C . PHE A 1 354 ? 6.698 31.751 9.808 1.00 85.12 354 PHE A C 1
ATOM 2852 O O . PHE A 1 354 ? 6.742 32.130 8.639 1.00 85.12 354 PHE A O 1
ATOM 2859 N N . SER A 1 355 ? 7.624 30.922 10.303 1.00 87.00 355 SER A N 1
ATOM 2860 C CA . SER A 1 355 ? 8.800 30.522 9.520 1.00 87.00 355 SER A CA 1
ATOM 2861 C C . SER A 1 355 ? 8.405 29.765 8.247 1.00 87.00 355 SER A C 1
ATOM 2863 O O . SER A 1 355 ? 8.978 29.996 7.182 1.00 87.00 355 SER A O 1
ATOM 2865 N N . GLY A 1 356 ? 7.377 28.915 8.323 1.00 88.31 356 GLY A N 1
ATOM 2866 C CA . GLY A 1 356 ? 6.855 28.165 7.180 1.00 88.31 356 GLY A CA 1
ATOM 2867 C C . GLY A 1 356 ? 6.159 29.012 6.117 1.00 88.31 356 GLY A C 1
ATOM 2868 O O . GLY A 1 356 ? 6.115 28.601 4.960 1.00 88.31 356 GLY A O 1
ATOM 2869 N N . VAL A 1 357 ? 5.682 30.216 6.453 1.00 87.50 357 VAL A N 1
ATOM 2870 C CA . VAL A 1 357 ? 4.996 31.104 5.497 1.00 87.50 357 VAL A CA 1
ATOM 2871 C C . VAL A 1 357 ? 5.933 31.527 4.371 1.00 87.50 357 VAL A C 1
ATOM 2873 O O . VAL A 1 357 ? 5.535 31.500 3.211 1.00 87.50 357 VAL A O 1
ATOM 2876 N N . PHE A 1 358 ? 7.193 31.839 4.682 1.00 90.06 358 PHE A N 1
ATOM 2877 C CA . PHE A 1 358 ? 8.185 32.167 3.657 1.00 90.06 358 PHE A CA 1
ATOM 2878 C C . PHE A 1 358 ? 8.431 30.991 2.701 1.00 90.06 358 PHE A C 1
ATOM 2880 O O . PHE A 1 358 ? 8.504 31.181 1.492 1.00 90.06 358 PHE A O 1
ATOM 2887 N N . VAL A 1 359 ? 8.490 29.764 3.227 1.00 93.25 359 VAL A N 1
ATOM 2888 C CA . VAL A 1 359 ? 8.660 28.554 2.409 1.00 93.25 359 VAL A CA 1
ATOM 2889 C C . VAL A 1 359 ? 7.457 28.339 1.490 1.00 93.25 359 VAL A C 1
ATOM 2891 O O . VAL A 1 359 ? 7.642 28.033 0.316 1.00 93.25 359 VAL A O 1
ATOM 2894 N N . VAL A 1 360 ? 6.237 28.561 1.988 1.00 91.25 360 VAL A N 1
ATOM 2895 C CA . VAL A 1 360 ? 5.015 28.509 1.170 1.00 91.25 360 VAL A CA 1
ATOM 2896 C C . VAL A 1 360 ? 5.027 29.577 0.069 1.00 91.25 360 VAL A C 1
ATOM 2898 O O . VAL A 1 360 ? 4.642 29.282 -1.057 1.00 91.25 360 VAL A O 1
ATOM 2901 N N . LEU A 1 361 ? 5.508 30.792 0.352 1.00 88.69 361 LEU A N 1
ATOM 2902 C CA . LEU A 1 361 ? 5.630 31.858 -0.651 1.00 88.69 361 LEU A CA 1
ATOM 2903 C C . LEU A 1 361 ? 6.626 31.500 -1.756 1.00 88.69 361 LEU A C 1
ATOM 2905 O O . LEU A 1 361 ? 6.321 31.663 -2.936 1.00 88.69 361 LEU A O 1
ATOM 2909 N N . VAL A 1 362 ? 7.797 30.978 -1.382 1.00 93.12 362 VAL A N 1
ATOM 2910 C CA . VAL A 1 362 ? 8.789 30.491 -2.350 1.00 93.12 362 VAL A CA 1
ATOM 2911 C C . VAL A 1 362 ? 8.200 29.350 -3.176 1.00 93.12 362 VAL A C 1
ATOM 2913 O O . VAL A 1 362 ? 8.325 29.363 -4.395 1.00 93.12 362 VAL A O 1
ATOM 2916 N N . ALA A 1 363 ? 7.498 28.409 -2.542 1.00 94.25 363 ALA A N 1
ATOM 2917 C CA . ALA A 1 363 ? 6.815 27.328 -3.241 1.00 94.25 363 ALA A CA 1
ATOM 2918 C C . ALA A 1 363 ? 5.783 27.854 -4.250 1.00 94.25 363 ALA A C 1
ATOM 2920 O O . ALA A 1 363 ? 5.805 27.437 -5.402 1.00 94.25 363 ALA A O 1
ATOM 2921 N N . ALA A 1 364 ? 4.935 28.810 -3.866 1.00 91.19 364 ALA A N 1
ATOM 2922 C CA . ALA A 1 364 ? 3.949 29.411 -4.764 1.00 91.19 364 ALA A CA 1
ATOM 2923 C C . ALA A 1 364 ? 4.611 30.124 -5.957 1.00 91.19 364 ALA A C 1
ATOM 2925 O O . ALA A 1 364 ? 4.201 29.926 -7.099 1.00 91.19 364 ALA A O 1
ATOM 2926 N N . ALA A 1 365 ? 5.676 30.897 -5.715 1.00 92.56 365 ALA A N 1
ATOM 2927 C CA . ALA A 1 365 ? 6.429 31.572 -6.772 1.00 92.56 365 ALA A CA 1
ATOM 2928 C C . ALA A 1 365 ? 7.112 30.576 -7.724 1.00 92.56 365 ALA A C 1
ATOM 2930 O O . ALA A 1 365 ? 7.020 30.723 -8.943 1.00 92.56 365 ALA A O 1
ATOM 2931 N N . CYS A 1 366 ? 7.753 29.534 -7.183 1.00 94.12 366 CYS A N 1
ATOM 2932 C CA . CYS A 1 366 ? 8.348 28.456 -7.971 1.00 94.12 366 CYS A CA 1
ATOM 2933 C C . CYS A 1 366 ? 7.294 27.708 -8.789 1.00 94.12 366 CYS A C 1
ATOM 2935 O O . CYS A 1 366 ? 7.544 27.403 -9.951 1.00 94.12 366 CYS A O 1
ATOM 2937 N N . TRP A 1 367 ? 6.120 27.442 -8.211 1.00 95.25 367 TRP A N 1
ATOM 2938 C CA . TRP A 1 367 ? 5.024 26.790 -8.919 1.00 95.25 367 TRP A CA 1
ATOM 2939 C C . TRP A 1 367 ? 4.514 27.648 -10.074 1.00 95.25 367 TRP A C 1
ATOM 2941 O O . TRP A 1 367 ? 4.410 27.144 -11.186 1.00 95.25 367 TRP A O 1
ATOM 2951 N N . GLY A 1 368 ? 4.267 28.942 -9.841 1.00 92.31 368 GLY A N 1
ATOM 2952 C CA . GLY A 1 368 ? 3.826 29.872 -10.881 1.00 92.31 368 GLY A CA 1
ATOM 2953 C C . GLY A 1 368 ? 4.847 29.997 -12.013 1.00 92.31 368 GLY A C 1
ATOM 2954 O O . GLY A 1 368 ? 4.488 29.885 -13.182 1.00 92.31 368 GLY A O 1
ATOM 2955 N N . ALA A 1 369 ? 6.136 30.136 -11.685 1.00 94.62 369 ALA A N 1
ATOM 2956 C CA . ALA A 1 369 ? 7.205 30.164 -12.683 1.00 94.62 369 ALA A CA 1
ATOM 2957 C C . ALA A 1 369 ? 7.286 28.849 -13.479 1.00 94.62 369 ALA A C 1
ATOM 2959 O O . ALA A 1 369 ? 7.338 28.872 -14.706 1.00 94.62 369 ALA A O 1
ATOM 2960 N N . ALA A 1 370 ? 7.238 27.700 -12.801 1.00 95.00 370 ALA A N 1
ATOM 2961 C CA . ALA A 1 370 ? 7.255 26.393 -13.450 1.00 95.00 370 ALA A CA 1
ATOM 2962 C C . ALA A 1 370 ? 6.010 26.160 -14.320 1.00 95.00 370 ALA A C 1
ATOM 2964 O O . ALA A 1 370 ? 6.127 25.591 -15.401 1.00 95.00 370 ALA A O 1
ATOM 2965 N N . ALA A 1 371 ? 4.837 26.634 -13.895 1.00 92.00 371 ALA A N 1
ATOM 2966 C CA . ALA A 1 371 ? 3.606 26.576 -14.677 1.00 92.00 371 ALA A CA 1
ATOM 2967 C C . ALA A 1 371 ? 3.695 27.436 -15.944 1.00 92.00 371 ALA A C 1
ATOM 2969 O O . ALA A 1 371 ? 3.327 26.965 -17.016 1.00 92.00 371 ALA A O 1
ATOM 2970 N N . LEU A 1 372 ? 4.254 28.648 -15.851 1.00 94.12 372 LEU A N 1
ATOM 2971 C CA . LEU A 1 372 ? 4.493 29.514 -17.012 1.00 94.12 372 LEU A CA 1
ATOM 2972 C C . LEU A 1 372 ? 5.497 28.910 -18.002 1.00 94.12 372 LEU A C 1
ATOM 2974 O O . LEU A 1 372 ? 5.370 29.107 -19.207 1.00 94.12 372 LEU A O 1
ATOM 2978 N N . MET A 1 373 ? 6.488 28.174 -17.499 1.00 95.62 373 MET A N 1
ATOM 2979 C CA . MET A 1 373 ? 7.507 27.508 -18.314 1.00 95.62 373 MET A CA 1
ATOM 2980 C C . MET A 1 373 ? 7.111 26.093 -18.761 1.00 95.62 373 MET A C 1
ATOM 2982 O O . MET A 1 373 ? 7.879 25.457 -19.477 1.00 95.62 373 MET A O 1
ATOM 2986 N N . ASN A 1 374 ? 5.945 25.595 -18.337 1.00 93.38 374 ASN A N 1
ATOM 2987 C CA . ASN A 1 374 ? 5.497 24.219 -18.555 1.00 93.38 374 ASN A CA 1
ATOM 2988 C C . ASN A 1 374 ? 6.520 23.156 -18.087 1.00 93.38 374 ASN A C 1
ATOM 2990 O O . ASN A 1 374 ? 6.822 22.204 -18.803 1.00 93.38 374 ASN A O 1
ATOM 2994 N N . ILE A 1 375 ? 7.091 23.349 -16.891 1.00 92.81 375 ILE A N 1
ATOM 2995 C CA . ILE A 1 375 ? 8.060 22.434 -16.266 1.00 92.81 375 ILE A CA 1
ATOM 2996 C C . ILE A 1 375 ? 7.375 21.649 -15.143 1.00 92.81 375 ILE A C 1
ATOM 2998 O O . ILE A 1 375 ? 7.287 22.099 -13.997 1.00 92.81 375 ILE A O 1
ATOM 3002 N N . ASP A 1 376 ? 6.944 20.437 -15.467 1.00 92.00 376 ASP A N 1
ATOM 3003 C CA . ASP A 1 376 ? 6.226 19.506 -14.587 1.00 92.00 376 ASP A CA 1
ATOM 3004 C C . ASP A 1 376 ? 6.952 19.232 -13.272 1.00 92.00 376 ASP A C 1
ATOM 3006 O O . ASP A 1 376 ? 6.436 19.520 -12.189 1.00 92.00 376 ASP A O 1
ATOM 3010 N N . VAL A 1 377 ? 8.210 18.795 -13.361 1.00 92.00 377 VAL A N 1
ATOM 3011 C CA . VAL A 1 377 ? 9.059 18.514 -12.194 1.00 92.00 377 VAL A CA 1
ATOM 3012 C C . VAL A 1 377 ? 9.158 19.739 -11.275 1.00 92.00 377 VAL A C 1
ATOM 3014 O O . VAL A 1 377 ? 9.089 19.609 -10.054 1.00 92.00 377 VAL A O 1
ATOM 3017 N N . GLY A 1 378 ? 9.227 20.950 -11.839 1.00 93.44 378 GLY A N 1
ATOM 3018 C CA . GLY A 1 378 ? 9.250 22.199 -11.074 1.00 93.44 378 GLY A CA 1
ATOM 3019 C C . GLY A 1 378 ? 7.964 22.429 -10.275 1.00 93.44 378 GLY A C 1
ATOM 3020 O O . GLY A 1 378 ? 8.025 22.773 -9.092 1.00 93.44 378 GLY A O 1
ATOM 3021 N N . ARG A 1 379 ? 6.797 22.166 -10.880 1.00 95.12 379 ARG A N 1
ATOM 3022 C CA . ARG A 1 379 ? 5.494 22.244 -10.197 1.00 95.12 379 ARG A CA 1
ATOM 3023 C C . ARG A 1 379 ? 5.386 21.214 -9.071 1.00 95.12 379 ARG A C 1
ATOM 3025 O O . ARG A 1 379 ? 4.914 21.537 -7.982 1.00 95.12 379 ARG A O 1
ATOM 3032 N N . GLN A 1 380 ? 5.864 19.996 -9.309 1.00 94.81 380 GLN A N 1
ATOM 3033 C CA . GLN A 1 380 ? 5.836 18.894 -8.343 1.00 94.81 380 GLN A CA 1
ATOM 3034 C C . GLN A 1 380 ? 6.774 19.152 -7.146 1.00 94.81 380 GLN A C 1
ATOM 3036 O O . GLN A 1 380 ? 6.387 18.934 -5.996 1.00 94.81 380 GLN A O 1
ATOM 3041 N N . PHE A 1 381 ? 7.972 19.705 -7.379 1.00 94.81 381 PHE A N 1
ATOM 3042 C CA . PHE A 1 381 ? 8.859 20.176 -6.306 1.00 94.81 381 PHE A CA 1
ATOM 3043 C C . PHE A 1 381 ? 8.226 21.295 -5.485 1.00 94.81 381 PHE A C 1
ATOM 3045 O O . PHE A 1 381 ? 8.314 21.281 -4.256 1.00 94.81 381 PHE A O 1
ATOM 3052 N N . ALA A 1 382 ? 7.564 22.244 -6.145 1.00 95.31 382 ALA A N 1
ATOM 3053 C CA . ALA A 1 382 ? 6.868 23.318 -5.460 1.00 95.31 382 ALA A CA 1
ATOM 3054 C C . ALA A 1 382 ? 5.726 22.795 -4.571 1.00 95.31 382 ALA A C 1
ATOM 3056 O O . ALA A 1 382 ? 5.588 23.251 -3.438 1.00 95.31 382 ALA A O 1
ATOM 3057 N N . LEU A 1 383 ? 4.968 21.788 -5.020 1.00 95.25 383 LEU A N 1
ATOM 3058 C CA . LEU A 1 383 ? 3.953 21.118 -4.198 1.00 95.25 383 LEU A CA 1
ATOM 3059 C C . LEU A 1 383 ? 4.567 20.512 -2.928 1.00 95.25 383 LEU A C 1
ATOM 3061 O O . LEU A 1 383 ? 4.092 20.776 -1.820 1.00 95.25 383 LEU A O 1
ATOM 3065 N N . ALA A 1 384 ? 5.645 19.736 -3.067 1.00 95.25 384 ALA A N 1
ATOM 3066 C CA . ALA A 1 384 ? 6.330 19.147 -1.918 1.00 95.25 384 ALA A CA 1
ATOM 3067 C C . ALA A 1 384 ? 6.863 20.228 -0.963 1.00 95.25 384 ALA A C 1
ATOM 3069 O O . ALA A 1 384 ? 6.722 20.100 0.254 1.00 95.25 384 ALA A O 1
ATOM 3070 N N . LEU A 1 385 ? 7.412 21.324 -1.496 1.00 95.50 385 LEU A N 1
ATOM 3071 C CA . LEU A 1 385 ? 7.909 22.454 -0.712 1.00 95.50 385 LEU A CA 1
ATOM 3072 C C . LEU A 1 385 ? 6.781 23.196 0.025 1.00 95.50 385 LEU A C 1
ATOM 3074 O O . LEU A 1 385 ? 6.952 23.560 1.189 1.00 95.50 385 LEU A O 1
ATOM 3078 N N . ALA A 1 386 ? 5.610 23.363 -0.596 1.00 94.69 386 ALA A N 1
ATOM 3079 C CA . ALA A 1 386 ? 4.435 23.942 0.052 1.00 94.69 386 ALA A CA 1
ATOM 3080 C C . ALA A 1 386 ? 3.983 23.090 1.250 1.00 94.69 386 ALA A C 1
ATOM 3082 O O . ALA A 1 386 ? 3.720 23.631 2.328 1.00 94.69 386 ALA A O 1
ATOM 3083 N N . LEU A 1 387 ? 3.980 21.758 1.109 1.00 94.38 387 LEU A N 1
ATOM 3084 C CA . LEU A 1 387 ? 3.701 20.833 2.214 1.00 94.38 387 LEU A CA 1
ATOM 3085 C C . LEU A 1 387 ? 4.743 20.948 3.343 1.00 94.38 387 LEU A C 1
ATOM 3087 O O . LEU A 1 387 ? 4.363 20.949 4.517 1.00 94.38 387 LEU A O 1
ATOM 3091 N N . GLN A 1 388 ? 6.034 21.118 3.018 1.00 95.81 388 GLN A N 1
ATOM 3092 C CA . GLN A 1 388 ? 7.066 21.405 4.029 1.00 95.81 388 GLN A CA 1
ATOM 3093 C C . GLN A 1 388 ? 6.798 22.729 4.750 1.00 95.81 388 GLN A C 1
ATOM 3095 O O . GLN A 1 388 ? 6.901 22.793 5.973 1.00 95.81 388 GLN A O 1
ATOM 3100 N N . GLY A 1 389 ? 6.413 23.778 4.019 1.00 93.62 389 GLY A N 1
ATOM 3101 C CA . GLY A 1 389 ? 6.070 25.078 4.592 1.00 93.62 389 GLY A CA 1
ATOM 3102 C C . GLY A 1 389 ? 4.873 25.003 5.546 1.00 93.62 389 GLY A C 1
ATOM 3103 O O . GLY A 1 389 ? 4.935 25.537 6.652 1.00 93.62 389 GLY A O 1
ATOM 3104 N N . VAL A 1 390 ? 3.819 24.261 5.188 1.00 92.12 390 VAL A N 1
ATOM 3105 C CA . VAL A 1 390 ? 2.677 23.987 6.082 1.00 92.12 390 VAL A CA 1
ATOM 3106 C C . VAL A 1 390 ? 3.120 23.229 7.337 1.00 92.12 390 VAL A C 1
ATOM 3108 O O . VAL A 1 390 ? 2.758 23.612 8.456 1.00 92.12 390 VAL A O 1
ATOM 3111 N N . ALA A 1 391 ? 3.923 22.173 7.183 1.00 91.81 391 ALA A N 1
ATOM 3112 C CA . ALA A 1 391 ? 4.461 21.419 8.313 1.00 91.81 391 ALA A CA 1
ATOM 3113 C C . ALA A 1 391 ? 5.318 22.314 9.226 1.00 91.81 391 ALA A C 1
ATOM 3115 O O . ALA A 1 391 ? 5.181 22.272 10.447 1.00 91.81 391 ALA A O 1
ATOM 3116 N N . MET A 1 392 ? 6.153 23.180 8.650 1.00 93.00 392 MET A N 1
ATOM 3117 C CA . MET A 1 392 ? 7.004 24.099 9.399 1.00 93.00 392 MET A CA 1
ATOM 3118 C C . MET A 1 392 ? 6.189 25.152 10.160 1.00 93.00 392 MET A C 1
ATOM 3120 O O . MET A 1 392 ? 6.433 25.351 11.347 1.00 93.00 392 MET A O 1
ATOM 3124 N N . SER A 1 393 ? 5.161 25.743 9.540 1.00 90.25 393 SER A N 1
ATOM 3125 C CA . SER A 1 393 ? 4.264 26.711 10.196 1.00 90.25 393 SER A CA 1
ATOM 3126 C C . SER A 1 393 ? 3.457 26.103 11.347 1.00 90.25 393 SER A C 1
ATOM 3128 O O . SER A 1 393 ? 3.133 26.786 12.316 1.00 90.25 393 SER A O 1
ATOM 3130 N N . THR A 1 394 ? 3.099 24.820 11.253 1.00 89.69 394 THR A N 1
ATOM 3131 C CA . THR A 1 394 ? 2.250 24.138 12.249 1.00 89.69 394 THR A CA 1
ATOM 3132 C C . THR A 1 394 ? 3.049 23.539 13.399 1.00 89.69 394 THR A C 1
ATOM 3134 O O . THR A 1 394 ? 2.596 23.557 14.545 1.00 89.69 394 THR A O 1
ATOM 3137 N N . LEU A 1 395 ? 4.245 23.025 13.117 1.00 88.06 395 LEU A N 1
ATOM 3138 C CA . LEU A 1 395 ? 5.136 22.435 14.113 1.00 88.06 395 LEU A CA 1
ATOM 3139 C C . LEU A 1 395 ? 6.023 23.487 14.796 1.00 88.06 395 LEU A C 1
ATOM 3141 O O . LEU A 1 395 ? 6.376 23.318 15.967 1.00 88.06 395 LEU A O 1
ATOM 3145 N N . GLY A 1 396 ? 6.379 24.554 14.080 1.00 88.25 396 GLY A N 1
ATOM 3146 C CA . GLY A 1 396 ? 7.420 25.507 14.454 1.00 88.25 396 GLY A CA 1
ATOM 3147 C C . GLY A 1 396 ? 8.826 25.008 14.124 1.00 88.25 396 GLY A C 1
ATOM 3148 O O . GLY A 1 396 ? 9.074 23.800 14.042 1.00 88.25 396 GLY A O 1
ATOM 3149 N N . TRP A 1 397 ? 9.778 25.937 13.999 1.00 88.62 397 TRP A N 1
ATOM 3150 C CA . TRP A 1 397 ? 11.143 25.673 13.512 1.00 88.62 397 TRP A CA 1
ATOM 3151 C C . TRP A 1 397 ? 11.842 24.481 14.189 1.00 88.62 397 TRP A C 1
ATOM 3153 O O . TRP A 1 397 ? 12.361 23.576 13.534 1.00 88.62 397 TRP A O 1
ATOM 3163 N N . ARG A 1 398 ? 11.844 24.447 15.528 1.00 87.69 398 ARG A N 1
ATOM 3164 C CA . ARG A 1 398 ? 12.565 23.416 16.300 1.00 87.69 398 ARG A CA 1
ATOM 3165 C C . ARG A 1 398 ? 11.960 22.022 16.134 1.00 87.69 398 ARG A C 1
ATOM 3167 O O . ARG A 1 398 ? 12.701 21.045 16.049 1.00 87.69 398 ARG A O 1
ATOM 3174 N N . SER A 1 399 ? 10.632 21.922 16.128 1.00 86.94 399 SER A N 1
ATOM 3175 C CA . SER A 1 399 ? 9.928 20.640 15.995 1.00 86.94 399 SER A CA 1
ATOM 3176 C C . SER A 1 399 ? 9.955 20.141 14.551 1.00 86.94 399 SER A C 1
ATOM 3178 O O . SER A 1 399 ? 10.117 18.942 14.339 1.00 86.94 399 SER A O 1
ATOM 3180 N N . TYR A 1 400 ? 9.887 21.052 13.574 1.00 90.88 400 TYR A N 1
ATOM 3181 C CA . TYR A 1 400 ? 10.043 20.740 12.155 1.00 90.88 400 TYR A CA 1
ATOM 3182 C C . TYR A 1 400 ? 11.375 20.044 11.876 1.00 90.88 400 TYR A C 1
ATOM 3184 O O . TYR A 1 400 ? 11.369 18.921 11.390 1.00 90.88 400 TYR A O 1
ATOM 3192 N N . TRP A 1 401 ? 12.516 20.622 12.268 1.00 90.19 401 TRP A N 1
ATOM 3193 C CA . TRP A 1 401 ? 13.825 20.023 11.965 1.00 90.19 401 TRP A CA 1
ATOM 3194 C C . TRP A 1 401 ? 14.084 18.681 12.656 1.00 90.19 401 TRP A C 1
ATOM 3196 O O . TRP A 1 401 ? 14.850 17.865 12.149 1.00 90.19 401 TRP A O 1
ATOM 3206 N N . ARG A 1 402 ? 13.409 18.403 13.777 1.00 87.19 402 ARG A N 1
ATOM 3207 C CA . ARG A 1 402 ? 13.432 17.072 14.409 1.00 87.19 402 ARG A CA 1
ATOM 3208 C C . ARG A 1 402 ? 12.659 16.027 13.605 1.00 87.19 402 ARG A C 1
ATOM 3210 O O . ARG A 1 402 ? 13.007 14.853 13.652 1.00 87.19 402 ARG A O 1
ATOM 3217 N N . LEU A 1 403 ? 11.612 16.449 12.899 1.00 88.56 403 LEU A N 1
ATOM 3218 C CA . LEU A 1 403 ? 10.761 15.598 12.066 1.00 88.56 403 LEU A CA 1
ATOM 3219 C C . LEU A 1 403 ? 11.127 15.648 10.581 1.00 88.56 403 LEU A C 1
ATOM 3221 O O . LEU A 1 403 ? 10.648 14.809 9.821 1.00 88.56 403 LEU A O 1
ATOM 3225 N N . PHE A 1 404 ? 12.004 16.569 10.174 1.00 91.94 404 PHE A N 1
ATOM 3226 C CA . PHE A 1 404 ? 12.446 16.744 8.796 1.00 91.94 404 PHE A CA 1
ATOM 3227 C C . PHE A 1 404 ? 12.922 15.444 8.143 1.00 91.94 404 PHE A C 1
ATOM 3229 O O . PHE A 1 404 ? 12.498 15.202 7.022 1.00 91.94 404 PHE A O 1
ATOM 3236 N N . PRO A 1 405 ? 13.680 14.546 8.807 1.00 92.06 405 PRO A N 1
ATOM 3237 C CA . PRO A 1 405 ? 14.025 13.258 8.205 1.00 92.06 405 PRO A CA 1
ATOM 3238 C C . PRO A 1 405 ? 12.792 12.456 7.764 1.00 92.06 405 PRO A C 1
ATOM 3240 O O . PRO A 1 405 ? 12.777 11.857 6.703 1.00 92.06 405 PRO A O 1
ATOM 3243 N N . THR A 1 406 ? 11.709 12.480 8.541 1.00 92.06 406 THR A N 1
ATOM 3244 C CA . THR A 1 406 ? 10.451 11.836 8.136 1.00 92.06 406 THR A CA 1
ATOM 3245 C C . THR A 1 406 ? 9.739 12.622 7.042 1.00 92.06 406 THR A C 1
ATOM 3247 O O . THR A 1 406 ? 9.265 12.029 6.082 1.00 92.06 406 THR A O 1
ATOM 3250 N N . LEU A 1 407 ? 9.669 13.948 7.163 1.00 93.31 407 LEU A N 1
ATOM 3251 C CA . LEU A 1 407 ? 8.998 14.801 6.179 1.00 93.31 407 LEU A CA 1
ATOM 3252 C C . LEU A 1 407 ? 9.724 14.821 4.825 1.00 93.31 407 LEU A C 1
ATOM 3254 O O . LEU A 1 407 ? 9.082 15.031 3.800 1.00 93.31 407 LEU A O 1
ATOM 3258 N N . ALA A 1 408 ? 11.031 14.556 4.797 1.00 94.38 408 ALA A N 1
ATOM 3259 C CA . ALA A 1 408 ? 11.841 14.487 3.587 1.00 94.38 408 ALA A CA 1
ATOM 3260 C C . ALA A 1 408 ? 11.420 13.340 2.656 1.00 94.38 408 ALA A C 1
ATOM 3262 O O . ALA A 1 408 ? 11.635 13.432 1.450 1.00 94.38 408 ALA A O 1
ATOM 3263 N N . LEU A 1 409 ? 10.740 12.308 3.177 1.00 94.81 409 LEU A N 1
ATOM 3264 C CA . LEU A 1 409 ? 10.108 11.273 2.354 1.00 94.81 409 LEU A CA 1
ATOM 3265 C C . LEU A 1 409 ? 9.140 11.859 1.323 1.00 94.81 409 LEU A C 1
ATOM 3267 O O . LEU A 1 409 ? 9.004 11.282 0.251 1.00 94.81 409 LEU A O 1
ATOM 3271 N N . LEU A 1 410 ? 8.505 13.004 1.606 1.00 95.00 410 LEU A N 1
ATOM 3272 C CA . LEU A 1 410 ? 7.605 13.652 0.654 1.00 95.00 410 LEU A CA 1
ATOM 3273 C C . LEU A 1 410 ? 8.315 14.021 -0.656 1.00 95.00 410 LEU A C 1
ATOM 3275 O O . LEU A 1 410 ? 7.659 14.051 -1.683 1.00 95.00 410 LEU A O 1
ATOM 3279 N N . PHE A 1 411 ? 9.635 14.232 -0.671 1.00 94.69 411 PHE A N 1
ATOM 3280 C CA . PHE A 1 411 ? 10.366 14.472 -1.922 1.00 94.69 411 PHE A CA 1
ATOM 3281 C C . PHE A 1 411 ? 10.508 13.213 -2.786 1.00 94.69 411 PHE A C 1
ATOM 3283 O O . PHE A 1 411 ? 10.609 13.329 -4.003 1.00 94.69 411 PHE A O 1
ATOM 3290 N N . LEU A 1 412 ? 10.441 12.012 -2.198 1.00 93.38 412 LEU A N 1
ATOM 3291 C CA . LEU A 1 412 ? 10.467 10.751 -2.951 1.00 93.38 412 LEU A CA 1
ATOM 3292 C C . LEU A 1 412 ? 9.179 10.498 -3.739 1.00 93.38 412 LEU A C 1
ATOM 3294 O O . LEU A 1 412 ? 9.110 9.525 -4.482 1.00 93.38 412 LEU A O 1
ATOM 3298 N N . MET A 1 413 ? 8.163 11.346 -3.578 1.00 93.38 413 MET A N 1
ATOM 3299 C CA . MET A 1 413 ? 6.958 11.303 -4.397 1.00 93.38 413 MET A CA 1
ATOM 3300 C C . MET A 1 413 ? 7.188 11.902 -5.794 1.00 93.38 413 MET A C 1
ATOM 3302 O O . MET A 1 413 ? 6.396 11.657 -6.699 1.00 93.38 413 MET A O 1
ATOM 3306 N N . ILE A 1 414 ? 8.239 12.714 -5.952 1.00 93.75 414 ILE A N 1
ATOM 3307 C CA . ILE A 1 414 ? 8.515 13.469 -7.172 1.00 93.75 414 ILE A CA 1
ATOM 3308 C C . ILE A 1 414 ? 9.243 12.557 -8.165 1.00 93.75 414 ILE A C 1
ATOM 3310 O O . ILE A 1 414 ? 10.297 12.018 -7.802 1.00 93.75 414 ILE A O 1
ATOM 3314 N N . PRO A 1 415 ? 8.753 12.426 -9.411 1.00 91.44 415 PRO A N 1
ATOM 3315 C CA . PRO A 1 415 ? 9.396 11.665 -10.474 1.00 91.44 415 PRO A CA 1
ATOM 3316 C C . PRO A 1 415 ? 10.681 12.336 -10.985 1.00 91.44 415 PRO A C 1
ATOM 3318 O O . PRO A 1 415 ? 10.769 12.841 -12.095 1.00 91.44 415 PRO A O 1
ATOM 3321 N N . SER A 1 416 ? 11.694 12.386 -10.123 1.00 85.12 416 SER A N 1
ATOM 3322 C CA . SER A 1 416 ? 13.012 12.986 -10.381 1.00 85.12 416 SER A CA 1
ATOM 3323 C C . SER A 1 416 ? 14.092 11.945 -10.690 1.00 85.12 416 SER A C 1
ATOM 3325 O O . SER A 1 416 ? 15.203 12.295 -11.086 1.00 85.12 416 SER A O 1
ATOM 3327 N N . GLY A 1 417 ? 13.767 10.661 -10.530 1.00 76.88 417 GLY A N 1
ATOM 3328 C CA . GLY A 1 417 ? 14.638 9.531 -10.846 1.00 76.88 417 GLY A CA 1
ATOM 3329 C C . GLY A 1 417 ? 14.959 9.402 -12.336 1.00 76.88 417 GLY A C 1
ATOM 3330 O O . GLY A 1 417 ? 15.959 8.778 -12.679 1.00 76.88 417 GLY A O 1
ATOM 3331 N N . ASP A 1 418 ? 14.201 10.064 -13.209 1.00 80.12 418 ASP A N 1
ATOM 3332 C CA . ASP A 1 418 ? 14.437 10.097 -14.657 1.00 80.12 418 ASP A CA 1
ATOM 3333 C C . ASP A 1 418 ? 15.804 10.730 -14.978 1.00 80.12 418 ASP A C 1
ATOM 3335 O O . ASP A 1 418 ? 16.440 10.394 -15.973 1.00 80.12 418 ASP A O 1
ATOM 3339 N N . LEU A 1 419 ? 16.336 11.566 -14.074 1.00 87.44 419 LEU A N 1
ATOM 3340 C CA . LEU A 1 419 ? 17.706 12.086 -14.153 1.00 87.44 419 LEU A CA 1
ATOM 3341 C C . LEU A 1 419 ? 18.772 10.984 -14.034 1.00 87.44 419 LEU A C 1
ATOM 3343 O O . LEU A 1 419 ? 19.863 11.116 -14.584 1.00 87.44 419 LEU A O 1
ATOM 3347 N N . LEU A 1 420 ? 18.476 9.901 -13.308 1.00 89.00 420 LEU A N 1
ATOM 3348 C CA . LEU A 1 420 ? 19.365 8.747 -13.143 1.00 89.00 420 LEU A CA 1
ATOM 3349 C C . LEU A 1 420 ? 19.211 7.733 -14.279 1.00 89.00 420 LEU A C 1
ATOM 3351 O O . LEU A 1 420 ? 20.098 6.908 -14.490 1.00 89.00 420 LEU A O 1
ATOM 3355 N N . GLN A 1 421 ? 18.103 7.783 -15.016 1.00 91.06 421 GLN A N 1
ATOM 3356 C CA . GLN A 1 421 ? 17.741 6.778 -16.007 1.00 91.06 421 GLN A CA 1
ATOM 3357 C C . GLN A 1 421 ? 18.800 6.580 -17.106 1.00 91.06 421 GLN A C 1
ATOM 3359 O O . GLN A 1 421 ? 19.133 5.421 -17.362 1.00 91.06 421 GLN A O 1
ATOM 3364 N N . PRO A 1 422 ? 19.415 7.623 -17.708 1.00 92.94 422 PRO A N 1
ATOM 3365 C CA . PRO A 1 422 ? 20.479 7.417 -18.694 1.00 92.94 422 PRO A CA 1
ATOM 3366 C C . PRO A 1 422 ? 21.683 6.660 -18.120 1.00 92.94 422 PRO A C 1
ATOM 3368 O O . PRO A 1 422 ? 22.192 5.737 -18.753 1.00 92.94 422 PRO A O 1
ATOM 3371 N N . ALA A 1 423 ? 22.104 7.000 -16.897 1.00 94.38 423 ALA A N 1
ATOM 3372 C CA . ALA A 1 423 ? 23.216 6.331 -16.225 1.00 94.38 423 ALA A CA 1
ATOM 3373 C C . ALA A 1 423 ? 22.880 4.869 -15.893 1.00 94.38 423 ALA A C 1
ATOM 3375 O O . ALA A 1 423 ? 23.701 3.977 -16.093 1.00 94.38 423 ALA A O 1
ATOM 3376 N N . LEU A 1 424 ? 21.652 4.607 -15.442 1.00 95.25 424 LEU A N 1
ATOM 3377 C CA . LEU A 1 424 ? 21.176 3.257 -15.147 1.00 95.25 424 LEU A CA 1
ATOM 3378 C C . LEU A 1 424 ? 21.056 2.384 -16.407 1.00 95.25 424 LEU A C 1
ATOM 3380 O O . LEU A 1 424 ? 21.367 1.193 -16.362 1.00 95.25 424 LEU A O 1
ATOM 3384 N N . ARG A 1 425 ? 20.664 2.960 -17.551 1.00 95.00 425 ARG A N 1
ATOM 3385 C CA . ARG A 1 425 ? 20.652 2.254 -18.843 1.00 95.00 425 ARG A CA 1
ATOM 3386 C C . ARG A 1 425 ? 22.059 1.873 -19.287 1.00 95.00 425 ARG A C 1
ATOM 3388 O O . ARG A 1 425 ? 22.258 0.728 -19.676 1.00 95.00 425 ARG A O 1
ATOM 3395 N N . LEU A 1 426 ? 23.024 2.789 -19.179 1.00 95.44 426 LEU A N 1
ATOM 3396 C CA . LEU A 1 426 ? 24.430 2.489 -19.478 1.00 95.44 426 LEU A CA 1
ATOM 3397 C C . LEU A 1 426 ? 24.960 1.362 -18.588 1.00 95.44 426 LEU A C 1
ATOM 3399 O O . LEU A 1 426 ? 25.487 0.381 -19.098 1.00 95.44 426 LEU A O 1
ATOM 3403 N N . LEU A 1 427 ? 24.709 1.437 -17.279 1.00 96.12 427 LEU A N 1
ATOM 3404 C CA . LEU A 1 427 ? 25.098 0.379 -16.346 1.00 96.12 427 LEU A CA 1
ATOM 3405 C C . LEU A 1 427 ? 24.451 -0.969 -16.699 1.00 96.12 427 LEU A C 1
ATOM 3407 O O . LEU A 1 427 ? 25.072 -2.018 -16.561 1.00 96.12 427 LEU A O 1
ATOM 3411 N N . THR A 1 428 ? 23.204 -0.955 -17.173 1.00 95.69 428 THR A N 1
ATOM 3412 C CA . THR A 1 428 ? 22.506 -2.170 -17.615 1.00 95.69 428 THR A CA 1
ATOM 3413 C C . THR A 1 428 ? 23.165 -2.776 -18.857 1.00 95.69 428 THR A C 1
ATOM 3415 O O . THR A 1 428 ? 23.323 -3.991 -18.918 1.00 95.69 428 THR A O 1
ATOM 3418 N N . VAL A 1 429 ? 23.589 -1.951 -19.820 1.00 96.75 429 VAL A N 1
ATOM 3419 C CA . VAL A 1 429 ? 24.348 -2.402 -20.999 1.00 96.75 429 VAL A CA 1
ATOM 3420 C C . VAL A 1 429 ? 25.673 -3.036 -20.576 1.00 96.75 429 VAL A C 1
ATOM 3422 O O . VAL A 1 429 ? 25.939 -4.177 -20.948 1.00 96.75 429 VAL A O 1
ATOM 3425 N N . GLU A 1 430 ? 26.452 -2.347 -19.736 1.00 96.31 430 GLU A N 1
ATOM 3426 C CA . GLU A 1 430 ? 27.731 -2.851 -19.212 1.00 96.31 430 GLU A CA 1
ATOM 3427 C C . GLU A 1 430 ? 27.553 -4.175 -18.454 1.00 96.31 430 GLU A C 1
ATOM 3429 O O . GLU A 1 430 ? 28.374 -5.085 -18.557 1.00 96.31 430 GLU A O 1
ATOM 3434 N N . ALA A 1 431 ? 26.453 -4.322 -17.713 1.00 96.06 431 ALA A N 1
ATOM 3435 C CA . ALA A 1 431 ? 26.147 -5.547 -16.990 1.00 96.06 431 ALA A CA 1
ATOM 3436 C C . ALA A 1 431 ? 25.840 -6.736 -17.915 1.00 96.06 431 ALA A C 1
ATOM 3438 O O . ALA A 1 431 ? 26.238 -7.862 -17.597 1.00 96.06 431 ALA A O 1
ATOM 3439 N N . ILE A 1 432 ? 25.153 -6.497 -19.038 1.00 96.19 432 ILE A N 1
ATOM 3440 C CA . ILE A 1 432 ? 24.884 -7.524 -20.056 1.00 96.19 432 ILE A CA 1
ATOM 3441 C C . ILE A 1 432 ? 26.178 -7.887 -20.790 1.00 96.19 432 ILE A C 1
ATOM 3443 O O . ILE A 1 432 ? 26.451 -9.068 -20.987 1.00 96.19 432 ILE A O 1
ATOM 3447 N N . GLU A 1 433 ? 26.999 -6.901 -21.155 1.00 96.94 433 GLU A N 1
ATOM 3448 C CA . GLU A 1 433 ? 28.293 -7.119 -21.816 1.00 96.94 433 GLU A CA 1
ATOM 3449 C C . GLU A 1 433 ? 29.257 -7.926 -20.933 1.00 96.94 433 GLU A C 1
ATOM 3451 O O . GLU A 1 433 ? 29.849 -8.916 -21.377 1.00 96.94 433 GLU A O 1
ATOM 3456 N N . LEU A 1 434 ? 29.356 -7.565 -19.648 1.00 96.69 434 LEU A N 1
ATOM 3457 C CA . LEU A 1 434 ? 30.154 -8.297 -18.666 1.00 96.69 434 LEU A CA 1
ATOM 3458 C C . LEU A 1 434 ? 29.677 -9.748 -18.533 1.00 96.69 434 LEU A C 1
ATOM 3460 O O . LEU A 1 434 ? 30.495 -10.669 -18.485 1.00 96.69 434 LEU A O 1
ATOM 3464 N N . PHE A 1 435 ? 28.360 -9.964 -18.494 1.00 96.56 435 PHE A N 1
ATOM 3465 C CA . PHE A 1 435 ? 27.778 -11.301 -18.452 1.00 96.56 435 PHE A CA 1
ATOM 3466 C C . PHE A 1 435 ? 28.080 -12.102 -19.721 1.00 96.56 435 PHE A C 1
ATOM 3468 O O . PHE A 1 435 ? 28.530 -13.241 -19.618 1.00 96.56 435 PHE A O 1
ATOM 3475 N N . ALA A 1 436 ? 27.891 -11.513 -20.903 1.00 95.94 436 ALA A N 1
ATOM 3476 C CA . ALA A 1 436 ? 28.165 -12.159 -22.182 1.00 95.94 436 ALA A CA 1
ATOM 3477 C C . ALA A 1 436 ? 29.641 -12.560 -22.308 1.00 95.94 436 ALA A C 1
ATOM 3479 O O . ALA A 1 436 ? 29.945 -13.682 -22.710 1.00 95.94 436 ALA A O 1
ATOM 3480 N N . THR A 1 437 ? 30.551 -11.683 -21.878 1.00 96.62 437 THR A N 1
ATOM 3481 C CA . THR A 1 437 ? 31.987 -11.972 -21.806 1.00 96.62 437 THR A CA 1
ATOM 3482 C C . THR A 1 437 ? 32.273 -13.138 -20.862 1.00 96.62 437 THR A C 1
ATOM 3484 O O . THR A 1 437 ? 32.959 -14.086 -21.244 1.00 96.62 437 THR A O 1
ATOM 3487 N N . ALA A 1 438 ? 31.721 -13.105 -19.644 1.00 96.44 438 ALA A N 1
ATOM 3488 C CA . ALA A 1 438 ? 31.926 -14.151 -18.642 1.00 96.44 438 ALA A CA 1
ATOM 3489 C C . ALA A 1 438 ? 31.327 -15.508 -19.056 1.00 96.44 438 ALA A C 1
ATOM 3491 O O . ALA A 1 438 ? 31.868 -16.554 -18.708 1.00 96.44 438 ALA A O 1
ATOM 3492 N N . ALA A 1 439 ? 30.224 -15.495 -19.805 1.00 95.00 439 ALA A N 1
ATOM 3493 C CA . ALA A 1 439 ? 29.553 -16.680 -20.327 1.00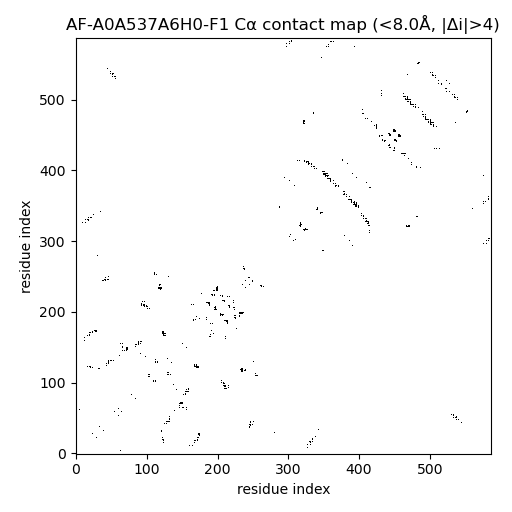 95.00 439 ALA A CA 1
ATOM 3494 C C . ALA A 1 439 ? 30.092 -17.137 -21.698 1.00 95.00 439 ALA A C 1
ATOM 3496 O O . ALA A 1 439 ? 29.570 -18.097 -22.262 1.00 95.00 439 ALA A O 1
ATOM 3497 N N . HIS A 1 440 ? 31.127 -16.474 -22.233 1.00 95.38 440 HIS A N 1
ATOM 3498 C CA . HIS A 1 440 ? 31.705 -16.736 -23.556 1.00 95.38 440 HIS A CA 1
ATOM 3499 C C . HIS A 1 440 ? 30.684 -16.690 -24.709 1.00 95.38 440 HIS A C 1
ATOM 3501 O O . HIS A 1 440 ? 30.785 -17.444 -25.678 1.00 95.38 440 HIS A O 1
ATOM 3507 N N . LEU A 1 441 ? 29.699 -15.795 -24.614 1.00 94.62 441 LEU A N 1
ATOM 3508 C CA . LEU A 1 441 ? 28.705 -15.572 -25.658 1.00 94.62 441 LEU A CA 1
ATOM 3509 C C . LEU A 1 441 ? 29.249 -14.583 -26.703 1.00 94.62 441 LEU A C 1
ATOM 3511 O O . LEU A 1 441 ? 29.825 -13.555 -26.326 1.00 94.62 441 LEU A O 1
ATOM 3515 N N . PRO A 1 442 ? 29.070 -14.845 -28.012 1.00 95.12 442 PRO A N 1
ATOM 3516 C CA . PRO A 1 442 ? 29.454 -13.896 -29.051 1.00 95.12 442 PRO A CA 1
ATOM 3517 C C . PRO A 1 442 ? 28.596 -12.638 -28.923 1.00 95.12 442 PRO A C 1
ATOM 3519 O O . PRO A 1 442 ? 27.369 -12.735 -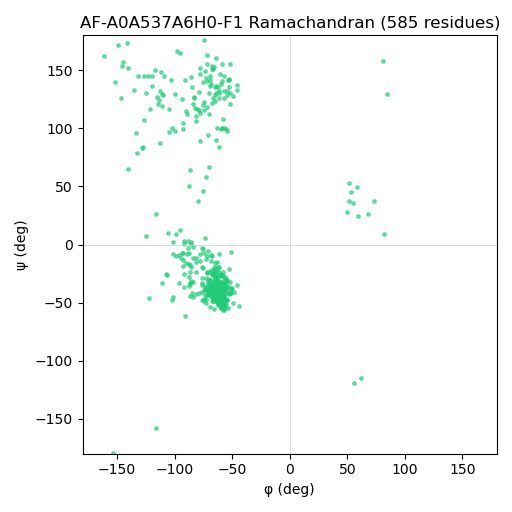28.962 1.00 95.12 442 PRO A O 1
ATOM 3522 N N . HIS A 1 443 ? 29.222 -11.472 -28.766 1.00 96.81 443 HIS A N 1
ATOM 3523 C CA . HIS A 1 443 ? 28.492 -10.233 -28.522 1.00 96.81 443 HIS A CA 1
ATOM 3524 C C . HIS A 1 443 ? 29.130 -9.001 -29.164 1.00 96.81 443 HIS A C 1
ATOM 3526 O O . HIS A 1 443 ? 30.330 -8.971 -29.437 1.00 96.81 443 HIS A O 1
ATOM 3532 N N . SER A 1 444 ? 28.308 -7.978 -29.380 1.00 96.88 444 SER A N 1
ATOM 3533 C CA . SER A 1 444 ? 28.736 -6.618 -29.708 1.00 96.88 444 SER A CA 1
ATOM 3534 C C . SER A 1 444 ? 27.781 -5.602 -29.081 1.00 96.88 444 SER A C 1
ATOM 3536 O O . SER A 1 444 ? 26.615 -5.907 -28.818 1.00 96.88 444 SER A O 1
ATOM 3538 N N . VAL A 1 445 ? 28.274 -4.393 -28.818 1.00 96.56 445 VAL A N 1
ATOM 3539 C CA . VAL A 1 445 ? 27.511 -3.321 -28.167 1.00 96.56 445 VAL A CA 1
ATOM 3540 C C . VAL A 1 445 ? 27.530 -2.075 -29.043 1.00 96.56 445 VAL A C 1
ATOM 3542 O O . VAL A 1 445 ? 28.588 -1.620 -29.470 1.00 96.56 445 VAL A O 1
ATOM 3545 N N . GLU A 1 446 ? 26.353 -1.502 -29.282 1.00 94.44 446 GLU A N 1
ATOM 3546 C CA . GLU A 1 446 ? 26.168 -0.258 -30.027 1.00 94.44 446 GLU A CA 1
ATOM 3547 C C . GLU A 1 446 ? 25.205 0.665 -29.265 1.00 94.44 446 GLU A C 1
ATOM 3549 O O . GLU A 1 446 ? 23.978 0.559 -29.359 1.00 94.44 446 GLU A O 1
ATOM 3554 N N . GLY A 1 447 ? 25.753 1.590 -28.472 1.00 92.94 447 GLY A N 1
ATOM 3555 C CA . GLY A 1 447 ? 24.955 2.500 -27.645 1.00 92.94 447 GLY A CA 1
ATOM 3556 C C . GLY A 1 447 ? 24.120 1.747 -26.603 1.00 92.94 447 GLY A C 1
ATOM 3557 O O . GLY A 1 447 ? 24.670 1.124 -25.704 1.00 92.94 447 GLY A O 1
ATOM 3558 N N . PHE A 1 448 ? 22.787 1.804 -26.718 1.00 93.31 448 PHE A N 1
ATOM 3559 C CA . PHE A 1 448 ? 21.854 1.069 -25.843 1.00 93.31 448 PHE A CA 1
ATOM 3560 C C . PHE A 1 448 ? 21.397 -0.280 -26.415 1.00 93.31 448 PHE A C 1
ATOM 3562 O O . PHE A 1 448 ? 20.423 -0.861 -25.930 1.00 93.31 448 PHE A O 1
ATOM 3569 N N . VAL A 1 449 ? 22.055 -0.756 -27.470 1.00 93.38 449 VAL A N 1
ATOM 3570 C CA . VAL A 1 449 ? 21.744 -2.025 -28.123 1.00 93.38 449 VAL A CA 1
ATOM 3571 C C . VAL A 1 449 ? 22.871 -3.013 -27.857 1.00 93.38 449 VAL A C 1
ATOM 3573 O O . VAL A 1 449 ? 24.037 -2.703 -28.086 1.00 93.38 449 VAL A O 1
ATOM 3576 N N . VAL A 1 450 ? 22.512 -4.208 -27.395 1.00 94.25 450 VAL A N 1
ATOM 3577 C CA . VAL A 1 450 ? 23.433 -5.329 -27.204 1.00 94.25 450 VAL A CA 1
ATOM 3578 C C . VAL A 1 450 ? 23.033 -6.451 -28.150 1.00 94.25 450 VAL A C 1
ATOM 3580 O O . VAL A 1 450 ? 21.880 -6.884 -28.161 1.00 94.25 450 VAL A O 1
ATOM 3583 N N . PHE A 1 451 ? 23.980 -6.929 -28.945 1.00 94.69 451 PHE A N 1
ATOM 3584 C CA . PHE A 1 451 ? 23.812 -8.097 -29.796 1.00 94.69 451 PHE A CA 1
ATOM 3585 C C . PHE A 1 451 ? 24.438 -9.302 -29.108 1.00 94.69 451 PHE A C 1
ATOM 3587 O O . PHE A 1 451 ? 25.585 -9.220 -28.682 1.00 94.69 451 PHE A O 1
ATOM 3594 N N . ILE A 1 452 ? 23.699 -10.409 -29.009 1.00 93.81 452 ILE A N 1
ATOM 3595 C CA . ILE A 1 452 ? 24.198 -11.698 -28.513 1.00 93.81 452 ILE A CA 1
ATOM 3596 C C . ILE A 1 452 ? 23.880 -12.752 -29.575 1.00 93.81 452 ILE A C 1
ATOM 3598 O O . ILE A 1 452 ? 22.718 -13.108 -29.782 1.00 93.81 452 ILE A O 1
ATOM 3602 N N . GLY A 1 453 ? 24.900 -13.226 -30.290 1.00 90.56 453 GLY A N 1
ATOM 3603 C CA . GLY A 1 453 ? 24.722 -14.048 -31.488 1.00 90.56 453 GLY A CA 1
ATOM 3604 C C . GLY A 1 453 ? 23.845 -13.347 -32.531 1.00 90.56 453 GLY A C 1
ATOM 3605 O O . GLY A 1 453 ? 24.195 -12.274 -33.013 1.00 90.56 453 GLY A O 1
ATOM 3606 N N . ALA A 1 454 ? 22.705 -13.950 -32.875 1.00 88.12 454 ALA A N 1
ATOM 3607 C CA . ALA A 1 454 ? 21.731 -13.375 -33.810 1.00 88.12 454 ALA A CA 1
ATOM 3608 C C . ALA A 1 454 ? 20.664 -12.492 -33.129 1.00 88.12 454 ALA A C 1
ATOM 3610 O O . ALA A 1 454 ? 19.862 -11.853 -33.812 1.00 88.12 454 ALA A O 1
ATOM 3611 N N . HIS A 1 455 ? 20.624 -12.462 -31.796 1.00 90.69 455 HIS A N 1
ATOM 3612 C CA . HIS A 1 455 ? 19.592 -11.761 -31.039 1.00 90.69 455 HIS A CA 1
ATOM 3613 C C . HIS A 1 455 ? 19.997 -10.322 -30.734 1.00 90.69 455 HIS A C 1
ATOM 3615 O O . HIS A 1 455 ? 21.148 -10.031 -30.407 1.00 90.69 455 HIS A O 1
ATOM 3621 N N . ARG A 1 456 ? 19.015 -9.422 -30.800 1.00 91.56 456 ARG A N 1
ATOM 3622 C CA . ARG A 1 456 ? 19.175 -7.990 -30.543 1.00 91.56 456 ARG A CA 1
ATOM 3623 C C . ARG A 1 456 ? 18.389 -7.597 -29.298 1.00 91.56 456 ARG A C 1
ATOM 3625 O O . ARG A 1 456 ? 17.166 -7.718 -29.289 1.00 91.56 456 ARG A O 1
ATOM 3632 N N . TYR A 1 457 ? 19.076 -7.062 -28.297 1.00 90.44 457 TYR A N 1
ATOM 3633 C CA . TYR A 1 457 ? 18.489 -6.551 -27.061 1.00 90.44 457 TYR A CA 1
ATOM 3634 C C . TYR A 1 457 ? 18.603 -5.033 -27.034 1.00 90.44 457 TYR A C 1
ATOM 3636 O O . TYR A 1 457 ? 19.680 -4.482 -27.243 1.00 90.44 457 TYR A O 1
ATOM 3644 N N . ILE A 1 458 ? 17.492 -4.347 -26.783 1.00 90.62 458 ILE A N 1
ATOM 3645 C CA . ILE A 1 458 ? 17.463 -2.889 -26.655 1.00 90.62 458 ILE A CA 1
ATOM 3646 C C . ILE A 1 458 ? 17.173 -2.563 -25.196 1.00 90.62 458 ILE A C 1
ATOM 3648 O O . ILE A 1 458 ? 16.119 -2.925 -24.673 1.00 90.62 458 ILE A O 1
ATOM 3652 N N . VAL A 1 459 ? 18.094 -1.859 -24.539 1.00 90.75 459 VAL A N 1
ATOM 3653 C CA . VAL A 1 459 ? 17.879 -1.365 -23.178 1.00 90.75 459 VAL A CA 1
ATOM 3654 C C . VAL A 1 459 ? 16.995 -0.124 -23.255 1.00 90.75 459 VAL A C 1
ATOM 3656 O O . VAL A 1 459 ? 17.478 1.005 -23.396 1.00 90.75 459 VAL A O 1
ATOM 3659 N N . VAL A 1 460 ? 15.684 -0.363 -23.215 1.00 89.12 460 VAL A N 1
ATOM 3660 C CA . VAL A 1 460 ? 14.640 0.660 -23.078 1.00 89.12 460 VAL A CA 1
ATOM 3661 C C . VAL A 1 460 ? 14.577 1.199 -21.646 1.00 89.12 460 VAL A C 1
ATOM 3663 O O . VAL A 1 460 ? 15.309 0.751 -20.758 1.00 89.12 460 VAL A O 1
ATOM 3666 N N . ASP A 1 461 ? 13.726 2.190 -21.418 1.00 86.06 461 ASP A N 1
ATOM 3667 C CA . ASP A 1 461 ? 13.649 2.918 -20.153 1.00 86.06 461 ASP A CA 1
ATOM 3668 C C . ASP A 1 461 ? 13.174 2.024 -18.996 1.00 86.06 461 ASP A C 1
ATOM 3670 O O . ASP A 1 461 ? 13.726 2.073 -17.895 1.00 86.06 461 ASP A O 1
ATOM 3674 N N . GLU A 1 462 ? 12.269 1.094 -19.277 1.00 81.81 462 GLU A N 1
ATOM 3675 C CA . GLU A 1 462 ? 11.773 0.062 -18.362 1.00 81.81 462 GLU A CA 1
ATOM 3676 C C . GLU A 1 462 ? 12.873 -0.954 -17.978 1.00 81.81 462 GLU A C 1
ATOM 3678 O O . GLU A 1 462 ? 12.886 -1.538 -16.884 1.00 81.81 462 GLU A O 1
ATOM 3683 N N . CYS A 1 463 ? 13.872 -1.126 -18.851 1.00 85.75 463 CYS A N 1
ATOM 3684 C CA . CYS A 1 463 ? 15.027 -1.993 -18.617 1.00 85.75 463 CYS A CA 1
ATOM 3685 C C . CYS A 1 463 ? 16.123 -1.333 -17.765 1.00 85.75 463 CYS A C 1
ATOM 3687 O O . CYS A 1 463 ? 17.003 -2.038 -17.273 1.00 85.75 463 CYS A O 1
ATOM 3689 N N . SER A 1 464 ? 16.054 -0.016 -17.526 1.00 90.88 464 SER A N 1
ATOM 3690 C CA . SER A 1 464 ? 17.050 0.727 -16.733 1.00 90.88 464 SER A CA 1
ATOM 3691 C C . SER A 1 464 ? 17.196 0.216 -15.295 1.00 90.88 464 SER A C 1
ATOM 3693 O O . SER A 1 464 ? 18.241 0.370 -14.674 1.00 90.88 464 SER A O 1
ATOM 3695 N N . GLY A 1 465 ? 16.144 -0.389 -14.742 1.00 89.94 465 GLY A N 1
ATOM 3696 C CA . GLY A 1 465 ? 16.106 -0.803 -13.342 1.00 89.94 465 GLY A CA 1
ATOM 3697 C C . GLY A 1 465 ? 15.744 0.318 -12.369 1.00 89.94 465 GLY A C 1
ATOM 3698 O O . GLY A 1 465 ? 15.803 0.098 -11.158 1.00 89.94 465 GLY A O 1
ATOM 3699 N N . LEU A 1 466 ? 15.327 1.487 -12.873 1.00 92.31 466 LEU A N 1
ATOM 3700 C CA . LEU A 1 466 ? 14.926 2.628 -12.050 1.00 92.31 466 LEU A CA 1
ATOM 3701 C C . LEU A 1 466 ? 13.876 2.239 -10.997 1.00 92.31 466 LEU A C 1
ATOM 3703 O O . LEU A 1 466 ? 14.039 2.604 -9.838 1.00 92.31 466 LEU A O 1
ATOM 3707 N N . ALA A 1 467 ? 12.885 1.414 -11.355 1.00 89.88 467 ALA A N 1
ATOM 3708 C CA . ALA A 1 467 ? 11.848 0.937 -10.434 1.00 89.88 467 ALA A CA 1
ATOM 3709 C C . ALA A 1 467 ? 12.383 0.175 -9.217 1.00 89.88 467 ALA A C 1
ATOM 3711 O O . ALA A 1 467 ? 11.890 0.353 -8.102 1.00 89.88 467 ALA A O 1
ATOM 3712 N N . TYR A 1 468 ? 13.417 -0.649 -9.397 1.00 90.38 468 TYR A N 1
ATOM 3713 C CA . TYR A 1 468 ? 14.039 -1.353 -8.276 1.00 90.38 468 TYR A CA 1
ATOM 3714 C C . TYR A 1 468 ? 14.827 -0.400 -7.395 1.00 90.38 468 TYR A C 1
ATOM 3716 O O . TYR A 1 468 ? 14.751 -0.491 -6.172 1.00 90.38 468 TYR A O 1
ATOM 3724 N N . VAL A 1 469 ? 15.579 0.511 -8.015 1.00 92.69 469 VAL A N 1
ATOM 3725 C CA . VAL A 1 469 ? 16.404 1.488 -7.304 1.00 92.69 469 VAL A CA 1
ATOM 3726 C C . VAL A 1 469 ? 15.525 2.389 -6.446 1.00 92.69 469 VAL A C 1
ATOM 3728 O O . VAL A 1 469 ? 15.786 2.526 -5.252 1.00 92.69 469 VAL A O 1
ATOM 3731 N N . THR A 1 470 ? 14.465 2.963 -7.010 1.00 92.75 470 THR A N 1
ATOM 3732 C CA . THR A 1 470 ? 13.582 3.902 -6.311 1.00 92.75 470 THR A CA 1
ATOM 3733 C C . THR A 1 470 ? 12.802 3.227 -5.182 1.00 92.75 470 THR A C 1
ATOM 3735 O O . THR A 1 470 ? 12.862 3.694 -4.041 1.00 92.75 470 THR A O 1
ATOM 3738 N N . LEU A 1 471 ? 12.163 2.079 -5.439 1.00 90.75 471 LEU A N 1
ATOM 3739 C CA . LEU A 1 471 ? 11.431 1.322 -4.418 1.00 90.75 471 LEU A CA 1
ATOM 3740 C C . LEU A 1 471 ? 12.351 0.842 -3.286 1.00 90.75 471 LEU A C 1
ATOM 3742 O O . LEU A 1 471 ? 12.017 0.999 -2.110 1.00 90.75 471 LEU A O 1
ATOM 3746 N N . ALA A 1 472 ? 13.518 0.277 -3.604 1.00 91.06 472 ALA A N 1
ATOM 3747 C CA . ALA A 1 472 ? 14.441 -0.212 -2.584 1.00 91.06 472 ALA A CA 1
ATOM 3748 C C . ALA A 1 472 ? 15.080 0.930 -1.784 1.00 91.06 472 ALA A C 1
ATOM 3750 O O . ALA A 1 472 ? 15.266 0.791 -0.573 1.00 91.06 472 ALA A O 1
ATOM 3751 N N . THR A 1 473 ? 15.346 2.078 -2.418 1.00 93.62 473 THR A N 1
ATOM 3752 C CA . THR A 1 473 ? 15.775 3.307 -1.728 1.00 93.62 473 THR A CA 1
ATOM 3753 C C . THR A 1 473 ? 14.703 3.784 -0.756 1.00 93.62 473 THR A C 1
ATOM 3755 O O . THR A 1 473 ? 15.009 4.049 0.407 1.00 93.62 473 THR A O 1
ATOM 3758 N N . PHE A 1 474 ? 13.444 3.847 -1.203 1.00 93.62 474 PHE A N 1
ATOM 3759 C CA . PHE A 1 474 ? 12.306 4.221 -0.367 1.00 93.62 474 PHE A CA 1
ATOM 3760 C C . PHE A 1 474 ? 12.185 3.299 0.850 1.00 93.62 474 PHE A C 1
ATOM 3762 O O . PHE A 1 474 ? 12.206 3.774 1.985 1.00 93.62 474 PHE A O 1
ATOM 3769 N N . LEU A 1 475 ? 12.154 1.979 0.641 1.00 90.06 475 LEU A N 1
ATOM 3770 C CA . LEU A 1 475 ? 12.072 1.012 1.737 1.00 90.06 475 LEU A CA 1
ATOM 3771 C C . LEU A 1 475 ? 13.278 1.125 2.680 1.00 90.06 475 LEU A C 1
ATOM 3773 O O . LEU A 1 475 ? 13.095 1.198 3.896 1.00 90.06 475 LEU A O 1
ATOM 3777 N N . GLY A 1 476 ? 14.499 1.199 2.142 1.00 91.31 476 GLY A N 1
ATOM 3778 C CA . GLY A 1 476 ? 15.724 1.382 2.923 1.00 91.31 476 GLY A CA 1
ATOM 3779 C C . GLY A 1 476 ? 15.686 2.641 3.792 1.00 91.31 476 GLY A C 1
ATOM 3780 O O . GLY A 1 476 ? 16.047 2.591 4.968 1.00 91.31 476 GLY A O 1
ATOM 3781 N N . TYR A 1 477 ? 15.160 3.748 3.264 1.00 94.12 477 TYR A N 1
ATOM 3782 C CA . TYR A 1 477 ? 14.976 4.990 4.011 1.00 94.12 477 TYR A CA 1
ATOM 3783 C C . TYR A 1 477 ? 13.932 4.843 5.127 1.00 94.12 477 TYR A C 1
ATOM 3785 O O . TYR A 1 477 ? 14.193 5.204 6.276 1.00 94.12 477 TYR A O 1
ATOM 3793 N N . CYS A 1 478 ? 12.764 4.267 4.827 1.00 89.81 478 CYS A N 1
ATOM 3794 C CA . CYS A 1 478 ? 11.686 4.070 5.798 1.00 89.81 478 CYS A CA 1
ATOM 3795 C C . CYS A 1 478 ? 12.110 3.165 6.957 1.00 89.81 478 CYS A C 1
ATOM 3797 O O . CYS A 1 478 ? 11.894 3.503 8.122 1.00 89.81 478 CYS A O 1
ATOM 3799 N N . PHE A 1 479 ? 12.765 2.041 6.663 1.00 85.12 479 PHE A N 1
ATOM 3800 C CA . PHE A 1 479 ? 13.321 1.182 7.706 1.00 85.12 479 PHE A CA 1
ATOM 3801 C C . PHE A 1 479 ? 14.477 1.850 8.443 1.00 85.12 479 PHE A C 1
ATOM 3803 O O . PHE A 1 479 ? 14.614 1.660 9.651 1.00 85.12 479 PHE A O 1
ATOM 3810 N N . GLY A 1 480 ? 15.262 2.681 7.758 1.00 88.50 480 GLY A N 1
ATOM 3811 C CA . GLY A 1 480 ? 16.314 3.480 8.374 1.00 88.50 480 GLY A CA 1
ATOM 3812 C C . GLY A 1 480 ? 15.743 4.370 9.468 1.00 88.50 480 GLY A C 1
ATOM 3813 O O . GLY A 1 480 ? 16.249 4.348 10.585 1.00 88.50 480 GLY A O 1
ATOM 3814 N N . LEU A 1 481 ? 14.646 5.075 9.181 1.00 87.31 481 LEU A N 1
ATOM 3815 C CA . LEU A 1 481 ? 13.938 5.913 10.153 1.00 87.31 481 LEU A CA 1
ATOM 3816 C C . LEU A 1 481 ? 13.304 5.121 11.305 1.00 87.31 481 LEU A C 1
ATOM 3818 O O . LEU A 1 481 ? 13.150 5.651 12.403 1.00 87.31 481 LEU A O 1
ATOM 3822 N N . LEU A 1 482 ? 12.935 3.857 11.083 1.00 80.62 482 LEU A N 1
ATOM 3823 C CA . LEU A 1 482 ? 12.411 2.990 12.144 1.00 80.62 482 LEU A CA 1
ATOM 3824 C C . LEU A 1 482 ? 13.505 2.462 13.073 1.00 80.62 482 LEU A C 1
ATOM 3826 O O . LEU A 1 482 ? 13.244 2.239 14.257 1.00 80.62 482 LEU A O 1
ATOM 3830 N N . LEU A 1 483 ? 14.705 2.228 12.539 1.00 79.31 483 LEU A N 1
ATOM 3831 C CA . LEU A 1 483 ? 15.804 1.583 13.254 1.00 79.31 483 LEU A CA 1
ATOM 3832 C C . LEU A 1 483 ? 16.793 2.578 13.866 1.00 79.31 483 LEU A C 1
ATOM 3834 O O . LEU A 1 483 ? 17.357 2.290 14.923 1.00 79.31 483 LEU A O 1
ATOM 3838 N N . TYR A 1 484 ? 17.013 3.724 13.222 1.00 84.00 484 TYR A N 1
ATOM 3839 C CA . TYR A 1 484 ? 18.121 4.621 13.527 1.00 84.00 484 TYR A CA 1
ATOM 3840 C C . TYR A 1 484 ? 17.689 6.077 13.669 1.00 84.00 484 TYR A C 1
ATOM 3842 O O . TYR A 1 484 ? 16.842 6.577 12.935 1.00 84.00 484 TYR A O 1
ATOM 3850 N N . ARG A 1 485 ? 18.356 6.795 14.579 1.00 79.75 485 ARG A N 1
ATOM 3851 C CA . ARG A 1 485 ? 18.212 8.259 14.712 1.00 79.75 485 ARG A CA 1
ATOM 3852 C C . ARG A 1 485 ? 19.226 9.038 13.882 1.00 79.75 485 ARG A C 1
ATOM 3854 O O . ARG A 1 485 ? 18.991 10.193 13.542 1.00 79.75 485 ARG A O 1
ATOM 3861 N N . SER A 1 486 ? 20.374 8.426 13.593 1.00 86.75 486 SER A N 1
ATOM 3862 C CA . SER A 1 486 ? 21.435 9.071 12.823 1.00 86.75 486 SER A CA 1
ATOM 3863 C C . SER A 1 486 ? 21.073 9.128 11.345 1.00 86.75 486 SER A C 1
ATOM 3865 O O . SER A 1 486 ? 20.960 8.085 10.700 1.00 86.75 486 SER A O 1
ATOM 3867 N N . LEU A 1 487 ? 21.000 10.337 10.787 1.00 88.50 487 LEU A N 1
ATOM 3868 C CA . LEU A 1 487 ? 20.762 10.551 9.359 1.00 88.50 487 LEU A CA 1
ATOM 3869 C C . LEU A 1 487 ? 21.779 9.835 8.468 1.00 88.50 487 LEU A C 1
ATOM 3871 O O . LEU A 1 487 ? 21.411 9.350 7.405 1.00 88.50 487 LEU A O 1
ATOM 3875 N N . SER A 1 488 ? 23.029 9.694 8.914 1.00 90.56 488 SER A N 1
ATOM 3876 C CA . SER A 1 488 ? 24.045 8.948 8.167 1.00 90.56 488 SER A CA 1
ATOM 3877 C C . SER A 1 488 ? 23.717 7.458 8.052 1.00 90.56 488 SER A C 1
ATOM 3879 O O . SER A 1 488 ? 23.915 6.874 6.993 1.00 90.56 488 SER A O 1
ATOM 3881 N N . LYS A 1 489 ? 23.166 6.843 9.108 1.00 91.56 489 LYS A N 1
ATOM 3882 C CA . LYS A 1 489 ? 22.744 5.434 9.085 1.00 91.56 489 LYS A CA 1
ATOM 3883 C C . LYS A 1 489 ? 21.490 5.247 8.230 1.00 91.56 489 LYS A C 1
ATOM 3885 O O . LYS A 1 489 ? 21.397 4.267 7.500 1.00 91.56 489 LYS A O 1
ATOM 3890 N N . VAL A 1 490 ? 20.552 6.195 8.299 1.00 92.25 490 VAL A N 1
ATOM 3891 C CA . VAL A 1 490 ? 19.350 6.208 7.446 1.00 92.25 490 VAL A CA 1
ATOM 3892 C C . VAL A 1 490 ? 19.751 6.311 5.974 1.00 92.25 490 VAL A C 1
ATOM 3894 O O . VAL A 1 490 ? 19.324 5.493 5.165 1.00 92.25 490 VAL A O 1
ATOM 3897 N N . ALA A 1 491 ? 20.631 7.260 5.642 1.00 94.19 491 ALA A N 1
ATOM 3898 C CA . ALA A 1 491 ? 21.159 7.433 4.295 1.00 94.19 491 ALA A CA 1
ATOM 3899 C C . ALA A 1 491 ? 21.936 6.196 3.825 1.00 94.19 491 ALA A C 1
ATOM 3901 O O . ALA A 1 491 ? 21.732 5.749 2.703 1.00 94.19 491 ALA A O 1
ATOM 3902 N N . ALA A 1 492 ? 22.764 5.591 4.683 1.00 93.94 492 ALA A N 1
ATOM 3903 C CA . ALA A 1 492 ? 23.478 4.359 4.354 1.00 93.94 492 ALA A CA 1
ATOM 3904 C C . ALA A 1 492 ? 22.521 3.204 4.021 1.00 93.94 492 ALA A C 1
ATOM 3906 O O . ALA A 1 492 ? 22.769 2.464 3.074 1.00 93.94 492 ALA A O 1
ATOM 3907 N N . LEU A 1 493 ? 21.411 3.064 4.753 1.00 92.62 493 LEU A N 1
ATOM 3908 C CA . LEU A 1 493 ? 20.427 2.018 4.477 1.00 92.62 493 LEU A CA 1
ATOM 3909 C C . LEU A 1 493 ? 19.617 2.297 3.202 1.00 92.62 493 LEU A C 1
ATOM 3911 O O . LEU A 1 493 ? 19.328 1.367 2.454 1.00 92.62 493 LEU A O 1
ATOM 3915 N N . ALA A 1 494 ? 19.301 3.563 2.920 1.00 94.75 494 ALA A N 1
ATOM 3916 C CA . ALA A 1 494 ? 18.685 3.973 1.660 1.00 94.75 494 ALA A CA 1
ATOM 3917 C C . ALA A 1 494 ? 19.613 3.706 0.459 1.00 94.75 494 ALA A C 1
ATOM 3919 O O . ALA A 1 494 ? 19.181 3.116 -0.527 1.00 94.75 494 ALA A O 1
ATOM 3920 N N . LEU A 1 495 ? 20.902 4.051 0.570 1.00 95.38 495 LEU A N 1
ATOM 3921 C CA . LEU A 1 495 ? 21.924 3.768 -0.447 1.00 95.38 495 LEU A CA 1
ATOM 3922 C C . LEU A 1 495 ? 22.154 2.265 -0.634 1.00 95.38 495 LEU A C 1
ATOM 3924 O O . LEU A 1 495 ? 22.313 1.802 -1.759 1.00 95.38 495 LEU A O 1
ATOM 3928 N N . PHE A 1 496 ? 22.133 1.488 0.451 1.00 94.00 496 PHE A N 1
ATOM 3929 C CA . PHE A 1 496 ? 22.181 0.031 0.367 1.00 94.00 496 PHE A CA 1
ATOM 3930 C C . PHE A 1 496 ? 20.960 -0.531 -0.376 1.00 94.00 496 PHE A C 1
ATOM 3932 O O . PHE A 1 496 ? 21.109 -1.422 -1.209 1.00 94.00 496 PHE A O 1
ATOM 3939 N N . GLY A 1 497 ? 19.769 0.022 -0.124 1.00 93.25 497 GLY A N 1
ATOM 3940 C CA . GLY A 1 497 ? 18.565 -0.272 -0.898 1.00 93.25 497 GLY A CA 1
ATOM 3941 C C . GLY A 1 497 ? 18.752 0.029 -2.387 1.00 93.25 497 GLY A C 1
ATOM 3942 O O . GLY A 1 497 ? 18.539 -0.856 -3.210 1.00 93.25 497 GLY A O 1
ATOM 3943 N N . ALA A 1 498 ? 19.233 1.228 -2.731 1.00 93.94 498 ALA A N 1
ATOM 3944 C CA . ALA A 1 498 ? 19.538 1.621 -4.110 1.00 93.94 498 ALA A CA 1
ATOM 3945 C C . ALA A 1 498 ? 20.496 0.634 -4.799 1.00 93.94 498 ALA A C 1
ATOM 3947 O O . ALA A 1 498 ? 20.221 0.166 -5.903 1.00 93.94 498 ALA A O 1
ATOM 3948 N N . PHE A 1 499 ? 21.588 0.270 -4.118 1.00 94.62 499 PHE A N 1
ATOM 3949 C CA . PHE A 1 499 ? 22.562 -0.714 -4.592 1.00 94.62 499 PHE A CA 1
ATOM 3950 C C . PHE A 1 499 ? 21.918 -2.079 -4.848 1.00 94.62 499 PHE A C 1
ATOM 3952 O O . PHE A 1 499 ? 22.116 -2.668 -5.909 1.00 94.62 499 PHE A O 1
ATOM 3959 N N . LEU A 1 500 ? 21.107 -2.569 -3.908 1.00 92.88 500 LEU A N 1
ATOM 3960 C CA . LEU A 1 500 ? 20.393 -3.830 -4.079 1.00 92.88 500 LEU A CA 1
ATOM 3961 C C . LEU A 1 500 ? 19.419 -3.757 -5.270 1.00 92.88 500 LEU A C 1
ATOM 3963 O O . LEU A 1 500 ? 19.275 -4.733 -6.000 1.00 92.88 500 LEU A O 1
ATOM 3967 N N . GLY A 1 501 ? 18.823 -2.583 -5.510 1.00 92.62 501 GLY A N 1
ATOM 3968 C CA . GLY A 1 501 ? 18.002 -2.283 -6.683 1.00 92.62 501 GLY A CA 1
ATOM 3969 C C . GLY A 1 501 ? 18.747 -2.500 -7.995 1.00 92.62 501 GLY A C 1
ATOM 3970 O O . GLY A 1 501 ? 18.265 -3.216 -8.873 1.00 92.62 501 GLY A O 1
ATOM 3971 N N . VAL A 1 502 ? 19.958 -1.947 -8.087 1.00 94.00 502 VAL A N 1
ATOM 3972 C CA . VAL A 1 502 ? 20.852 -2.144 -9.235 1.00 94.00 502 VAL A CA 1
ATOM 3973 C C . VAL A 1 502 ? 21.191 -3.623 -9.416 1.00 94.00 502 VAL A C 1
ATOM 3975 O O . VAL A 1 502 ? 21.009 -4.160 -10.507 1.00 94.00 502 VAL A O 1
ATOM 3978 N N . VAL A 1 503 ? 21.621 -4.310 -8.352 1.00 92.31 503 VAL A N 1
ATOM 3979 C CA . VAL A 1 503 ? 21.983 -5.739 -8.404 1.00 92.31 503 VAL A CA 1
ATOM 3980 C C . VAL A 1 503 ? 20.815 -6.596 -8.894 1.00 92.31 503 VAL A C 1
ATOM 3982 O O . VAL A 1 503 ? 21.002 -7.484 -9.725 1.00 92.31 503 VAL A O 1
ATOM 3985 N N . CYS A 1 504 ? 19.598 -6.323 -8.426 1.00 90.75 504 CYS A N 1
ATOM 3986 C CA . CYS A 1 504 ? 18.416 -7.055 -8.863 1.00 90.75 504 CYS A CA 1
ATOM 3987 C C . CYS A 1 504 ? 18.076 -6.802 -10.334 1.00 90.75 504 CYS A C 1
ATOM 3989 O O . CYS A 1 504 ? 17.710 -7.752 -11.026 1.00 90.75 504 CYS A O 1
ATOM 3991 N N . ASN A 1 505 ? 18.253 -5.576 -10.839 1.00 92.12 505 ASN A N 1
ATOM 3992 C CA . ASN A 1 505 ? 18.103 -5.318 -12.271 1.00 92.12 505 ASN A CA 1
ATOM 3993 C C . ASN A 1 505 ? 19.147 -6.079 -13.098 1.00 92.12 505 ASN A C 1
ATOM 3995 O O . ASN A 1 505 ? 18.790 -6.711 -14.087 1.00 92.12 505 ASN A O 1
ATOM 3999 N N . VAL A 1 506 ? 20.410 -6.082 -12.661 1.00 92.69 506 VAL A N 1
ATOM 4000 C CA . VAL A 1 506 ? 21.496 -6.836 -13.309 1.00 92.69 506 VAL A CA 1
ATOM 4001 C C . VAL A 1 506 ? 21.156 -8.326 -13.390 1.00 92.69 506 VAL A C 1
ATOM 4003 O O . VAL A 1 506 ? 21.256 -8.934 -14.454 1.00 92.69 506 VAL A O 1
ATOM 4006 N N . MET A 1 507 ? 20.686 -8.915 -12.287 1.00 90.81 507 MET A N 1
ATOM 4007 C CA . MET A 1 507 ? 20.236 -10.309 -12.273 1.00 90.81 507 MET A CA 1
ATOM 4008 C C . MET A 1 507 ? 19.063 -10.547 -13.231 1.00 90.81 507 MET A C 1
ATOM 4010 O O . MET A 1 507 ? 19.067 -11.542 -13.952 1.00 90.81 507 MET A O 1
ATOM 4014 N N . ARG A 1 508 ? 18.082 -9.635 -13.268 1.00 90.75 508 ARG A N 1
ATOM 4015 C CA . ARG A 1 508 ? 16.918 -9.712 -14.163 1.00 90.75 508 ARG A CA 1
ATOM 4016 C C . ARG A 1 508 ? 17.332 -9.732 -15.633 1.00 90.75 508 ARG A C 1
ATOM 4018 O O . ARG A 1 508 ? 16.927 -10.639 -16.355 1.00 90.75 508 ARG A O 1
ATOM 4025 N N . VAL A 1 509 ? 18.108 -8.744 -16.081 1.00 91.88 509 VAL A N 1
ATOM 4026 C CA . VAL A 1 509 ? 18.449 -8.599 -17.507 1.00 91.88 509 VAL A CA 1
ATOM 4027 C C . VAL A 1 509 ? 19.352 -9.727 -17.997 1.00 91.88 509 VAL A C 1
ATOM 4029 O O . VAL A 1 509 ? 19.146 -10.247 -19.090 1.00 91.88 509 VAL A O 1
ATOM 4032 N N . ASN A 1 510 ? 20.277 -10.193 -17.156 1.00 92.38 510 ASN A N 1
ATOM 4033 C CA . ASN A 1 510 ? 21.144 -11.317 -17.500 1.00 92.38 510 ASN A CA 1
ATOM 4034 C C . ASN A 1 510 ? 20.378 -12.644 -17.519 1.00 92.38 510 ASN A C 1
ATOM 4036 O O . ASN A 1 510 ? 20.650 -13.494 -18.363 1.00 92.38 510 ASN A O 1
ATOM 4040 N N . ALA A 1 511 ? 19.381 -12.816 -16.644 1.00 90.56 511 ALA A N 1
ATOM 4041 C CA . ALA A 1 511 ? 18.488 -13.968 -16.709 1.00 90.56 511 ALA A CA 1
ATOM 4042 C C . ALA A 1 511 ? 17.675 -13.986 -18.012 1.00 90.56 511 ALA A C 1
ATOM 4044 O O . ALA A 1 511 ? 17.533 -15.051 -18.604 1.00 90.56 511 ALA A O 1
ATOM 4045 N N . ILE A 1 512 ? 17.191 -12.829 -18.483 1.00 89.88 512 ILE A N 1
ATOM 4046 C CA . ILE A 1 512 ? 16.495 -12.709 -19.775 1.00 89.88 512 ILE A CA 1
ATOM 4047 C C . ILE A 1 512 ? 17.411 -13.163 -20.915 1.00 89.88 512 ILE A C 1
ATOM 4049 O O . ILE A 1 512 ? 17.060 -14.092 -21.636 1.00 89.88 512 ILE A O 1
ATOM 4053 N N . VAL A 1 513 ? 18.611 -12.579 -21.017 1.00 91.69 513 VAL A N 1
ATOM 4054 C CA . VAL A 1 513 ? 19.587 -12.912 -22.071 1.00 91.69 513 VAL A CA 1
ATOM 4055 C C . VAL A 1 513 ? 19.951 -14.398 -22.047 1.00 91.69 513 VAL A C 1
ATOM 4057 O O . VAL A 1 513 ? 20.016 -15.040 -23.093 1.00 91.69 513 VAL A O 1
ATOM 4060 N N . LEU A 1 514 ? 20.165 -14.968 -20.856 1.00 91.00 514 LEU A N 1
ATOM 4061 C CA . LEU A 1 514 ? 20.488 -16.384 -20.702 1.00 91.00 514 LEU A CA 1
ATOM 4062 C C . LEU A 1 514 ? 19.334 -17.293 -21.139 1.00 91.00 514 LEU A C 1
ATOM 4064 O O . LEU A 1 514 ? 19.567 -18.292 -21.814 1.00 91.00 514 LEU A O 1
ATOM 4068 N N . ILE A 1 515 ? 18.101 -16.978 -20.737 1.00 89.94 515 ILE A N 1
ATOM 4069 C CA . ILE A 1 515 ? 16.921 -17.775 -21.092 1.00 89.94 515 ILE A CA 1
ATOM 4070 C C . ILE A 1 515 ? 16.688 -17.734 -22.602 1.00 89.94 515 ILE A C 1
ATOM 4072 O O . ILE A 1 515 ? 16.461 -18.788 -23.194 1.00 89.94 515 ILE A O 1
ATOM 4076 N N . ASP A 1 516 ? 16.776 -16.553 -23.210 1.00 91.06 516 ASP A N 1
ATOM 4077 C CA . ASP A 1 516 ? 16.594 -16.376 -24.651 1.00 91.06 516 ASP A CA 1
ATOM 4078 C C . ASP A 1 516 ? 17.658 -17.148 -25.441 1.00 91.06 516 ASP A C 1
ATOM 4080 O O . ASP A 1 516 ? 17.325 -17.885 -26.369 1.00 91.06 516 ASP A O 1
ATOM 4084 N N . TRP A 1 517 ? 18.923 -17.079 -25.007 1.00 90.38 517 TRP A N 1
ATOM 4085 C CA . TRP A 1 517 ? 20.020 -17.851 -25.597 1.00 90.38 517 TRP A CA 1
ATOM 4086 C C . TRP A 1 517 ? 19.806 -19.366 -25.493 1.00 90.38 517 TRP A C 1
ATOM 4088 O O . TRP A 1 517 ? 19.981 -20.090 -26.468 1.00 90.38 517 TRP A O 1
ATOM 4098 N N . LEU A 1 518 ? 19.406 -19.866 -24.318 1.00 91.06 518 LEU A N 1
ATOM 4099 C CA . LEU A 1 518 ? 19.171 -21.299 -24.105 1.00 91.06 518 LEU A CA 1
ATOM 4100 C C . LEU A 1 518 ? 17.959 -21.832 -24.882 1.00 91.06 518 LEU A C 1
ATOM 4102 O O . LEU A 1 518 ? 17.884 -23.034 -25.136 1.00 91.06 518 LEU A O 1
ATOM 4106 N N . ARG A 1 519 ? 16.996 -20.966 -25.212 1.00 89.50 519 ARG A N 1
ATOM 4107 C CA . ARG A 1 519 ? 15.778 -21.327 -25.950 1.00 89.50 519 ARG A CA 1
ATOM 4108 C C . ARG A 1 519 ? 15.873 -21.079 -27.453 1.00 89.50 519 ARG A C 1
ATOM 4110 O O . ARG A 1 519 ? 14.959 -21.498 -28.157 1.00 89.50 519 ARG A O 1
ATOM 4117 N N . ASP A 1 520 ? 16.932 -20.417 -27.917 1.00 87.56 520 ASP A N 1
ATOM 4118 C CA . ASP A 1 520 ? 17.077 -19.938 -29.299 1.00 87.56 520 ASP A CA 1
ATOM 4119 C C . ASP A 1 520 ? 15.848 -19.125 -29.761 1.00 87.56 520 ASP A C 1
ATOM 4121 O O . ASP A 1 520 ? 15.347 -19.236 -30.879 1.00 87.56 520 ASP A O 1
ATOM 4125 N N . SER A 1 521 ? 15.286 -18.334 -28.844 1.00 86.12 521 SER A N 1
ATOM 4126 C CA . SER A 1 521 ? 14.064 -17.561 -29.070 1.00 86.12 521 SER A CA 1
ATOM 4127 C C . SER A 1 521 ? 14.073 -16.314 -28.201 1.00 86.12 521 SER A C 1
ATOM 4129 O O . SER A 1 521 ? 14.411 -16.416 -27.025 1.00 86.12 521 SER A O 1
ATOM 4131 N N . GLN A 1 522 ? 13.625 -15.174 -28.727 1.00 81.75 522 GLN A N 1
ATOM 4132 C CA . GLN A 1 522 ? 13.435 -13.980 -27.904 1.00 81.75 522 GLN A CA 1
ATOM 4133 C C . GLN A 1 522 ? 12.087 -14.027 -27.192 1.00 81.75 522 GLN A C 1
ATOM 4135 O O . GLN A 1 522 ? 11.044 -14.192 -27.832 1.00 81.75 522 GLN A O 1
ATOM 4140 N N . MET A 1 523 ? 12.108 -13.870 -25.870 1.00 79.75 523 MET A N 1
ATOM 4141 C CA . MET A 1 523 ? 10.891 -13.714 -25.085 1.00 79.75 523 MET A CA 1
ATOM 4142 C C . MET A 1 523 ? 10.112 -12.468 -25.516 1.00 79.75 523 MET A C 1
ATOM 4144 O O . MET A 1 523 ? 10.675 -11.436 -25.880 1.00 79.75 523 MET A O 1
ATOM 4148 N N . ASP A 1 524 ? 8.787 -12.547 -25.438 1.00 77.12 524 ASP A N 1
ATOM 4149 C CA . ASP A 1 524 ? 7.940 -11.378 -25.620 1.00 77.12 524 ASP A CA 1
ATOM 4150 C C . ASP A 1 524 ? 8.045 -10.436 -24.406 1.00 77.12 524 ASP A C 1
ATOM 4152 O O . ASP A 1 524 ? 8.490 -10.821 -23.318 1.00 77.12 524 ASP A O 1
ATOM 4156 N N . LEU A 1 525 ? 7.608 -9.184 -24.564 1.00 68.69 525 LEU A N 1
ATOM 4157 C CA . LEU A 1 525 ? 7.641 -8.206 -23.469 1.00 68.69 525 LEU A CA 1
ATOM 4158 C C . LEU A 1 525 ? 6.847 -8.669 -22.233 1.00 68.69 525 LEU A C 1
ATOM 4160 O O . LEU A 1 525 ? 7.170 -8.271 -21.115 1.00 68.69 525 LEU A O 1
ATOM 4164 N N . THR A 1 526 ? 5.825 -9.516 -22.394 1.00 64.31 526 THR A N 1
ATOM 4165 C CA . THR A 1 526 ? 5.037 -9.990 -21.247 1.00 64.31 526 THR A CA 1
ATOM 4166 C C . THR A 1 526 ? 5.827 -10.970 -20.376 1.00 64.31 526 THR A C 1
ATOM 4168 O O . THR A 1 526 ? 5.813 -10.850 -19.148 1.00 64.31 526 THR A O 1
ATOM 4171 N N . ALA A 1 527 ? 6.612 -11.869 -20.978 1.00 67.62 527 ALA A N 1
ATOM 4172 C CA . ALA A 1 527 ? 7.518 -12.750 -20.249 1.00 67.62 527 ALA A CA 1
ATOM 4173 C C . ALA A 1 527 ? 8.647 -11.982 -19.533 1.00 67.62 527 ALA A C 1
ATOM 4175 O O . ALA A 1 527 ? 9.073 -12.403 -18.453 1.00 67.62 527 ALA A O 1
ATOM 4176 N N . HIS A 1 528 ? 9.062 -10.818 -20.052 1.00 73.94 528 HIS A N 1
ATOM 4177 C CA . HIS A 1 528 ? 10.005 -9.926 -19.361 1.00 73.94 528 HIS A CA 1
ATOM 4178 C C . HIS A 1 528 ? 9.426 -9.415 -18.027 1.00 73.94 528 HIS A C 1
ATOM 4180 O O . HIS A 1 528 ? 10.122 -9.411 -17.006 1.00 73.94 528 HIS A O 1
ATOM 4186 N N . GLY A 1 529 ? 8.133 -9.067 -18.002 1.00 69.50 529 GLY A N 1
ATOM 4187 C CA . GLY A 1 529 ? 7.428 -8.621 -16.793 1.00 69.50 529 GLY A CA 1
ATOM 4188 C C . GLY A 1 529 ? 7.385 -9.676 -15.678 1.00 69.50 529 GLY A C 1
ATOM 4189 O O . GLY A 1 529 ? 7.544 -9.352 -14.500 1.00 69.50 529 GLY A O 1
ATOM 4190 N N . ASN A 1 530 ? 7.261 -10.962 -16.021 1.00 72.69 530 ASN A N 1
ATOM 4191 C CA . ASN A 1 530 ? 7.259 -12.047 -15.029 1.00 72.69 530 ASN A CA 1
ATOM 4192 C C . ASN A 1 530 ? 8.607 -12.178 -14.305 1.00 72.69 530 ASN A C 1
ATOM 4194 O O . ASN A 1 530 ? 8.655 -12.352 -13.084 1.00 72.69 530 ASN A O 1
ATOM 4198 N N . ILE A 1 531 ? 9.714 -12.049 -15.041 1.00 80.00 531 ILE A N 1
ATOM 4199 C CA . ILE A 1 531 ? 11.067 -12.086 -14.463 1.00 80.00 531 ILE A CA 1
ATOM 4200 C C . ILE A 1 531 ? 11.274 -10.875 -13.547 1.00 80.00 531 ILE A C 1
ATOM 4202 O O . ILE A 1 531 ? 11.926 -10.980 -12.504 1.00 80.00 531 ILE A O 1
ATOM 4206 N N . GLN A 1 532 ? 10.648 -9.742 -13.872 1.00 81.00 532 GLN A N 1
ATOM 4207 C CA . GLN A 1 532 ? 10.689 -8.557 -13.031 1.00 81.00 532 GLN A CA 1
ATOM 4208 C C . GLN A 1 532 ? 10.102 -8.775 -11.635 1.00 81.00 532 GLN A C 1
ATOM 4210 O O . GLN A 1 532 ? 10.704 -8.326 -10.653 1.00 81.00 532 GLN A O 1
ATOM 4215 N N . TRP A 1 533 ? 8.987 -9.495 -11.521 1.00 78.25 533 TRP A N 1
ATOM 4216 C CA . TRP A 1 533 ? 8.393 -9.816 -10.223 1.00 78.25 533 TRP A CA 1
ATOM 4217 C C . TRP A 1 533 ? 9.244 -10.785 -9.400 1.00 78.25 533 TRP A C 1
ATOM 4219 O O . TRP A 1 533 ? 9.332 -10.641 -8.182 1.00 78.25 533 TRP A O 1
ATOM 4229 N N . ILE A 1 534 ? 9.931 -11.730 -10.046 1.00 80.00 534 ILE A N 1
ATOM 4230 C CA . ILE A 1 534 ? 10.875 -12.636 -9.370 1.00 80.00 534 ILE A CA 1
ATOM 4231 C C . ILE A 1 534 ? 12.071 -11.848 -8.818 1.00 80.00 534 ILE A C 1
ATOM 4233 O O . ILE A 1 534 ? 12.474 -12.040 -7.664 1.00 80.00 534 ILE A O 1
ATOM 4237 N N . ALA A 1 535 ? 12.613 -10.917 -9.607 1.00 82.31 535 ALA A N 1
ATOM 4238 C CA . ALA A 1 535 ? 13.675 -10.021 -9.157 1.00 82.31 535 ALA A CA 1
ATOM 4239 C C . ALA A 1 535 ? 13.206 -9.142 -7.983 1.00 82.31 535 ALA A C 1
ATOM 4241 O O . ALA A 1 535 ? 13.933 -8.986 -6.999 1.00 82.31 535 ALA A O 1
ATOM 4242 N N . LEU A 1 536 ? 11.961 -8.649 -8.028 1.00 80.88 536 LEU A N 1
ATOM 4243 C CA . LEU A 1 536 ? 11.356 -7.885 -6.936 1.00 80.88 536 LEU A CA 1
ATOM 4244 C C . LEU A 1 536 ? 11.130 -8.734 -5.667 1.00 80.88 536 LEU A C 1
ATOM 4246 O O . LEU A 1 536 ? 11.348 -8.290 -4.542 1.00 80.88 536 LEU A O 1
ATOM 4250 N N . PHE A 1 537 ? 10.709 -9.985 -5.805 1.00 82.88 537 PHE A N 1
ATOM 4251 C CA . PHE A 1 537 ? 10.595 -10.873 -4.652 1.00 82.88 537 PHE A CA 1
ATOM 4252 C C . PHE A 1 537 ? 11.963 -11.086 -3.990 1.00 82.88 537 PHE A C 1
ATOM 4254 O O . PHE A 1 537 ? 12.100 -11.008 -2.768 1.00 82.88 537 PHE A O 1
ATOM 4261 N N . THR A 1 538 ? 12.990 -11.292 -4.815 1.00 78.06 538 THR A N 1
ATOM 4262 C CA . THR A 1 538 ? 14.369 -11.505 -4.367 1.00 78.06 538 THR A CA 1
ATOM 4263 C C . THR A 1 538 ? 14.918 -10.276 -3.638 1.00 78.06 538 THR A C 1
ATOM 4265 O O . THR A 1 538 ? 15.477 -10.426 -2.548 1.00 78.06 538 THR A O 1
ATOM 4268 N N . ILE A 1 539 ? 14.702 -9.061 -4.167 1.00 81.44 539 ILE A N 1
ATOM 4269 C CA . ILE A 1 539 ? 15.156 -7.826 -3.508 1.00 81.44 539 ILE A CA 1
ATOM 4270 C C . ILE A 1 539 ? 14.500 -7.639 -2.146 1.00 81.44 539 ILE A C 1
ATOM 4272 O O . ILE A 1 539 ? 15.184 -7.357 -1.161 1.00 81.44 539 ILE A O 1
ATOM 4276 N N . LEU A 1 540 ? 13.182 -7.839 -2.071 1.00 81.44 540 LEU A N 1
ATOM 4277 C CA . LEU A 1 540 ? 12.434 -7.681 -0.832 1.00 81.44 540 LEU A CA 1
ATOM 4278 C C . LEU A 1 540 ? 12.895 -8.714 0.195 1.00 81.44 540 LEU A C 1
ATOM 4280 O O . LEU A 1 540 ? 13.172 -8.352 1.336 1.00 81.44 540 LEU A O 1
ATOM 4284 N N . ALA A 1 541 ? 13.053 -9.978 -0.204 1.00 80.12 541 ALA A N 1
ATOM 4285 C CA . ALA A 1 541 ? 13.530 -11.036 0.680 1.00 80.12 541 ALA A CA 1
ATOM 4286 C C . ALA A 1 541 ? 14.921 -10.726 1.258 1.00 80.12 541 ALA A C 1
ATOM 4288 O O . ALA A 1 541 ? 15.120 -10.844 2.470 1.00 80.12 541 ALA A O 1
ATOM 4289 N N . LEU A 1 542 ? 15.865 -10.282 0.422 1.00 79.69 542 LEU A N 1
ATOM 4290 C CA . LEU A 1 542 ? 17.212 -9.899 0.854 1.00 79.69 542 LEU A CA 1
ATOM 4291 C C . LEU A 1 542 ? 17.187 -8.680 1.782 1.00 79.69 542 LEU A C 1
ATOM 4293 O O . LEU A 1 542 ? 17.814 -8.707 2.845 1.00 79.69 542 LEU A O 1
ATOM 4297 N N . LEU A 1 543 ? 16.423 -7.644 1.428 1.00 81.31 543 LEU A N 1
ATOM 4298 C CA . LEU A 1 543 ? 16.262 -6.449 2.249 1.00 81.31 543 LEU A CA 1
ATOM 4299 C C . LEU A 1 543 ? 15.688 -6.813 3.624 1.00 81.31 543 LEU A C 1
ATOM 4301 O O . LEU A 1 543 ? 16.303 -6.518 4.647 1.00 81.31 543 LEU A O 1
ATOM 4305 N N . PHE A 1 544 ? 14.560 -7.524 3.673 1.00 78.06 544 PHE A N 1
ATOM 4306 C CA . PHE A 1 544 ? 13.935 -7.953 4.926 1.00 78.06 544 PHE A CA 1
ATOM 4307 C C . PHE A 1 544 ? 14.820 -8.897 5.744 1.00 78.06 544 PHE A C 1
ATOM 4309 O O . PHE A 1 544 ? 14.828 -8.812 6.976 1.00 78.06 544 PHE A O 1
ATOM 4316 N N . TYR A 1 545 ? 15.605 -9.759 5.093 1.00 80.38 545 TYR A N 1
ATOM 4317 C CA . TYR A 1 545 ? 16.588 -10.594 5.774 1.00 80.38 545 TYR A CA 1
ATOM 4318 C C . TYR A 1 545 ? 17.647 -9.744 6.479 1.00 80.38 545 TYR A C 1
ATOM 4320 O O . TYR A 1 545 ? 17.851 -9.924 7.680 1.00 80.38 545 TYR A O 1
ATOM 4328 N N . VAL A 1 546 ? 18.269 -8.784 5.785 1.00 80.25 546 VAL A N 1
ATOM 4329 C CA . VAL A 1 546 ? 19.256 -7.870 6.384 1.00 80.25 546 VAL A CA 1
ATOM 4330 C C . VAL A 1 546 ? 18.624 -7.088 7.532 1.00 80.25 546 VAL A C 1
ATOM 4332 O O . VAL A 1 546 ? 19.153 -7.098 8.643 1.00 80.25 546 VAL A O 1
ATOM 4335 N N . LEU A 1 547 ? 17.447 -6.499 7.310 1.00 76.19 547 LEU A N 1
ATOM 4336 C CA . LEU A 1 547 ? 16.714 -5.737 8.322 1.00 76.19 547 LEU A CA 1
ATOM 4337 C C . LEU A 1 547 ? 16.423 -6.556 9.582 1.00 76.19 547 LEU A C 1
ATOM 4339 O O . LEU A 1 547 ? 16.543 -6.040 10.690 1.00 76.19 547 LEU A O 1
ATOM 4343 N N . SER A 1 548 ? 16.102 -7.844 9.434 1.00 72.94 548 SER A N 1
ATOM 4344 C CA . SER A 1 548 ? 15.852 -8.735 10.573 1.00 72.94 548 SER A CA 1
ATOM 4345 C C . SER A 1 548 ? 17.083 -8.965 11.461 1.00 72.94 548 SER A C 1
ATOM 4347 O O . SER A 1 548 ? 16.941 -9.379 12.613 1.00 72.94 548 SER A O 1
ATOM 4349 N N . ARG A 1 549 ? 18.292 -8.703 10.942 1.00 79.38 549 ARG A N 1
ATOM 4350 C CA . ARG A 1 549 ? 19.566 -8.846 11.662 1.00 79.38 549 ARG A CA 1
ATOM 4351 C C . ARG A 1 549 ? 20.021 -7.551 12.333 1.00 79.38 549 ARG A C 1
ATOM 4353 O O . ARG A 1 549 ? 20.869 -7.607 13.225 1.00 79.38 549 ARG A O 1
ATOM 4360 N N . LEU A 1 550 ? 19.486 -6.403 11.920 1.00 80.81 550 LEU A N 1
ATOM 4361 C CA . LEU A 1 550 ? 19.884 -5.102 12.448 1.00 80.81 550 LEU A CA 1
ATOM 4362 C C . LEU A 1 550 ? 19.306 -4.875 13.848 1.00 80.81 550 LEU A C 1
ATOM 4364 O O . LEU A 1 550 ? 18.154 -5.199 14.139 1.00 80.81 550 LEU A O 1
ATOM 4368 N N . ARG A 1 551 ? 20.122 -4.290 14.731 1.00 77.75 551 ARG A N 1
ATOM 4369 C CA . ARG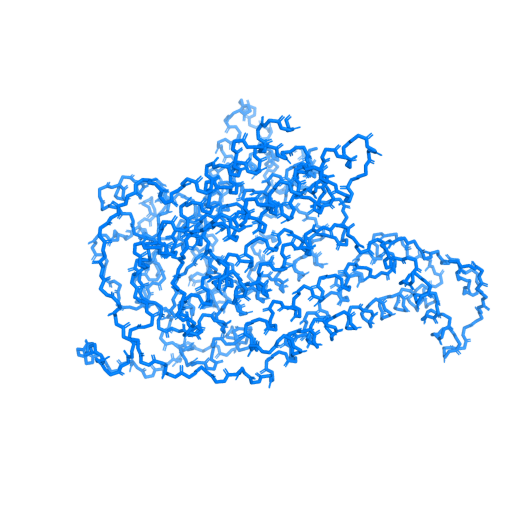 A 1 551 ? 19.682 -3.864 16.064 1.00 77.75 551 ARG A CA 1
ATOM 4370 C C . ARG A 1 551 ? 19.254 -2.393 16.006 1.00 77.75 551 ARG A C 1
ATOM 4372 O O . ARG A 1 551 ? 20.063 -1.577 15.562 1.00 77.7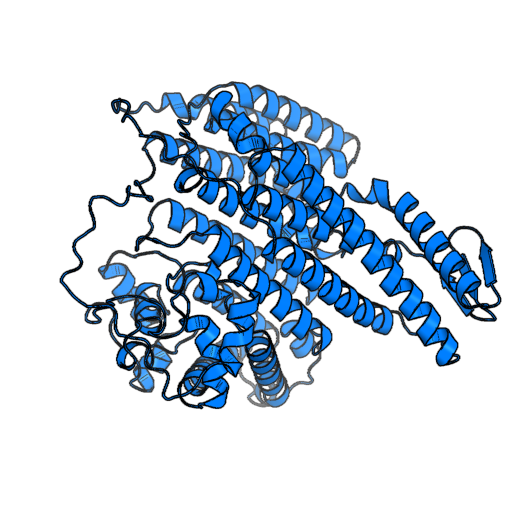5 551 ARG A O 1
ATOM 4379 N N . PRO A 1 552 ? 18.023 -2.055 16.429 1.00 73.62 552 PRO A N 1
ATOM 4380 C CA . PRO A 1 552 ? 17.593 -0.665 16.520 1.00 73.62 552 PRO A CA 1
ATOM 4381 C C . PRO A 1 552 ? 18.386 0.080 17.601 1.00 73.62 552 PRO A C 1
ATOM 4383 O O . PRO A 1 552 ? 18.804 -0.532 18.587 1.00 73.62 552 PRO A O 1
ATOM 4386 N N . ASP A 1 553 ? 18.562 1.392 17.428 1.00 71.62 553 ASP A N 1
ATOM 4387 C CA . ASP A 1 553 ? 19.153 2.256 18.456 1.00 71.62 553 ASP A CA 1
ATOM 4388 C C . ASP A 1 553 ? 18.307 2.177 19.751 1.00 71.62 553 ASP A C 1
ATOM 4390 O O . ASP A 1 553 ? 17.071 2.132 19.713 1.00 71.62 553 ASP A O 1
ATOM 4394 N N . GLU A 1 554 ? 18.959 2.157 20.917 1.00 62.16 554 GLU A N 1
ATOM 4395 C CA . GLU A 1 554 ? 18.257 2.144 22.204 1.00 62.16 554 GLU A CA 1
ATOM 4396 C C . GLU A 1 554 ? 17.458 3.442 22.396 1.00 62.16 554 GLU A C 1
ATOM 4398 O O . GLU A 1 554 ? 17.974 4.545 22.224 1.00 62.16 554 GLU A O 1
ATOM 4403 N N . THR A 1 555 ? 16.180 3.327 22.763 1.00 56.19 555 THR A N 1
ATOM 4404 C CA . THR A 1 555 ? 15.354 4.464 23.193 1.00 56.19 555 THR A CA 1
ATOM 4405 C C . THR A 1 555 ? 15.713 4.833 24.633 1.00 56.19 555 THR A C 1
ATOM 4407 O O . THR A 1 555 ? 15.390 4.045 25.526 1.00 56.19 555 THR A O 1
ATOM 4410 N N . PRO A 1 556 ? 16.314 6.009 24.904 1.00 47.47 556 PRO A N 1
ATOM 4411 C CA . PRO A 1 556 ? 16.545 6.450 26.273 1.00 47.47 556 PRO A CA 1
ATOM 4412 C C . PRO A 1 556 ? 15.201 6.686 26.967 1.00 47.47 556 PRO A C 1
ATOM 4414 O O . PRO A 1 556 ? 14.308 7.319 26.396 1.00 47.47 556 PRO A O 1
ATOM 4417 N N . ALA A 1 557 ? 15.060 6.210 28.202 1.00 43.31 557 ALA A N 1
ATOM 4418 C CA . ALA A 1 557 ? 13.930 6.557 29.055 1.00 43.31 557 ALA A CA 1
ATOM 4419 C C . ALA A 1 557 ? 14.081 8.022 29.495 1.00 43.31 557 ALA A C 1
ATOM 4421 O O . ALA A 1 557 ? 14.797 8.320 30.446 1.00 43.31 557 ALA A O 1
ATOM 4422 N N . VAL A 1 558 ? 13.459 8.957 28.776 1.00 46.34 558 VAL A N 1
ATOM 4423 C CA . VAL A 1 558 ? 13.454 10.370 29.181 1.00 46.34 558 VAL A CA 1
ATOM 4424 C C . VAL A 1 558 ? 12.326 10.586 30.200 1.00 46.34 558 VAL A C 1
ATOM 4426 O O . VAL A 1 558 ? 11.163 10.355 29.856 1.00 46.34 558 VAL A O 1
ATOM 4429 N N . PRO A 1 559 ? 12.611 11.054 31.431 1.00 39.06 559 PRO A N 1
ATOM 4430 C CA . PRO A 1 559 ? 11.575 11.493 32.357 1.00 39.06 559 PRO A CA 1
ATOM 4431 C C . PRO A 1 559 ? 10.920 12.757 31.796 1.00 39.06 559 PRO A C 1
ATOM 4433 O O . PRO A 1 559 ? 11.585 13.758 31.534 1.00 39.06 559 PRO A O 1
ATOM 4436 N N . VAL A 1 560 ? 9.607 12.718 31.582 1.00 47.38 560 VAL A N 1
ATOM 4437 C CA . VAL A 1 560 ? 8.871 13.839 30.985 1.00 47.38 560 VAL A CA 1
ATOM 4438 C C . VAL A 1 560 ? 8.320 14.737 32.089 1.00 47.38 560 VAL A C 1
ATOM 4440 O O . VAL A 1 560 ? 7.305 14.402 32.705 1.00 47.38 560 VAL A O 1
ATOM 4443 N N . ALA A 1 561 ? 8.944 15.897 32.297 1.00 39.50 561 ALA A N 1
ATOM 4444 C CA . ALA A 1 561 ? 8.345 16.990 33.059 1.00 39.50 561 ALA A CA 1
ATOM 4445 C C . ALA A 1 561 ? 7.132 17.548 32.291 1.00 39.50 561 ALA A C 1
ATOM 4447 O O . ALA A 1 561 ? 7.234 17.888 31.111 1.00 39.50 561 ALA A O 1
ATOM 4448 N N . ALA A 1 562 ? 5.968 17.610 32.940 1.00 40.28 562 ALA A N 1
ATOM 4449 C CA . ALA A 1 562 ? 4.783 18.246 32.376 1.00 40.28 562 ALA A CA 1
ATOM 4450 C C . ALA A 1 562 ? 4.960 19.771 32.425 1.00 40.28 562 ALA A C 1
ATOM 4452 O O . ALA A 1 562 ? 5.062 20.345 33.507 1.00 40.28 562 ALA A O 1
ATOM 4453 N N . ALA A 1 563 ? 5.012 20.428 31.266 1.00 43.72 563 ALA A N 1
ATOM 4454 C CA . ALA A 1 563 ? 4.894 21.881 31.212 1.00 43.72 563 ALA A CA 1
ATOM 4455 C C . ALA A 1 563 ? 3.434 22.281 31.508 1.00 43.72 563 ALA A C 1
ATOM 4457 O O . ALA A 1 563 ? 2.524 21.588 31.045 1.00 43.72 563 ALA A O 1
ATOM 4458 N N . PRO A 1 564 ? 3.189 23.369 32.258 1.00 40.72 564 PRO A N 1
ATOM 4459 C CA . PRO A 1 564 ? 1.837 23.789 32.613 1.00 40.72 564 PRO A CA 1
ATOM 4460 C C . PRO A 1 564 ? 1.013 24.154 31.369 1.00 40.72 564 PRO A C 1
ATOM 4462 O O . PRO A 1 564 ? 1.488 24.847 30.463 1.00 40.72 564 PRO A O 1
ATOM 4465 N N . GLU A 1 565 ? -0.234 23.680 31.338 1.00 46.91 565 GLU A N 1
ATOM 4466 C CA . GLU A 1 565 ? -1.212 24.012 30.302 1.00 46.91 565 GLU A CA 1
ATOM 4467 C C . GLU A 1 565 ? -1.653 25.478 30.446 1.00 46.91 565 GLU A C 1
ATOM 4469 O O . GLU A 1 565 ? -1.994 25.941 31.533 1.00 46.91 565 GLU A O 1
ATOM 4474 N N . GLN A 1 566 ? -1.625 26.222 29.340 1.00 49.03 566 GLN A N 1
ATOM 4475 C CA . GLN A 1 566 ? -2.122 27.596 29.247 1.00 49.03 566 GLN A CA 1
ATOM 4476 C C . GLN A 1 566 ? -3.248 27.638 28.204 1.00 49.03 566 GLN A C 1
ATOM 4478 O O . GLN A 1 566 ? -3.078 27.035 27.138 1.00 49.03 566 GLN A O 1
ATOM 4483 N N . PRO A 1 567 ? -4.366 28.339 28.471 1.00 41.62 567 PRO A N 1
ATOM 4484 C CA . PRO A 1 567 ? -5.543 28.322 27.609 1.00 41.62 567 PRO A CA 1
ATOM 4485 C C . PRO A 1 567 ? -5.313 28.958 26.225 1.00 41.62 567 PRO A C 1
ATOM 4487 O O . PRO A 1 567 ? -4.453 29.818 26.018 1.00 41.62 567 PRO A O 1
ATOM 4490 N N . TYR A 1 568 ? -6.104 28.482 25.263 1.00 48.31 568 TYR A N 1
ATOM 4491 C CA . TYR A 1 568 ? -5.973 28.699 23.821 1.00 48.31 568 TYR A CA 1
ATOM 4492 C C . TYR A 1 568 ? -6.457 30.079 23.323 1.00 48.31 568 TYR A C 1
ATOM 4494 O O . TYR A 1 568 ? -7.381 30.671 23.871 1.00 48.31 568 TYR A O 1
ATOM 4502 N N . SER A 1 569 ? -5.870 30.558 22.214 1.00 51.78 569 SER A N 1
ATOM 4503 C CA . SER A 1 569 ? -6.288 31.752 21.459 1.00 51.78 569 SER A CA 1
ATOM 4504 C C . SER A 1 569 ? -6.277 31.459 19.953 1.00 51.78 569 SER A C 1
ATOM 4506 O O . SER A 1 569 ? -5.280 30.959 19.426 1.00 51.78 569 SER A O 1
ATOM 4508 N N . LEU A 1 570 ? -7.358 31.834 19.251 1.00 53.22 570 LEU A N 1
ATOM 4509 C CA . LEU A 1 570 ? -7.535 31.724 17.789 1.00 53.22 570 LEU A CA 1
ATOM 4510 C C . LEU A 1 570 ? -6.388 32.356 16.972 1.00 53.22 570 LEU A C 1
ATOM 4512 O O . LEU A 1 570 ? -6.151 31.961 15.833 1.00 53.22 570 LEU A O 1
ATOM 4516 N N . ARG A 1 571 ? -5.612 33.280 17.559 1.00 56.38 571 ARG A N 1
ATOM 4517 C CA . ARG A 1 571 ? -4.460 33.932 16.908 1.00 56.38 571 ARG A CA 1
ATOM 4518 C C . ARG A 1 571 ? -3.325 32.964 16.541 1.00 56.38 571 ARG A C 1
ATOM 4520 O O . ARG A 1 571 ? -2.469 33.327 15.746 1.00 56.38 571 ARG A O 1
ATOM 4527 N N . ARG A 1 572 ? -3.303 31.738 17.078 1.00 59.38 572 ARG A N 1
ATOM 4528 C CA . ARG A 1 572 ? -2.227 30.757 16.825 1.00 59.38 572 ARG A CA 1
ATOM 4529 C C . ARG A 1 572 ? -2.388 29.931 15.540 1.00 59.38 572 ARG A C 1
ATOM 4531 O O . ARG A 1 572 ? -1.427 29.289 15.139 1.00 59.38 572 ARG A O 1
ATOM 4538 N N . LEU A 1 573 ? -3.551 29.965 14.877 1.00 60.56 573 LEU A N 1
ATOM 4539 C CA . LEU A 1 573 ? -3.725 29.439 13.507 1.00 60.56 573 LEU A CA 1
ATOM 4540 C C . LEU A 1 573 ? -3.404 30.491 12.431 1.00 60.56 573 LEU A C 1
ATOM 4542 O O . LEU A 1 573 ? -3.344 30.157 11.250 1.00 60.56 573 LEU A O 1
ATOM 4546 N N . ALA A 1 574 ? -3.161 31.745 12.829 1.00 60.66 574 ALA A N 1
ATOM 4547 C CA . ALA A 1 574 ? -2.861 32.846 11.917 1.00 60.66 574 ALA A CA 1
ATOM 4548 C C . ALA A 1 574 ? -1.670 32.589 10.973 1.00 60.66 574 ALA A C 1
ATOM 4550 O O . ALA A 1 574 ? -1.786 32.990 9.823 1.00 60.66 574 ALA A O 1
ATOM 4551 N N . PRO A 1 575 ? -0.576 31.901 11.364 1.00 61.94 575 PRO A N 1
ATOM 4552 C CA . PRO A 1 575 ? 0.515 31.605 10.430 1.00 61.94 575 PRO A CA 1
ATOM 4553 C C . PRO A 1 575 ? 0.099 30.648 9.313 1.00 61.94 575 PRO A C 1
ATOM 4555 O O . PRO A 1 575 ? 0.483 30.826 8.161 1.00 61.94 575 PRO A O 1
ATOM 4558 N N . VAL A 1 576 ? -0.738 29.662 9.646 1.00 59.69 576 VAL A N 1
ATOM 4559 C CA . VAL A 1 576 ? -1.303 28.719 8.678 1.00 59.69 576 VAL A CA 1
ATOM 4560 C C . VAL A 1 576 ? -2.216 29.493 7.736 1.00 59.69 576 VAL A C 1
ATOM 4562 O O . VAL A 1 576 ? -1.952 29.536 6.543 1.00 59.69 576 VAL A O 1
ATOM 4565 N N . VAL A 1 577 ? -3.207 30.211 8.270 1.00 63.53 577 VAL A N 1
ATOM 4566 C CA . VAL A 1 577 ? -4.140 31.029 7.474 1.00 63.53 577 VAL A CA 1
ATOM 4567 C C . VAL A 1 577 ? -3.413 32.077 6.614 1.00 63.53 577 VAL A C 1
ATOM 4569 O O . VAL A 1 577 ? -3.778 32.259 5.461 1.00 63.53 577 VAL A O 1
ATOM 4572 N N . ALA A 1 578 ? -2.353 32.720 7.113 1.00 60.91 578 ALA A N 1
ATOM 4573 C CA . ALA A 1 578 ? -1.587 33.725 6.371 1.00 60.91 578 ALA A CA 1
ATOM 4574 C C . ALA A 1 578 ? -0.784 33.132 5.202 1.00 60.91 578 ALA A C 1
ATOM 4576 O O . ALA A 1 578 ? -0.786 33.711 4.120 1.00 60.91 578 ALA A O 1
ATOM 4577 N N . GLY A 1 579 ? -0.134 31.976 5.388 1.00 59.34 579 GLY A N 1
ATOM 4578 C CA . GLY A 1 579 ? 0.510 31.265 4.275 1.00 59.34 579 GLY A CA 1
ATOM 4579 C C . GLY A 1 579 ? -0.499 30.778 3.232 1.00 59.34 579 GLY A C 1
ATOM 4580 O O . GLY A 1 579 ? -0.215 30.771 2.039 1.00 59.34 579 GLY A O 1
ATOM 4581 N N . LEU A 1 580 ? -1.707 30.435 3.679 1.00 59.31 580 LEU A N 1
ATOM 4582 C CA . LEU A 1 580 ? -2.788 29.927 2.839 1.00 59.31 580 LEU A CA 1
ATOM 4583 C C . LEU A 1 580 ? -3.485 31.002 2.004 1.00 59.31 580 LEU A C 1
ATOM 4585 O O . LEU A 1 580 ? -3.749 30.764 0.828 1.00 59.31 580 LEU A O 1
ATOM 4589 N N . SER A 1 581 ? -3.732 32.190 2.564 1.00 59.31 581 SER A N 1
ATOM 4590 C CA . SER A 1 581 ? -4.285 33.320 1.805 1.00 59.31 581 SER A CA 1
ATOM 4591 C C . SER A 1 581 ? -3.404 33.714 0.615 1.00 59.31 581 SER A C 1
ATOM 4593 O O . SER A 1 581 ? -3.912 34.278 -0.343 1.00 59.31 581 SER A O 1
ATOM 4595 N N . MET A 1 582 ? -2.106 33.399 0.662 1.00 58.50 582 MET A N 1
ATOM 4596 C CA . MET A 1 582 ? -1.148 33.717 -0.400 1.00 58.50 582 MET A CA 1
ATOM 4597 C C . MET A 1 582 ? -1.100 32.650 -1.505 1.00 58.50 582 MET A C 1
ATOM 4599 O O . MET A 1 582 ? -0.929 32.988 -2.674 1.00 58.50 582 MET A O 1
ATOM 4603 N N . LEU A 1 583 ? -1.308 31.369 -1.173 1.00 57.44 583 LEU A N 1
ATOM 4604 C CA . LEU A 1 583 ? -1.437 30.298 -2.175 1.00 57.44 583 LEU A CA 1
ATOM 4605 C C . LEU A 1 583 ? -2.667 30.505 -3.067 1.00 57.44 583 LEU A C 1
ATOM 4607 O O . LEU A 1 583 ? -2.581 30.331 -4.277 1.00 57.44 583 LEU A O 1
ATOM 4611 N N . LEU A 1 584 ? -3.782 30.946 -2.475 1.00 58.53 584 LEU A N 1
ATOM 4612 C CA . LEU A 1 584 ? -5.036 31.233 -3.183 1.00 58.53 584 LEU A CA 1
ATOM 4613 C C . LEU A 1 584 ? -4.991 32.501 -4.054 1.00 58.53 584 LEU A C 1
ATOM 4615 O O . LEU A 1 584 ? -5.930 32.750 -4.798 1.00 58.53 584 LEU A O 1
ATOM 4619 N N . THR A 1 585 ? -3.945 33.326 -3.941 1.00 55.34 585 THR A N 1
ATOM 4620 C CA . THR A 1 585 ? -3.753 34.501 -4.813 1.00 55.34 585 THR A CA 1
ATOM 4621 C C . THR A 1 585 ? -2.870 34.222 -6.029 1.00 55.34 585 THR A C 1
ATOM 4623 O O . THR A 1 585 ? -2.789 35.070 -6.912 1.00 55.34 585 THR A O 1
ATOM 4626 N N . VAL A 1 586 ? -2.180 33.074 -6.060 1.00 53.00 586 VAL A N 1
ATOM 4627 C CA . VAL A 1 586 ? -1.215 32.709 -7.116 1.00 53.00 586 VAL A CA 1
ATOM 4628 C C . VAL A 1 586 ? -1.724 31.563 -7.999 1.00 53.00 586 VAL A C 1
ATOM 4630 O O . VAL A 1 586 ? -1.388 31.537 -9.182 1.00 53.00 586 VAL A O 1
ATOM 4633 N N . GLY A 1 587 ? -2.497 30.628 -7.435 1.00 43.44 587 GLY A N 1
ATOM 4634 C CA . GLY A 1 587 ? -3.252 29.618 -8.190 1.00 43.44 587 GLY A CA 1
ATOM 4635 C C . GLY A 1 587 ? -4.630 30.129 -8.567 1.00 43.44 587 GLY A C 1
ATOM 4636 O O . GLY A 1 587 ? -5.096 29.747 -9.663 1.00 43.44 587 GLY A O 1
#

Secondary structure (DSSP, 8-state):
-HHHHHHHHHHHHHHHHHHHHHHHHHH-SS---S-HHHHHHHHHHHHHHHHHHHHHH--S-HHHHHHHSPP-HHHHT---HHHHHHHHHHHHHHHHHHHHHHHHHSHHHHHHHHHHHT-SS-SGGGGG---HHHHHHHHHHHHHHHHHHT--HHHHHHHHHHHHHHHHHHTSS----HHHHHHHTTTB--HHHHHHHTBSSHHHHTS---SSBSHHHHHTT----TTT-----BS-SSS-SGGGGSHHHHHHHHHH--TT--------------TTS--S-PPPPHHHHHHHHHHHHHHHHHHHHTHHHHHHHHHHHHH-GGGGGGGGHHHHHHHHHHHHHHTS---------SHHHHHHHHHHHHHHHHHHTT-HHHHHHHHHHHHHHHHHHHH-HHHHHHHHHHHGGGGGGS--GGGTHHHHHHHHHHHHHHHHHHTT--EEEETTEEEETTEEEE--GGGG-HHHHHHHHHHHHHHHHHH-S-HHHHHHHHHHHHHHHHHHHHHHHHHHHHHHHHHTSPPPHHHHHHHHHHHHHHHHHHHHHHHHHPPPPP------PPPPP----GGGGHHHHHHHHHHTTT-